Protein AF-A0A352JQN8-F1 (afdb_monomer)

Structure (mmCIF, N/CA/C/O backbone):
data_AF-A0A352JQN8-F1
#
_entry.id   AF-A0A352JQN8-F1
#
loop_
_atom_site.group_PDB
_atom_site.id
_atom_site.type_symbol
_atom_site.label_atom_id
_atom_site.label_alt_id
_atom_site.label_comp_id
_atom_site.label_asym_id
_atom_site.label_entity_id
_atom_site.label_seq_id
_atom_site.pdbx_PDB_ins_code
_atom_site.Cartn_x
_atom_site.Cartn_y
_atom_site.Cartn_z
_atom_site.occupancy
_atom_site.B_iso_or_equiv
_atom_site.auth_seq_id
_atom_site.auth_comp_id
_atom_site.auth_asym_id
_atom_site.auth_atom_id
_atom_site.pdbx_PDB_model_num
ATOM 1 N N . ALA A 1 1 ? -11.134 6.707 -0.173 1.00 94.75 1 ALA A N 1
ATOM 2 C CA . ALA A 1 1 ? -11.613 8.086 0.091 1.00 94.75 1 ALA A CA 1
ATOM 3 C C . ALA A 1 1 ? -11.497 8.472 1.565 1.00 94.75 1 ALA A C 1
ATOM 5 O O . ALA A 1 1 ? -10.664 9.307 1.885 1.00 94.75 1 ALA A O 1
ATOM 6 N N . LEU A 1 2 ? -12.289 7.875 2.468 1.00 96.44 2 LEU A N 1
ATOM 7 C CA . LEU A 1 2 ? -12.345 8.307 3.875 1.00 96.44 2 LEU A CA 1
ATOM 8 C C . LEU A 1 2 ? -11.006 8.176 4.618 1.00 96.44 2 LEU A C 1
ATOM 10 O O . LEU A 1 2 ? -10.658 9.087 5.357 1.00 96.44 2 LEU A O 1
ATOM 14 N N . ALA A 1 3 ? -10.212 7.131 4.358 1.00 95.44 3 ALA A N 1
ATOM 15 C CA . ALA A 1 3 ? -8.857 7.019 4.911 1.00 95.44 3 ALA A CA 1
ATOM 16 C C . ALA A 1 3 ? -7.959 8.202 4.492 1.00 95.44 3 ALA A C 1
ATOM 18 O O . ALA A 1 3 ? -7.349 8.850 5.340 1.00 95.44 3 ALA A O 1
ATOM 19 N N . ALA A 1 4 ? -7.968 8.573 3.204 1.00 97.12 4 ALA A N 1
ATOM 20 C CA . ALA A 1 4 ? -7.247 9.746 2.708 1.00 97.12 4 ALA A CA 1
ATOM 21 C C . ALA A 1 4 ? -7.740 11.054 3.352 1.00 97.12 4 ALA A C 1
ATOM 23 O O . ALA A 1 4 ? -6.931 11.932 3.654 1.00 97.12 4 ALA A O 1
ATOM 24 N N . ILE A 1 5 ? -9.050 11.174 3.613 1.00 97.62 5 ILE A N 1
ATOM 25 C CA . ILE A 1 5 ? -9.634 12.305 4.350 1.00 97.62 5 ILE A CA 1
ATOM 26 C C . ILE A 1 5 ? -9.113 12.338 5.786 1.00 97.62 5 ILE A C 1
ATOM 28 O O . ILE A 1 5 ? -8.632 13.385 6.214 1.00 97.62 5 ILE A O 1
ATOM 32 N N . GLY A 1 6 ? -9.145 11.211 6.501 1.00 95.56 6 GLY A N 1
ATOM 33 C CA . GLY A 1 6 ? -8.650 11.107 7.874 1.00 95.56 6 GLY A CA 1
ATOM 34 C C . GLY A 1 6 ? -7.204 11.588 7.994 1.00 95.56 6 GLY A C 1
ATOM 35 O O . GLY A 1 6 ? -6.914 12.500 8.770 1.00 95.56 6 GLY A O 1
ATOM 36 N N . VAL A 1 7 ? -6.320 11.072 7.135 1.00 95.50 7 VAL A N 1
ATOM 37 C CA . VAL A 1 7 ? -4.916 11.509 7.078 1.00 95.50 7 VAL A CA 1
ATOM 38 C C . VAL A 1 7 ? -4.799 12.980 6.683 1.00 95.50 7 VAL A C 1
ATOM 40 O O . VAL A 1 7 ? -4.010 13.717 7.270 1.00 95.50 7 VAL A O 1
ATOM 43 N N . SER A 1 8 ? -5.583 13.455 5.716 1.00 96.38 8 SER A N 1
ATOM 44 C CA . SER A 1 8 ? -5.474 14.840 5.246 1.00 96.38 8 SER A CA 1
ATOM 45 C C . SER A 1 8 ? -5.917 15.878 6.268 1.00 96.38 8 SER A C 1
ATOM 47 O O . SER A 1 8 ? -5.355 16.973 6.302 1.00 96.38 8 SER A O 1
ATOM 49 N N . LEU A 1 9 ? -6.914 15.552 7.091 1.00 94.12 9 LEU A N 1
ATOM 50 C CA . LEU A 1 9 ? -7.420 16.443 8.132 1.00 94.12 9 LEU A CA 1
ATOM 51 C C . LEU A 1 9 ? -6.498 16.503 9.356 1.00 94.12 9 LEU A C 1
ATOM 53 O O . LEU A 1 9 ? -6.410 17.552 9.991 1.00 94.12 9 LEU A O 1
ATOM 57 N N . HIS A 1 10 ? -5.820 15.402 9.688 1.00 87.88 10 HIS A N 1
ATOM 58 C CA . HIS A 1 10 ? -4.977 15.305 10.887 1.00 87.88 10 HIS A CA 1
ATOM 59 C C . HIS A 1 10 ? -3.487 15.479 10.618 1.00 87.88 10 HIS A C 1
ATOM 61 O O . HIS A 1 10 ? -2.795 16.257 11.288 1.00 87.88 10 HIS A O 1
ATOM 67 N N . GLY A 1 11 ? -3.007 14.739 9.627 1.00 90.12 11 GLY A N 1
ATOM 68 C CA . GLY A 1 11 ? -1.616 14.336 9.482 1.00 90.12 11 GLY A CA 1
ATOM 69 C C . GLY A 1 11 ? -0.881 14.914 8.277 1.00 90.12 11 GLY A C 1
ATOM 70 O O . GLY A 1 11 ? 0.354 14.964 8.258 1.00 90.12 11 GLY A O 1
ATOM 71 N N . ARG A 1 12 ? -1.608 15.392 7.262 1.00 95.56 12 ARG A N 1
ATOM 72 C CA . ARG A 1 12 ? -0.995 15.988 6.070 1.00 95.56 12 ARG A CA 1
ATOM 73 C C . ARG A 1 12 ? -0.211 17.245 6.430 1.00 95.56 12 ARG A C 1
ATOM 75 O O . ARG A 1 12 ? -0.746 18.189 7.008 1.00 95.56 12 ARG A O 1
ATOM 82 N N . GLY A 1 13 ? 1.066 17.259 6.059 1.00 95.69 13 GLY A N 1
ATOM 83 C CA . GLY A 1 13 ? 1.968 18.365 6.371 1.00 95.69 13 GLY A CA 1
ATOM 84 C C . GLY A 1 13 ? 2.222 18.545 7.871 1.00 95.69 13 GLY A C 1
ATOM 85 O O . GLY A 1 13 ? 2.641 19.627 8.276 1.00 95.69 13 GLY A O 1
ATOM 86 N N . ALA A 1 14 ? 1.966 17.533 8.712 1.00 95.19 14 ALA A N 1
ATOM 87 C CA . ALA A 1 14 ? 2.139 17.640 10.160 1.00 95.19 14 ALA A CA 1
ATOM 88 C C . ALA A 1 14 ? 3.567 18.027 10.576 1.00 95.19 14 ALA A C 1
ATOM 90 O O . ALA A 1 14 ? 3.734 18.733 11.569 1.00 95.19 14 ALA A O 1
ATOM 91 N N . LEU A 1 15 ? 4.587 17.653 9.795 1.00 95.56 15 LEU A N 1
ATOM 92 C CA . LEU A 1 15 ? 5.976 18.033 10.060 1.00 95.56 15 LEU A CA 1
ATOM 93 C C . LEU A 1 15 ? 6.192 19.553 9.940 1.00 95.56 15 LEU A C 1
ATOM 95 O O . LEU A 1 15 ? 6.994 20.125 10.675 1.00 95.56 15 LEU A O 1
ATOM 99 N N . ASN A 1 16 ? 5.415 20.228 9.085 1.00 95.12 16 ASN A N 1
ATOM 100 C CA . ASN A 1 16 ? 5.494 21.678 8.872 1.00 95.12 16 ASN A CA 1
ATOM 101 C C . ASN A 1 16 ? 4.974 22.488 10.073 1.00 95.12 16 ASN A C 1
ATOM 103 O O . ASN A 1 16 ? 5.175 23.699 10.121 1.00 95.12 16 ASN A O 1
ATOM 107 N N . LYS A 1 17 ? 4.327 21.835 11.052 1.00 94.62 17 LYS A N 1
ATOM 108 C CA . LYS A 1 17 ? 3.905 22.452 12.322 1.00 94.62 17 LYS A CA 1
ATOM 109 C C . LYS A 1 17 ? 5.082 22.675 13.288 1.00 94.62 17 LYS A C 1
ATOM 111 O O . LYS A 1 17 ? 4.907 23.351 14.298 1.00 94.62 17 LYS A O 1
ATOM 116 N N . PHE A 1 18 ? 6.258 22.115 12.993 1.00 95.44 18 PHE A N 1
ATOM 117 C CA . PHE A 1 18 ? 7.455 22.178 13.832 1.00 95.44 18 PHE A CA 1
ATOM 118 C C . PHE A 1 18 ? 8.563 22.996 13.162 1.00 95.44 18 PHE A C 1
ATOM 120 O O . PHE A 1 18 ? 8.722 22.961 11.937 1.00 95.44 18 PHE A O 1
ATOM 127 N N . ALA A 1 19 ? 9.362 23.699 13.970 1.00 94.31 19 ALA A N 1
ATOM 128 C CA . ALA A 1 19 ? 10.538 24.419 13.482 1.00 94.31 19 ALA A CA 1
ATOM 129 C C . ALA A 1 19 ? 11.563 23.439 12.881 1.00 94.31 19 ALA A C 1
ATOM 131 O O . ALA A 1 19 ? 11.628 22.283 13.301 1.00 94.31 19 ALA A O 1
ATOM 132 N N . LYS A 1 20 ? 12.378 23.876 11.910 1.00 93.06 20 LYS A N 1
ATOM 133 C CA . LYS A 1 20 ? 13.300 22.983 11.174 1.00 93.06 20 LYS A CA 1
ATOM 134 C C . LYS A 1 20 ? 14.254 22.221 12.097 1.00 93.06 20 LYS A C 1
ATOM 136 O O . LYS A 1 20 ? 14.565 21.068 11.830 1.00 93.06 20 LYS A O 1
ATOM 141 N N . GLU A 1 21 ? 14.671 22.837 13.197 1.00 93.56 21 GLU A N 1
ATOM 142 C CA . GLU A 1 21 ? 15.572 22.264 14.202 1.00 93.56 21 GLU A CA 1
ATOM 143 C C . GLU A 1 21 ? 14.907 21.137 15.008 1.00 93.56 21 GLU A C 1
ATOM 145 O O . GLU A 1 21 ? 15.588 20.270 15.548 1.00 93.56 21 GLU A O 1
ATOM 150 N N . GLN A 1 22 ? 13.572 21.136 15.078 1.00 92.75 22 GLN A N 1
ATOM 151 C CA . GLN A 1 22 ? 12.765 20.125 15.763 1.00 92.75 22 GLN A CA 1
ATOM 152 C C . GLN A 1 22 ? 12.372 18.961 14.843 1.00 92.75 22 GLN A C 1
ATOM 154 O O . GLN A 1 22 ? 11.902 17.938 15.337 1.00 92.75 22 GLN A O 1
ATOM 159 N N . GLN A 1 23 ? 12.555 19.089 13.521 1.00 93.69 23 GLN A N 1
ATOM 160 C CA . GLN A 1 23 ? 12.210 18.068 12.521 1.00 93.69 23 GLN A CA 1
ATOM 161 C C . GLN A 1 23 ? 13.238 16.927 12.502 1.00 93.69 23 GLN A C 1
ATOM 163 O O . GLN A 1 23 ? 13.940 16.697 11.516 1.00 93.69 23 GLN A O 1
ATOM 168 N N . THR A 1 24 ? 13.346 16.213 13.621 1.00 93.06 24 THR A N 1
ATOM 169 C CA . THR A 1 24 ? 14.250 15.072 13.782 1.00 93.06 24 THR A CA 1
ATOM 170 C C . THR A 1 24 ? 13.745 13.835 13.028 1.00 93.06 24 THR A C 1
ATOM 172 O O . THR A 1 24 ? 12.584 13.758 12.605 1.00 93.06 24 THR A O 1
ATOM 175 N N . GLY A 1 25 ? 14.628 12.841 12.870 1.00 88.25 25 GLY A N 1
ATOM 176 C CA . GLY A 1 25 ? 14.255 11.523 12.348 1.00 88.25 25 GLY A CA 1
ATOM 177 C C . GLY A 1 25 ? 13.159 10.876 13.194 1.00 88.25 25 GLY A C 1
ATOM 178 O O . GLY A 1 25 ? 12.126 10.501 12.655 1.00 88.25 25 GLY A O 1
ATOM 179 N N . ASP A 1 26 ? 13.325 10.871 14.516 1.00 86.44 26 ASP A N 1
ATOM 180 C CA . ASP A 1 26 ? 12.357 10.283 15.452 1.00 86.44 26 ASP A CA 1
ATOM 181 C C . ASP A 1 26 ? 10.984 10.960 15.380 1.00 86.44 26 ASP A C 1
ATOM 183 O O . ASP A 1 26 ? 9.953 10.287 15.387 1.00 86.44 26 ASP A O 1
ATOM 187 N N . LEU A 1 27 ? 10.947 12.295 15.257 1.00 89.88 27 LEU A N 1
ATOM 188 C CA . LEU A 1 27 ? 9.690 13.013 15.054 1.00 89.88 27 LEU A CA 1
ATOM 189 C C . LEU A 1 27 ? 9.038 12.611 13.728 1.00 89.88 27 LEU A C 1
ATOM 191 O O . LEU A 1 27 ? 7.827 12.406 13.684 1.00 89.88 27 LEU A O 1
ATOM 195 N N . SER A 1 28 ? 9.830 12.497 12.660 1.00 90.38 28 SER A N 1
ATOM 196 C CA . SER A 1 28 ? 9.331 12.087 11.346 1.00 90.38 28 SER A CA 1
ATOM 197 C C . SER A 1 28 ? 8.757 10.671 11.381 1.00 90.38 28 SER A C 1
ATOM 199 O O . SER A 1 28 ? 7.658 10.466 10.880 1.00 90.38 28 SER A O 1
ATOM 201 N N . GLU A 1 29 ? 9.449 9.713 12.002 1.00 85.25 29 GLU A N 1
ATOM 202 C CA . GLU A 1 29 ? 8.961 8.335 12.139 1.00 85.25 29 GLU A CA 1
ATOM 203 C C . GLU A 1 29 ? 7.701 8.252 13.003 1.00 85.25 29 GLU A C 1
ATOM 205 O O . GLU A 1 29 ? 6.752 7.556 12.649 1.00 85.25 29 GLU A O 1
ATOM 210 N N . ARG A 1 30 ? 7.628 9.030 14.089 1.00 85.50 30 ARG A N 1
ATOM 211 C CA . ARG A 1 30 ? 6.411 9.119 14.903 1.00 85.50 30 ARG A CA 1
ATOM 212 C C . ARG A 1 30 ? 5.220 9.634 14.092 1.00 85.50 30 ARG A C 1
ATOM 214 O O . ARG A 1 30 ? 4.181 8.987 14.077 1.00 85.50 30 ARG A O 1
ATOM 221 N N . LEU A 1 31 ? 5.388 10.747 13.375 1.00 90.38 31 LEU A N 1
ATOM 222 C CA . LEU A 1 31 ? 4.320 11.327 12.551 1.00 90.38 31 LEU A CA 1
ATOM 223 C C . LEU A 1 31 ? 3.904 10.407 11.396 1.00 90.38 31 LEU A C 1
ATOM 225 O O . LEU A 1 31 ? 2.734 10.395 11.025 1.00 90.38 31 LEU A O 1
ATOM 229 N N . LYS A 1 32 ? 4.841 9.642 10.818 1.00 89.06 32 LYS A N 1
ATOM 230 C CA . LYS A 1 32 ? 4.509 8.626 9.810 1.00 89.06 32 LYS A CA 1
ATOM 231 C C . LYS A 1 32 ? 3.595 7.559 10.406 1.00 89.06 32 LYS A C 1
ATOM 233 O O . LYS A 1 32 ? 2.503 7.356 9.887 1.00 89.06 32 LYS A O 1
ATOM 238 N N . ARG A 1 33 ? 3.991 6.981 11.547 1.00 84.50 33 ARG A N 1
ATOM 239 C CA . ARG A 1 33 ? 3.185 5.988 12.270 1.00 84.50 33 ARG A CA 1
ATOM 240 C C . ARG A 1 33 ? 1.795 6.526 12.611 1.00 84.50 33 ARG A C 1
ATOM 242 O O . ARG A 1 33 ? 0.823 5.799 12.467 1.00 84.50 33 ARG A O 1
ATOM 249 N N . ASP A 1 34 ? 1.680 7.788 13.022 1.00 86.94 34 ASP A N 1
ATOM 250 C CA . ASP A 1 34 ? 0.383 8.414 13.324 1.00 86.94 34 ASP A CA 1
ATOM 251 C C . ASP A 1 34 ? -0.525 8.512 12.082 1.00 86.94 34 ASP A C 1
ATOM 253 O O . ASP A 1 34 ? -1.729 8.241 12.160 1.00 86.94 34 ASP A O 1
ATOM 257 N N . ASN A 1 35 ? 0.048 8.833 10.918 1.00 91.06 35 ASN A N 1
ATOM 258 C CA . ASN A 1 35 ? -0.688 8.845 9.656 1.00 91.06 35 ASN A CA 1
ATOM 259 C C . ASN A 1 35 ? -1.127 7.433 9.252 1.00 91.06 35 ASN A C 1
ATOM 261 O O . ASN A 1 35 ? -2.308 7.242 8.961 1.00 91.06 35 ASN A O 1
ATOM 265 N N . ASP A 1 36 ? -0.219 6.454 9.285 1.00 88.69 36 ASP A N 1
ATOM 266 C CA . ASP A 1 36 ? -0.523 5.064 8.921 1.00 88.69 36 ASP A CA 1
ATOM 267 C C . ASP A 1 36 ? -1.617 4.482 9.828 1.00 88.69 36 ASP A C 1
ATOM 269 O O . ASP A 1 36 ? -2.606 3.945 9.331 1.00 88.69 36 ASP A O 1
ATOM 273 N N . ARG A 1 37 ? -1.535 4.722 11.148 1.00 87.44 37 ARG A N 1
ATOM 274 C CA . ARG A 1 37 ? -2.594 4.381 12.119 1.00 87.44 37 ARG A CA 1
ATOM 275 C C . ARG A 1 37 ? -3.937 4.961 11.734 1.00 87.44 37 ARG A C 1
ATOM 277 O O . ARG A 1 37 ? -4.944 4.261 11.759 1.00 87.44 37 ARG A O 1
ATOM 284 N N . THR A 1 38 ? -3.961 6.253 11.423 1.00 91.19 38 THR A N 1
ATOM 285 C CA . THR A 1 38 ? -5.195 6.954 11.067 1.00 91.19 38 THR A CA 1
ATOM 286 C C . THR A 1 38 ? -5.797 6.355 9.798 1.00 91.19 38 THR A C 1
ATOM 288 O O . THR A 1 38 ? -6.997 6.084 9.755 1.00 91.19 38 THR A O 1
ATOM 291 N N . ALA A 1 39 ? -4.973 6.091 8.780 1.00 92.69 39 ALA A N 1
ATOM 292 C CA . ALA A 1 39 ? -5.418 5.463 7.542 1.00 92.69 39 ALA A CA 1
ATOM 293 C C . ALA A 1 39 ? -5.953 4.044 7.776 1.00 92.69 39 ALA A C 1
ATOM 295 O O . ALA A 1 39 ? -7.070 3.746 7.349 1.00 92.69 39 ALA A O 1
ATOM 296 N N . ALA A 1 40 ? -5.195 3.202 8.481 1.00 90.75 40 ALA A N 1
ATOM 297 C CA . ALA A 1 40 ? -5.557 1.825 8.802 1.00 90.75 40 ALA A CA 1
ATOM 298 C C . ALA A 1 40 ? -6.866 1.757 9.592 1.00 90.75 40 ALA A C 1
ATOM 300 O O . ALA A 1 40 ? -7.788 1.038 9.211 1.00 90.75 40 ALA A O 1
ATOM 301 N N . GLN A 1 41 ? -6.978 2.566 10.650 1.00 91.88 41 GLN A N 1
ATOM 302 C CA . GLN A 1 41 ? -8.157 2.627 11.503 1.00 91.88 41 GLN A CA 1
ATOM 303 C C . GLN A 1 41 ? -9.400 3.030 10.708 1.00 91.88 41 GLN A C 1
ATOM 305 O O . GLN A 1 41 ? -10.402 2.317 10.727 1.00 91.88 41 GLN A O 1
ATOM 310 N N . VAL A 1 42 ? -9.335 4.142 9.966 1.00 94.62 42 VAL A N 1
ATOM 311 C CA . VAL A 1 42 ? -10.479 4.623 9.179 1.00 94.62 42 VAL A CA 1
ATOM 312 C C . VAL A 1 42 ? -10.845 3.626 8.078 1.00 94.62 42 VAL A C 1
ATOM 314 O O . VAL A 1 42 ? -12.026 3.398 7.826 1.00 94.62 42 VAL A O 1
ATOM 317 N N . MET A 1 43 ? -9.861 3.005 7.423 1.00 94.69 43 MET A N 1
ATOM 318 C CA . MET A 1 43 ? -10.114 1.994 6.397 1.00 94.69 43 MET A CA 1
ATOM 319 C C . MET A 1 43 ? -10.820 0.763 6.985 1.00 94.69 43 MET A C 1
ATOM 321 O O . MET A 1 43 ? -11.838 0.340 6.439 1.00 94.69 43 MET A O 1
ATOM 325 N N . SER A 1 44 ? -10.345 0.232 8.114 1.00 93.50 44 SER A N 1
ATOM 326 C CA . SER A 1 44 ? -10.973 -0.901 8.802 1.00 93.50 44 SER A CA 1
ATOM 327 C C . SER A 1 44 ? -12.379 -0.588 9.316 1.00 93.50 44 SER A C 1
ATOM 329 O O . SER A 1 44 ? -13.277 -1.411 9.153 1.00 93.50 44 SER A O 1
ATOM 331 N N . GLU A 1 45 ? -12.605 0.597 9.892 1.00 94.06 45 GLU A N 1
ATOM 332 C CA . GLU A 1 45 ? -13.941 1.026 10.333 1.00 94.06 45 GLU A CA 1
ATOM 333 C C . GLU A 1 45 ? -14.929 1.078 9.160 1.00 94.06 45 GLU A C 1
ATOM 335 O O . GLU A 1 45 ? -16.057 0.599 9.274 1.00 94.06 45 GLU A O 1
ATOM 340 N N . VAL A 1 46 ? -14.501 1.608 8.009 1.00 93.38 46 VAL A N 1
ATOM 341 C CA . VAL A 1 46 ? -15.336 1.680 6.802 1.00 93.38 46 VAL A CA 1
ATOM 342 C C . VAL A 1 46 ? -15.628 0.293 6.240 1.00 93.38 46 VAL A C 1
ATOM 344 O O . VAL A 1 46 ? -16.769 0.034 5.861 1.00 93.38 46 VAL A O 1
ATOM 347 N N . LEU A 1 47 ? -14.643 -0.607 6.201 1.00 93.44 47 LEU A N 1
ATOM 348 C CA . LEU A 1 47 ? -14.840 -1.989 5.751 1.00 93.44 47 LEU A CA 1
ATOM 349 C C . LEU A 1 47 ? -15.820 -2.741 6.660 1.00 93.44 47 LEU A C 1
ATOM 351 O O . LEU A 1 47 ? -16.767 -3.356 6.165 1.00 93.44 47 LEU A O 1
ATOM 355 N N . GLN A 1 48 ? -15.656 -2.632 7.982 1.00 92.94 48 GLN A N 1
ATOM 356 C CA . GLN A 1 48 ? -16.571 -3.246 8.944 1.00 92.94 48 GLN A CA 1
ATOM 357 C C . GLN A 1 48 ? -17.989 -2.682 8.797 1.00 92.94 48 GLN A C 1
ATOM 359 O O . GLN A 1 48 ? -18.943 -3.440 8.645 1.00 92.94 48 GLN A O 1
ATOM 364 N N . ALA A 1 49 ? -18.140 -1.355 8.768 1.00 92.12 49 ALA A N 1
ATOM 365 C CA . ALA A 1 49 ? -19.449 -0.724 8.624 1.00 92.12 49 ALA A CA 1
ATOM 366 C C . ALA A 1 49 ? -20.124 -1.093 7.293 1.00 92.12 49 ALA A C 1
ATOM 368 O O . ALA A 1 49 ? -21.322 -1.371 7.260 1.00 92.12 49 ALA A O 1
ATOM 369 N N . THR A 1 50 ? -19.364 -1.136 6.195 1.00 90.25 50 THR A N 1
ATOM 370 C CA . THR A 1 50 ? -19.893 -1.513 4.876 1.00 90.25 50 THR A CA 1
ATOM 371 C C . THR A 1 50 ? -20.418 -2.945 4.906 1.00 90.25 50 THR A C 1
ATOM 373 O O . THR A 1 50 ? -21.573 -3.185 4.581 1.00 90.25 50 THR A O 1
ATOM 376 N N . THR A 1 51 ? -19.611 -3.897 5.371 1.00 90.69 51 THR A N 1
ATOM 377 C CA . THR A 1 51 ? -19.985 -5.321 5.386 1.00 90.69 51 THR A CA 1
ATOM 378 C C . THR A 1 51 ? -21.123 -5.648 6.362 1.00 90.69 51 THR A C 1
ATOM 380 O O . THR A 1 51 ? -21.922 -6.547 6.095 1.00 90.69 51 THR A O 1
ATOM 383 N N . GLU A 1 52 ? -21.258 -4.902 7.464 1.00 87.81 52 GLU A N 1
ATOM 384 C CA . GLU A 1 52 ? -22.388 -5.031 8.395 1.00 87.81 52 GLU A CA 1
ATOM 385 C C . GLU A 1 52 ? -23.705 -4.482 7.823 1.00 87.81 52 GLU A C 1
ATOM 387 O O . GLU A 1 52 ? -24.776 -4.997 8.157 1.00 87.81 52 GLU A O 1
ATOM 392 N N . THR A 1 53 ? -23.640 -3.451 6.975 1.00 86.44 53 THR A N 1
ATOM 393 C CA . THR A 1 53 ? -24.821 -2.727 6.470 1.00 86.44 53 THR A CA 1
ATOM 394 C C . THR A 1 53 ? -25.368 -3.254 5.145 1.00 86.44 53 THR A C 1
ATOM 396 O O . THR A 1 53 ? -26.487 -2.890 4.778 1.00 86.44 53 THR A O 1
ATOM 399 N N . LEU A 1 54 ? -24.640 -4.134 4.446 1.00 81.38 54 LEU A N 1
ATOM 400 C CA . LEU A 1 54 ? -25.136 -4.763 3.221 1.00 81.38 54 LEU A CA 1
ATOM 401 C C . LEU A 1 54 ? -26.414 -5.598 3.481 1.00 81.38 54 LEU A C 1
ATOM 403 O O . LEU A 1 54 ? -26.494 -6.344 4.473 1.00 81.38 54 LEU A O 1
ATOM 407 N N . PRO A 1 55 ? -27.436 -5.482 2.607 1.00 69.25 55 PRO A N 1
ATOM 408 C CA . PRO A 1 55 ? -28.719 -6.152 2.782 1.00 69.25 55 PRO A CA 1
ATOM 409 C C . PRO A 1 55 ? -28.604 -7.684 2.730 1.00 69.25 55 PRO A C 1
ATOM 411 O O . PRO A 1 55 ? -27.653 -8.268 2.211 1.00 69.25 55 PRO A O 1
ATOM 414 N N . MET A 1 56 ? -29.611 -8.366 3.284 1.00 56.88 56 MET A N 1
ATOM 415 C CA . MET A 1 56 ? -29.730 -9.827 3.204 1.00 56.88 56 MET A CA 1
ATOM 416 C C . MET A 1 56 ? -29.761 -10.282 1.733 1.00 56.88 56 MET A C 1
ATOM 418 O O . MET A 1 56 ? -30.656 -9.880 0.995 1.00 56.88 56 MET A O 1
ATOM 422 N N . GLY A 1 57 ? -28.805 -11.128 1.333 1.00 59.72 57 GLY A N 1
ATOM 423 C CA . GLY A 1 57 ? -28.602 -11.573 -0.057 1.00 59.72 57 GLY A CA 1
ATOM 424 C C . GLY A 1 57 ? -27.300 -11.065 -0.689 1.00 59.72 57 GLY A C 1
ATOM 425 O O . GLY A 1 57 ? -26.817 -11.678 -1.632 1.00 59.72 57 GLY A O 1
ATOM 426 N N . GLU A 1 58 ? -26.703 -10.019 -0.115 1.00 68.81 58 GLU A N 1
ATOM 427 C CA . GLU A 1 58 ? -25.378 -9.484 -0.459 1.00 68.81 58 GLU A CA 1
ATOM 428 C C . GLU A 1 58 ? -24.437 -9.662 0.740 1.00 68.81 58 GLU A C 1
ATOM 430 O O . GLU A 1 58 ? -23.783 -8.731 1.207 1.00 68.81 58 GLU A O 1
ATOM 435 N N . GLU A 1 59 ? -24.445 -10.855 1.341 1.00 86.81 59 GLU A N 1
ATOM 436 C CA . GLU A 1 59 ? -23.614 -11.102 2.512 1.00 86.81 59 GLU A CA 1
ATOM 437 C C . GLU A 1 59 ? -22.154 -11.221 2.089 1.00 86.81 59 GLU A C 1
ATOM 439 O O . GLU A 1 59 ? -21.808 -12.034 1.237 1.00 86.81 59 GLU A O 1
ATOM 444 N N . VAL A 1 60 ? -21.297 -10.408 2.700 1.00 90.25 60 VAL A N 1
ATOM 445 C CA . VAL A 1 60 ? -19.873 -10.367 2.380 1.00 90.25 60 VAL A CA 1
ATOM 446 C C . VAL A 1 60 ? -19.060 -10.605 3.646 1.00 90.25 60 VAL A C 1
ATOM 448 O O . VAL A 1 60 ? -19.374 -10.075 4.716 1.00 90.25 60 VAL A O 1
ATOM 451 N N . LEU A 1 61 ? -18.017 -11.416 3.503 1.00 91.88 61 LEU A N 1
ATOM 452 C CA . LEU A 1 61 ? -16.915 -11.534 4.445 1.00 91.88 61 LEU A CA 1
ATOM 453 C C . LEU A 1 61 ? -15.643 -11.111 3.711 1.00 91.88 61 LEU A C 1
ATOM 455 O O . LEU A 1 61 ? -15.288 -11.711 2.701 1.00 91.88 61 LEU A O 1
ATOM 459 N N . ILE A 1 62 ? -14.971 -10.073 4.195 1.00 92.62 62 ILE A N 1
ATOM 460 C CA . ILE A 1 62 ? -13.721 -9.590 3.607 1.00 92.62 62 ILE A CA 1
ATOM 461 C C . ILE A 1 62 ? -12.572 -10.039 4.490 1.00 92.62 62 ILE A C 1
ATOM 463 O O . ILE A 1 62 ? -12.555 -9.732 5.678 1.00 92.62 62 ILE A O 1
ATOM 467 N N . GLU A 1 63 ? -11.597 -10.714 3.901 1.00 89.19 63 GLU A N 1
ATOM 468 C CA . GLU A 1 63 ? -10.366 -11.106 4.568 1.00 89.19 63 GLU A CA 1
ATOM 469 C C . GLU A 1 63 ? -9.195 -10.252 4.078 1.00 89.19 63 GLU A C 1
ATOM 471 O O . GLU A 1 63 ? -8.879 -10.214 2.885 1.00 89.19 63 GLU A O 1
ATOM 476 N N . SER A 1 64 ? -8.520 -9.583 5.008 1.00 86.12 64 SER A N 1
ATOM 477 C CA . SER A 1 64 ? -7.237 -8.932 4.761 1.00 86.12 64 SER A CA 1
ATOM 478 C C . SER A 1 64 ? -6.123 -9.957 4.692 1.00 86.12 64 SER A C 1
ATOM 480 O O . SER A 1 64 ? -6.013 -10.817 5.553 1.00 86.12 64 SER A O 1
ATOM 482 N N . THR A 1 65 ? -5.280 -9.881 3.672 1.00 74.81 65 THR A N 1
ATOM 483 C CA . THR A 1 65 ? -4.334 -10.969 3.359 1.00 74.81 65 THR A CA 1
ATOM 484 C C . THR A 1 65 ? -2.961 -10.488 2.906 1.00 74.81 65 THR A C 1
ATOM 486 O O . THR A 1 65 ? -1.976 -11.210 3.049 1.00 74.81 65 THR A O 1
ATOM 489 N N . ILE A 1 66 ? -2.886 -9.266 2.380 1.00 72.75 66 ILE A N 1
ATOM 490 C CA . ILE A 1 66 ? -1.645 -8.596 2.000 1.00 72.75 66 ILE A CA 1
ATOM 491 C C . ILE A 1 66 ? -1.722 -7.179 2.537 1.00 72.75 66 ILE A C 1
ATOM 493 O O . ILE A 1 66 ? -2.556 -6.398 2.089 1.00 72.75 66 ILE A O 1
ATOM 497 N N . THR A 1 67 ? -0.864 -6.830 3.481 1.00 68.94 67 THR A N 1
ATOM 498 C CA . THR A 1 67 ? -0.802 -5.469 4.012 1.00 68.94 67 THR A CA 1
ATOM 499 C C . THR A 1 67 ? 0.641 -5.024 4.039 1.00 68.94 67 THR A C 1
ATOM 501 O O . THR A 1 67 ? 1.508 -5.789 4.468 1.00 68.94 67 THR A O 1
ATOM 504 N N . GLU A 1 68 ? 0.916 -3.793 3.626 1.00 60.16 68 GLU A N 1
ATOM 505 C CA . GLU A 1 68 ? 2.193 -3.190 3.995 1.00 60.16 68 GLU A CA 1
ATOM 506 C C . GLU A 1 68 ? 2.262 -3.074 5.527 1.00 60.16 68 GLU A C 1
ATOM 508 O O . GLU A 1 68 ? 1.237 -3.003 6.188 1.00 60.16 68 GLU A O 1
ATOM 513 N N . GLY A 1 69 ? 3.444 -3.101 6.135 1.00 50.03 69 GLY A N 1
ATOM 514 C CA . GLY A 1 69 ? 3.651 -2.367 7.382 1.00 50.03 69 GLY A CA 1
ATOM 515 C C . GLY A 1 69 ? 3.638 -3.127 8.704 1.00 50.03 69 GLY A C 1
ATOM 516 O O . GLY A 1 69 ? 4.111 -2.550 9.669 1.00 50.03 69 GLY A O 1
ATOM 517 N N . VAL A 1 70 ? 3.292 -4.410 8.815 1.00 40.75 70 VAL A N 1
ATOM 518 C CA . VAL A 1 70 ? 3.441 -5.085 10.123 1.00 40.75 70 VAL A CA 1
ATOM 519 C C . VAL A 1 70 ? 4.296 -6.338 10.047 1.00 40.75 70 VAL A C 1
ATOM 521 O O . VAL A 1 70 ? 3.762 -7.441 9.985 1.00 40.75 70 VAL A O 1
ATOM 524 N N . ARG A 1 71 ? 5.625 -6.161 10.142 1.00 49.28 71 ARG A N 1
ATOM 525 C CA . ARG A 1 71 ? 6.577 -6.947 10.966 1.00 49.28 71 ARG A CA 1
ATOM 526 C C . ARG A 1 71 ? 8.023 -6.517 10.688 1.00 49.28 71 ARG A C 1
ATOM 528 O O . ARG A 1 71 ? 8.288 -5.661 9.854 1.00 49.28 71 ARG A O 1
ATOM 535 N N . ILE A 1 72 ? 8.947 -7.015 11.514 1.00 42.53 72 ILE A N 1
ATOM 536 C CA . ILE A 1 72 ? 10.361 -6.616 11.547 1.00 42.53 72 ILE A CA 1
ATOM 537 C C . ILE A 1 72 ? 10.984 -6.815 10.167 1.00 42.53 72 ILE A C 1
ATOM 539 O O . ILE A 1 72 ? 11.335 -7.931 9.795 1.00 42.53 72 ILE A O 1
ATOM 543 N N . LYS A 1 73 ? 11.184 -5.707 9.456 1.00 42.22 73 LYS A N 1
ATOM 544 C CA . LYS A 1 73 ? 12.060 -5.625 8.292 1.00 42.22 73 LYS A CA 1
ATOM 545 C C . LYS A 1 73 ? 13.438 -6.173 8.699 1.00 42.22 73 LYS A C 1
ATOM 547 O O . LYS A 1 73 ? 14.082 -5.539 9.551 1.00 42.22 73 LYS A O 1
ATOM 552 N N . PRO A 1 74 ? 13.898 -7.325 8.158 1.00 35.97 74 PRO A N 1
ATOM 553 C CA . PRO A 1 74 ? 15.149 -7.947 8.572 1.00 35.97 74 PRO A CA 1
ATOM 554 C C . PRO A 1 74 ? 16.293 -6.933 8.591 1.00 35.97 74 PRO A C 1
ATOM 556 O O . PRO A 1 74 ? 16.609 -6.276 7.595 1.00 35.97 74 PRO A O 1
ATOM 559 N N . GLY A 1 75 ? 16.873 -6.759 9.777 1.00 42.41 75 GLY A N 1
ATOM 560 C CA . GLY A 1 75 ? 18.094 -5.997 9.973 1.00 42.41 75 GLY A CA 1
ATOM 561 C C . GLY A 1 75 ? 17.991 -4.485 10.174 1.00 42.41 75 GLY A C 1
ATOM 562 O O . GLY A 1 75 ? 19.065 -3.923 10.390 1.00 42.41 75 GLY A O 1
ATOM 563 N N . LYS A 1 76 ? 16.829 -3.793 10.147 1.00 47.38 76 LYS A N 1
ATOM 564 C CA . LYS A 1 76 ? 16.868 -2.321 10.364 1.00 47.38 76 LYS A CA 1
ATOM 565 C C . LYS A 1 76 ? 15.770 -1.571 11.100 1.00 47.38 76 LYS A C 1
ATOM 567 O O . LYS A 1 76 ? 16.119 -0.500 11.589 1.00 47.38 76 LYS A O 1
ATOM 572 N N . GLU A 1 77 ? 14.536 -2.039 11.242 1.00 44.12 77 GLU A N 1
ATOM 573 C CA . GLU A 1 77 ? 13.529 -1.210 11.924 1.00 44.12 77 GLU A CA 1
ATOM 574 C C . GLU A 1 77 ? 12.652 -2.019 12.868 1.00 44.12 77 GLU A C 1
ATOM 576 O O . GLU A 1 77 ? 12.066 -3.047 12.529 1.00 44.12 77 GLU A O 1
ATOM 581 N N . ALA A 1 78 ? 12.609 -1.531 14.098 1.00 36.97 78 ALA A N 1
ATOM 582 C CA . ALA A 1 78 ? 11.753 -2.017 15.143 1.00 36.97 78 ALA A CA 1
ATOM 583 C C . ALA A 1 78 ? 10.425 -1.264 15.124 1.00 36.97 78 ALA A C 1
ATOM 585 O O . ALA A 1 78 ? 10.383 -0.054 15.351 1.00 36.97 78 ALA A O 1
ATOM 586 N N . GLY A 1 79 ? 9.345 -1.999 14.880 1.00 45.84 79 GLY A N 1
ATOM 587 C CA . GLY A 1 79 ? 8.000 -1.443 14.800 1.00 45.84 79 GLY A CA 1
ATOM 588 C C . GLY A 1 79 ? 7.684 -1.014 13.394 1.00 45.84 79 GLY A C 1
ATOM 589 O O . GLY A 1 79 ? 8.087 0.063 12.959 1.00 45.84 79 GLY A O 1
ATOM 590 N N . GLY A 1 80 ? 6.981 -1.904 12.704 1.00 50.03 80 GLY A N 1
ATOM 591 C CA . GLY A 1 80 ? 6.365 -1.577 11.437 1.00 50.03 80 GLY A CA 1
ATOM 592 C C . GLY A 1 80 ? 5.251 -0.538 11.610 1.00 50.03 80 GLY A C 1
ATOM 593 O O . GLY A 1 80 ? 4.802 -0.253 12.725 1.00 50.03 80 GLY A O 1
ATOM 594 N N . ASN A 1 81 ? 4.855 0.055 10.494 1.00 57.47 81 ASN A N 1
ATOM 595 C CA . ASN A 1 81 ? 3.751 0.995 10.414 1.00 57.47 81 ASN A CA 1
ATOM 596 C C . ASN A 1 81 ? 2.427 0.288 10.740 1.00 57.47 81 ASN A C 1
ATOM 598 O O . ASN A 1 81 ? 2.151 -0.765 10.175 1.00 57.47 81 ASN A O 1
ATOM 602 N N . PRO A 1 82 ? 1.582 0.825 11.628 1.00 62.94 82 PRO A N 1
ATOM 603 C CA . PRO A 1 82 ? 0.299 0.197 11.916 1.00 62.94 82 PRO A CA 1
ATOM 604 C C . PRO A 1 82 ? -0.556 0.126 10.655 1.00 62.94 82 PRO A C 1
ATOM 606 O O . PRO A 1 82 ? -0.858 1.153 10.049 1.00 62.94 82 PRO A O 1
ATOM 609 N N . THR A 1 83 ? -0.933 -1.085 10.261 1.00 74.75 83 THR A N 1
ATOM 610 C CA . THR A 1 83 ? -1.794 -1.335 9.104 1.00 74.75 83 THR A CA 1
ATOM 611 C C . THR A 1 83 ? -2.930 -2.270 9.470 1.00 74.75 83 THR A C 1
ATOM 613 O O . THR A 1 83 ? -3.117 -2.632 10.633 1.00 74.75 83 THR A O 1
ATOM 616 N N . ILE A 1 84 ? -3.759 -2.605 8.487 1.00 83.12 84 ILE A N 1
ATOM 617 C CA . ILE A 1 84 ? -4.797 -3.603 8.696 1.00 83.12 84 ILE A CA 1
ATOM 618 C C . ILE A 1 84 ? -4.106 -4.946 8.932 1.00 83.12 84 ILE A C 1
ATOM 620 O O . ILE A 1 84 ? -3.233 -5.335 8.172 1.00 83.12 84 ILE A O 1
ATOM 624 N N . ALA A 1 85 ? -4.479 -5.675 9.976 1.00 76.75 85 ALA A N 1
ATOM 625 C CA . ALA A 1 85 ? -3.885 -6.983 10.232 1.00 76.75 85 ALA A CA 1
ATOM 626 C C . ALA A 1 85 ? -4.083 -7.953 9.045 1.00 76.75 85 ALA A C 1
ATOM 628 O O . ALA A 1 85 ? -5.174 -8.038 8.474 1.00 76.75 85 ALA A O 1
ATOM 629 N N . VAL A 1 86 ? -3.054 -8.732 8.695 1.00 76.00 86 VAL A N 1
ATOM 630 C CA . VAL A 1 86 ? -3.243 -9.927 7.851 1.00 76.00 86 VAL A CA 1
ATOM 631 C C . VAL A 1 86 ? -4.089 -10.936 8.639 1.00 76.00 86 VAL A C 1
ATOM 633 O O . VAL A 1 86 ? -3.864 -11.165 9.824 1.00 76.00 86 VAL A O 1
ATOM 636 N N . GLY A 1 87 ? -5.100 -11.502 7.991 1.00 76.81 87 GLY A N 1
ATOM 637 C CA . GLY A 1 87 ? -6.159 -12.309 8.592 1.00 76.81 87 GLY A CA 1
ATOM 638 C C . GLY A 1 87 ? -7.299 -11.499 9.221 1.00 76.81 87 GLY A C 1
ATOM 639 O O . GLY A 1 87 ? -8.192 -12.099 9.815 1.00 76.81 87 GLY A O 1
ATOM 640 N N . ALA A 1 88 ? -7.305 -10.160 9.132 1.00 84.19 88 ALA A N 1
ATOM 641 C CA . ALA A 1 88 ? -8.446 -9.377 9.610 1.00 84.19 88 ALA A CA 1
ATOM 642 C C . ALA A 1 88 ? -9.706 -9.719 8.807 1.00 84.19 88 ALA A C 1
ATOM 644 O O . ALA A 1 88 ? -9.686 -9.685 7.578 1.00 84.19 88 ALA A O 1
ATOM 645 N N . LEU A 1 89 ? -10.797 -10.007 9.516 1.00 89.25 89 LEU A N 1
ATOM 646 C CA . LEU A 1 89 ? -12.092 -10.335 8.933 1.00 89.25 89 LEU A CA 1
ATOM 647 C C . LEU A 1 89 ? -13.068 -9.181 9.142 1.00 89.25 89 LEU A C 1
ATOM 649 O O . LEU A 1 89 ? -13.300 -8.771 10.280 1.00 89.25 89 LEU A O 1
ATOM 653 N N . PHE A 1 90 ? -13.661 -8.699 8.053 1.00 91.31 90 PHE A N 1
ATOM 654 C CA . PHE A 1 90 ? -14.722 -7.698 8.072 1.00 91.31 90 PHE A CA 1
ATOM 655 C C . PHE A 1 90 ? -16.022 -8.324 7.595 1.00 91.31 90 PHE A C 1
ATOM 657 O O . PHE A 1 90 ? -16.117 -8.824 6.473 1.00 91.31 90 PHE A O 1
ATOM 664 N N . GLY A 1 91 ? -17.021 -8.320 8.462 1.00 90.81 91 GLY A N 1
ATOM 665 C CA . GLY A 1 91 ? -18.295 -8.961 8.191 1.00 90.81 91 GLY A CA 1
ATOM 666 C C . GLY A 1 91 ? -19.188 -9.002 9.415 1.00 90.81 91 GLY A C 1
ATOM 667 O O . GLY A 1 91 ? -18.803 -8.614 10.519 1.00 90.81 91 GLY A O 1
ATOM 668 N N . LYS A 1 92 ? -20.402 -9.515 9.214 1.00 88.38 92 LYS A N 1
ATOM 669 C CA . LYS A 1 92 ? -21.311 -9.841 10.318 1.00 88.38 92 LYS A CA 1
ATOM 670 C C . LYS A 1 92 ? -20.652 -10.897 11.209 1.00 88.38 92 LYS A C 1
ATOM 672 O O . LYS A 1 92 ? -20.067 -11.845 10.692 1.00 88.38 92 LYS A O 1
ATOM 677 N N . GLU A 1 93 ? -20.829 -10.780 12.524 1.00 84.94 93 GLU A N 1
ATOM 678 C CA . GLU A 1 93 ? -20.225 -11.674 13.529 1.00 84.94 93 GLU A CA 1
ATOM 679 C C . GLU A 1 93 ? -20.403 -13.161 13.178 1.00 84.94 93 GLU A C 1
ATOM 681 O O . GLU A 1 93 ? -19.426 -13.896 13.074 1.00 84.94 93 GLU A O 1
ATOM 686 N N . LYS A 1 94 ? -21.628 -13.560 12.815 1.00 85.06 94 LYS A N 1
ATOM 687 C CA . LYS A 1 94 ? -21.964 -14.925 12.375 1.00 85.06 94 LYS A CA 1
ATOM 688 C C . LYS A 1 94 ? -21.146 -15.455 11.185 1.00 85.06 94 LYS A C 1
ATOM 690 O O . LYS A 1 94 ? -21.041 -16.666 11.042 1.00 85.06 94 LYS A O 1
ATOM 695 N N . HIS A 1 95 ? -20.633 -14.592 10.301 1.00 87.56 95 HIS A N 1
ATOM 696 C CA . HIS A 1 95 ? -19.785 -14.998 9.170 1.00 87.56 95 HIS A CA 1
ATOM 697 C C . HIS A 1 95 ? -18.327 -15.112 9.602 1.00 87.56 95 HIS A C 1
ATOM 699 O O . HIS A 1 95 ? -17.648 -16.055 9.210 1.00 87.56 95 HIS A O 1
ATOM 705 N N . CYS A 1 96 ? -17.860 -14.183 10.438 1.00 87.25 96 CYS A N 1
ATOM 706 C CA . CYS A 1 96 ? -16.518 -14.242 11.006 1.00 87.25 96 CYS A CA 1
ATOM 707 C C . CYS A 1 96 ? -16.335 -15.492 11.885 1.00 87.25 96 CYS A C 1
ATOM 709 O O . CYS A 1 96 ? -15.288 -16.128 11.829 1.00 87.25 96 CYS A O 1
ATOM 711 N N . ASP A 1 97 ? -17.366 -15.889 12.639 1.00 84.19 97 ASP A N 1
ATOM 712 C CA . ASP A 1 97 ? -17.343 -17.064 13.525 1.00 84.19 97 ASP A CA 1
ATOM 713 C C . ASP A 1 97 ? -17.149 -18.398 12.785 1.00 84.19 97 ASP A C 1
ATOM 715 O O . ASP A 1 97 ? -16.657 -19.366 13.368 1.00 84.19 97 ASP A O 1
ATOM 719 N N . ILE A 1 98 ? -17.530 -18.458 11.507 1.00 83.19 98 ILE A N 1
ATOM 720 C CA . ILE A 1 98 ? -17.427 -19.658 10.665 1.00 83.19 98 ILE A CA 1
ATOM 721 C C . ILE A 1 98 ? -16.298 -19.563 9.631 1.00 83.19 98 ILE A C 1
ATOM 723 O O . ILE A 1 98 ? -16.166 -20.453 8.794 1.00 83.19 98 ILE A O 1
ATOM 727 N N . TYR A 1 99 ? -15.478 -18.508 9.674 1.00 84.00 99 TYR A N 1
ATOM 728 C CA . TYR A 1 99 ? -14.319 -18.382 8.793 1.00 84.00 99 TYR A CA 1
ATOM 729 C C . TYR A 1 99 ? -13.379 -19.591 8.936 1.00 84.00 99 TYR A C 1
ATOM 731 O O . TYR A 1 99 ? -13.128 -20.087 10.037 1.00 84.00 99 TYR A O 1
ATOM 739 N N . GLY A 1 100 ? -12.864 -20.070 7.802 1.00 81.06 100 GLY A N 1
ATOM 740 C CA . GLY A 1 100 ? -12.073 -21.301 7.720 1.00 81.06 100 GLY A CA 1
ATOM 741 C C . GLY A 1 100 ? -12.907 -22.589 7.681 1.00 81.06 100 GLY A C 1
ATOM 742 O O . GLY A 1 100 ? -12.333 -23.670 7.559 1.00 81.06 100 GLY A O 1
ATOM 743 N N . LEU A 1 101 ? -14.238 -22.491 7.760 1.00 85.38 101 LEU A N 1
ATOM 744 C CA . LEU A 1 101 ? -15.183 -23.579 7.500 1.00 85.38 101 LEU A CA 1
ATOM 745 C C . LEU A 1 101 ? -15.908 -23.347 6.164 1.00 85.38 101 LEU A C 1
ATOM 747 O O . LEU A 1 101 ? -15.704 -22.335 5.492 1.00 85.38 101 LEU A O 1
ATOM 751 N N . ASP A 1 102 ? -16.780 -24.283 5.785 1.00 83.62 102 ASP A N 1
ATOM 752 C CA . ASP A 1 102 ? -17.626 -24.135 4.601 1.00 83.62 102 ASP A CA 1
ATOM 753 C C . ASP A 1 102 ? -18.574 -22.935 4.758 1.00 83.62 102 ASP A C 1
ATOM 755 O O . ASP A 1 102 ? -19.523 -22.958 5.550 1.00 83.62 102 ASP A O 1
ATOM 759 N N . MET A 1 103 ? -18.327 -21.883 3.974 1.00 83.81 103 MET A N 1
ATOM 760 C CA . MET A 1 103 ? -19.176 -20.696 3.948 1.00 83.81 103 MET A CA 1
ATOM 761 C C . MET A 1 103 ? -20.534 -21.006 3.292 1.00 83.81 103 MET A C 1
ATOM 763 O O . MET A 1 103 ? -20.593 -21.705 2.273 1.00 83.81 103 MET A O 1
ATOM 767 N N . PRO A 1 104 ? -21.653 -20.473 3.823 1.00 84.25 104 PRO A N 1
ATOM 768 C CA . PRO A 1 104 ? -22.949 -20.576 3.174 1.00 84.25 104 PRO A CA 1
ATOM 769 C C . PRO A 1 104 ? -22.904 -19.995 1.760 1.00 84.25 104 PRO A C 1
ATOM 771 O O . PRO A 1 104 ? -22.286 -18.963 1.522 1.00 84.25 104 PRO A O 1
ATOM 774 N N . LYS A 1 105 ? -23.641 -20.603 0.824 1.00 84.62 105 LYS A N 1
ATOM 775 C CA . LYS A 1 105 ? -23.676 -20.172 -0.589 1.00 84.62 105 LYS A CA 1
ATOM 776 C C . LYS A 1 105 ? -24.143 -18.730 -0.804 1.00 84.62 105 LYS A C 1
ATOM 778 O O . LYS A 1 105 ? -23.963 -18.195 -1.889 1.00 84.62 105 LYS A O 1
ATOM 783 N N . ASN A 1 106 ? -24.814 -18.144 0.183 1.00 85.31 106 ASN A N 1
ATOM 784 C CA . ASN A 1 106 ? -25.304 -16.773 0.138 1.00 85.31 106 ASN A CA 1
ATOM 785 C C . ASN A 1 106 ? -24.307 -15.756 0.720 1.00 85.31 106 ASN A C 1
ATOM 787 O O . ASN A 1 106 ? -24.682 -14.593 0.842 1.00 85.31 106 ASN A O 1
ATOM 791 N N . VAL A 1 107 ? -23.103 -16.194 1.113 1.00 88.81 107 VAL A N 1
ATOM 792 C CA . VAL A 1 107 ? -22.022 -15.341 1.610 1.00 88.81 107 VAL A CA 1
ATOM 793 C C . VAL A 1 107 ? -20.847 -15.404 0.641 1.00 88.81 107 VAL A C 1
ATOM 795 O O . VAL A 1 107 ? -20.295 -16.474 0.392 1.00 88.81 107 VAL A O 1
ATOM 798 N N . THR A 1 108 ? -20.443 -14.249 0.127 1.00 88.62 108 THR A N 1
ATOM 799 C CA . THR A 1 108 ? -19.257 -14.108 -0.717 1.00 88.62 108 THR A CA 1
ATOM 800 C C . THR A 1 108 ? -18.045 -13.803 0.155 1.00 88.62 108 THR A C 1
ATOM 802 O O . THR A 1 108 ? -18.061 -12.853 0.942 1.00 88.62 108 THR A O 1
ATOM 805 N N . GLN A 1 109 ? -16.979 -14.589 0.003 1.00 89.81 109 GLN A N 1
ATOM 806 C CA . GLN A 1 109 ? -15.671 -14.250 0.555 1.00 89.81 109 GLN A CA 1
ATOM 807 C C . GLN A 1 109 ? -14.929 -13.361 -0.444 1.00 89.81 109 GLN A C 1
ATOM 809 O O . GLN A 1 109 ? -14.771 -13.731 -1.605 1.00 89.81 109 GLN A O 1
ATOM 814 N N . LEU A 1 110 ? -14.480 -12.195 0.009 1.00 92.62 110 LEU A N 1
ATOM 815 C CA . LEU A 1 110 ? -13.593 -11.321 -0.749 1.00 92.62 110 LEU A CA 1
ATOM 816 C C . LEU A 1 110 ? -12.222 -11.305 -0.090 1.00 92.62 110 LEU A C 1
ATOM 818 O O . LEU A 1 110 ? -12.110 -11.184 1.130 1.00 92.62 110 LEU A O 1
ATOM 822 N N . CYS A 1 111 ? -11.176 -11.352 -0.900 1.00 91.19 111 CYS A N 1
ATOM 823 C CA . CYS A 1 111 ? -9.825 -11.097 -0.435 1.00 91.19 111 CYS A CA 1
ATOM 824 C C . CYS A 1 111 ? -9.483 -9.626 -0.649 1.00 91.19 111 CYS A C 1
ATOM 826 O O . CYS A 1 111 ? -9.819 -9.031 -1.677 1.00 91.19 111 CYS A O 1
ATOM 828 N N . MET A 1 112 ? -8.776 -9.042 0.312 1.00 91.06 112 MET A N 1
ATOM 829 C CA . MET A 1 112 ? -8.267 -7.686 0.198 1.00 91.06 112 MET A CA 1
ATOM 830 C C . MET A 1 112 ? -6.771 -7.608 0.439 1.00 91.06 112 MET A C 1
ATOM 832 O O . MET A 1 112 ? -6.212 -8.336 1.267 1.00 91.06 112 MET A O 1
ATOM 836 N N . GLY A 1 113 ? -6.151 -6.647 -0.232 1.00 88.69 113 GLY A N 1
ATOM 837 C CA . GLY A 1 113 ? -4.818 -6.183 0.102 1.00 88.69 113 GLY A CA 1
ATOM 838 C C . GLY A 1 113 ? -4.757 -4.665 0.133 1.00 88.69 113 GLY A C 1
ATOM 839 O O . GLY A 1 113 ? -5.561 -3.992 -0.512 1.00 88.69 113 GLY A O 1
ATOM 840 N N . ASN A 1 114 ? -3.836 -4.118 0.917 1.00 86.44 114 ASN A N 1
ATOM 841 C CA . ASN A 1 114 ? -3.677 -2.679 1.058 1.00 86.44 114 ASN A CA 1
ATOM 842 C C . ASN A 1 114 ? -2.223 -2.259 1.261 1.00 86.44 114 ASN A C 1
ATOM 844 O O . ASN A 1 114 ? -1.397 -2.994 1.798 1.00 86.44 114 ASN A O 1
ATOM 848 N N . ASP A 1 115 ? -1.987 -1.021 0.863 1.00 86.06 115 ASP A N 1
ATOM 849 C CA . ASP A 1 115 ? -0.940 -0.167 1.391 1.00 86.06 115 ASP A CA 1
ATOM 850 C C . ASP A 1 115 ? -1.685 1.054 1.940 1.00 86.06 115 ASP A C 1
ATOM 852 O O . ASP A 1 115 ? -2.283 1.841 1.193 1.00 86.06 115 ASP A O 1
ATOM 856 N N . VAL A 1 116 ? -1.769 1.144 3.270 1.00 86.94 116 VAL A N 1
ATOM 857 C CA . VAL A 1 116 ? -2.607 2.156 3.920 1.00 86.94 116 VAL A CA 1
ATOM 858 C C . VAL A 1 116 ? -2.203 3.566 3.505 1.00 86.94 116 VAL A C 1
ATOM 860 O O . VAL A 1 116 ? -3.101 4.405 3.383 1.00 86.94 116 VAL A O 1
ATOM 863 N N . ILE A 1 117 ? -0.910 3.813 3.242 1.00 90.19 117 ILE A N 1
ATOM 864 C CA . ILE A 1 117 ? -0.388 5.063 2.689 1.00 90.19 117 ILE A CA 1
ATOM 865 C C . ILE A 1 117 ? 0.866 4.805 1.834 1.00 90.19 117 ILE A C 1
ATOM 867 O O . ILE A 1 117 ? 1.977 4.727 2.356 1.00 90.19 117 ILE A O 1
ATOM 871 N N . ASP A 1 118 ? 0.720 4.912 0.514 1.00 89.62 118 ASP A N 1
ATOM 872 C CA . ASP A 1 118 ? 1.869 5.050 -0.382 1.00 89.62 118 ASP A CA 1
ATOM 873 C C . ASP A 1 118 ? 2.475 6.446 -0.198 1.00 89.62 118 ASP A C 1
ATOM 875 O O . ASP A 1 118 ? 1.814 7.487 -0.357 1.00 89.62 118 ASP A O 1
ATOM 879 N N . GLY A 1 119 ? 3.755 6.477 0.168 1.00 88.38 119 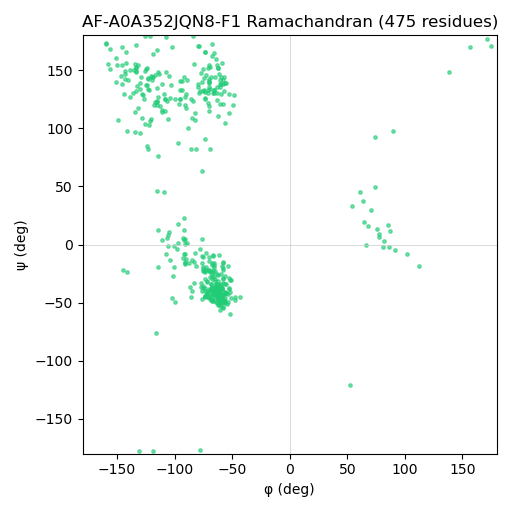GLY A N 1
ATOM 880 C CA . GLY A 1 119 ? 4.477 7.711 0.446 1.00 88.38 119 GLY A CA 1
ATOM 881 C C . GLY A 1 119 ? 4.096 8.358 1.781 1.00 88.38 119 GLY A C 1
ATOM 882 O O . GLY A 1 119 ? 3.878 9.575 1.840 1.00 88.38 119 GLY A O 1
ATOM 883 N N . THR A 1 120 ? 4.085 7.608 2.889 1.00 88.75 120 THR A N 1
ATOM 884 C CA . THR A 1 120 ? 3.858 8.178 4.232 1.00 88.75 120 THR A CA 1
ATOM 885 C C . THR A 1 120 ? 4.809 9.344 4.530 1.00 88.75 120 THR A C 1
ATOM 887 O O . THR A 1 120 ? 4.392 10.377 5.064 1.00 88.75 120 THR A O 1
ATOM 890 N N . GLY A 1 121 ? 6.075 9.261 4.099 1.00 90.31 121 GLY A N 1
ATOM 891 C CA . GLY A 1 121 ? 7.045 10.353 4.225 1.00 90.31 121 GLY A CA 1
ATOM 892 C C . GLY A 1 121 ? 6.653 11.624 3.460 1.00 90.31 121 GLY A C 1
ATOM 893 O O . GLY A 1 121 ? 6.932 12.734 3.927 1.00 90.31 121 GLY A O 1
ATOM 894 N N . LYS A 1 122 ? 5.987 11.482 2.309 1.00 92.88 122 LYS A N 1
ATOM 895 C CA . LYS A 1 122 ? 5.416 12.595 1.537 1.00 92.88 122 LYS A CA 1
ATOM 896 C C . LYS A 1 122 ? 4.196 13.178 2.246 1.00 92.88 122 LYS A C 1
ATOM 898 O O . LYS A 1 122 ? 4.106 14.401 2.359 1.00 92.88 122 LYS A O 1
ATOM 903 N N . SER A 1 123 ? 3.331 12.332 2.808 1.00 94.56 123 SER A N 1
ATOM 904 C CA . SER A 1 123 ? 2.114 12.768 3.506 1.00 94.56 123 SER A CA 1
ATOM 905 C C . SER A 1 123 ? 2.421 13.719 4.676 1.00 94.56 123 SER A C 1
ATOM 907 O O . SER A 1 123 ? 1.876 14.823 4.730 1.00 94.56 123 SER A O 1
ATOM 909 N N . ILE A 1 124 ? 3.385 13.381 5.546 1.00 95.56 124 ILE A N 1
ATOM 910 C CA . ILE A 1 124 ? 3.743 14.210 6.714 1.00 95.56 124 ILE A CA 1
ATOM 911 C C . ILE A 1 124 ? 4.429 15.527 6.332 1.00 95.56 124 ILE A C 1
ATOM 913 O O . ILE A 1 124 ? 4.393 16.487 7.099 1.00 95.56 124 ILE A O 1
ATOM 917 N N . LYS A 1 125 ? 5.041 15.591 5.144 1.00 95.19 125 LYS A N 1
ATOM 918 C CA . LYS A 1 125 ? 5.681 16.797 4.595 1.00 95.19 125 LYS A CA 1
ATOM 919 C C . LYS A 1 125 ? 4.720 17.637 3.750 1.00 95.19 125 LYS A C 1
ATOM 921 O O . LYS A 1 125 ? 5.012 18.799 3.481 1.00 95.19 125 LYS A O 1
ATOM 926 N N . GLY A 1 126 ? 3.583 17.068 3.347 1.00 93.69 126 GLY A N 1
ATOM 927 C CA . GLY A 1 126 ? 2.666 17.678 2.385 1.00 93.69 126 GLY A CA 1
ATOM 928 C C . GLY A 1 126 ? 3.226 17.695 0.960 1.00 93.69 126 GLY A C 1
ATOM 929 O O . GLY A 1 126 ? 2.926 18.611 0.203 1.00 93.69 126 GLY A O 1
ATOM 930 N N . LEU A 1 127 ? 4.076 16.725 0.606 1.00 94.50 127 LEU A N 1
ATOM 931 C CA . LEU A 1 127 ? 4.616 16.585 -0.748 1.00 94.50 127 LEU A CA 1
ATOM 932 C C . LEU A 1 127 ? 3.640 15.832 -1.655 1.00 94.50 127 LEU A C 1
ATOM 934 O O . LEU A 1 127 ? 2.821 15.042 -1.187 1.00 94.50 127 LEU A O 1
ATOM 938 N N . HIS A 1 128 ? 3.756 16.072 -2.958 1.00 94.56 128 HIS A N 1
ATOM 939 C CA . HIS A 1 128 ? 2.900 15.480 -3.981 1.00 94.56 128 HIS A CA 1
ATOM 940 C C . HIS A 1 128 ? 2.939 13.947 -3.994 1.00 94.56 128 HIS A C 1
ATOM 942 O O . HIS A 1 128 ? 3.938 13.335 -3.610 1.00 94.56 128 HIS A O 1
ATOM 948 N N . SER A 1 129 ? 1.865 13.353 -4.513 1.00 92.88 129 SER A N 1
ATOM 949 C CA . SER A 1 129 ? 1.728 11.919 -4.780 1.00 92.88 129 SER A CA 1
ATOM 950 C C . SER A 1 129 ? 1.850 11.045 -3.526 1.00 92.88 129 SER A C 1
ATOM 952 O O . SER A 1 129 ? 2.562 10.046 -3.553 1.00 92.88 129 SER A O 1
ATOM 954 N N . SER A 1 130 ? 1.182 11.432 -2.433 1.00 94.62 130 SER A N 1
ATOM 955 C CA . SER A 1 130 ? 0.850 10.510 -1.336 1.00 94.62 130 SER A CA 1
ATOM 956 C C . SER A 1 130 ? -0.623 10.123 -1.409 1.00 94.62 130 SER A C 1
ATOM 958 O O . SER A 1 130 ? -1.483 10.976 -1.672 1.00 94.62 130 SER A O 1
ATOM 960 N N . LEU A 1 131 ? -0.922 8.845 -1.202 1.00 95.25 131 LEU A N 1
ATOM 961 C CA . LEU A 1 131 ? -2.264 8.295 -1.378 1.00 95.25 131 LEU A CA 1
ATOM 962 C C . LEU A 1 131 ? -2.503 7.102 -0.458 1.00 95.25 131 LEU A C 1
ATOM 964 O O . LEU A 1 131 ? -1.560 6.485 0.002 1.00 95.25 131 LEU A O 1
ATOM 968 N N . THR A 1 132 ? -3.763 6.762 -0.210 1.00 94.88 132 THR A N 1
ATOM 969 C CA . THR A 1 132 ? -4.143 5.486 0.421 1.00 94.88 132 THR A CA 1
ATOM 970 C C . THR A 1 132 ? -4.486 4.472 -0.659 1.00 94.88 132 THR A C 1
ATOM 972 O O . THR A 1 132 ? -5.206 4.855 -1.585 1.00 94.88 132 THR A O 1
ATOM 975 N N . ALA A 1 133 ? -4.108 3.203 -0.523 1.00 93.62 133 ALA A N 1
ATOM 976 C CA . ALA A 1 133 ? -4.378 2.185 -1.533 1.00 93.62 133 ALA A CA 1
ATOM 977 C C . ALA A 1 133 ? -5.009 0.914 -0.958 1.00 93.62 133 ALA A C 1
ATOM 979 O O . ALA A 1 133 ? -4.608 0.403 0.085 1.00 93.62 133 ALA A O 1
ATOM 980 N N . LEU A 1 134 ? -5.990 0.368 -1.674 1.00 93.00 134 LEU A N 1
ATOM 981 C CA . LEU A 1 134 ? -6.531 -0.959 -1.396 1.00 93.00 134 LEU A CA 1
ATOM 982 C C . LEU A 1 134 ? -7.036 -1.621 -2.674 1.00 93.00 134 LEU A C 1
ATOM 984 O O . LEU A 1 134 ? -7.456 -0.938 -3.610 1.00 93.00 134 LEU A O 1
ATOM 988 N N . PHE A 1 135 ? -7.061 -2.948 -2.684 1.00 93.56 135 PHE A N 1
ATOM 989 C CA . PHE A 1 135 ? -7.851 -3.726 -3.627 1.00 93.56 135 PHE A CA 1
ATOM 990 C C . PHE A 1 135 ? -8.773 -4.695 -2.891 1.00 93.56 135 PHE A C 1
ATOM 992 O O . PHE A 1 135 ? -8.455 -5.166 -1.800 1.00 93.56 135 PHE A O 1
ATOM 999 N N . LEU A 1 136 ? -9.900 -5.001 -3.525 1.00 94.25 136 LEU A N 1
ATOM 1000 C CA . LEU A 1 136 ? -10.823 -6.072 -3.169 1.00 94.25 136 LEU A CA 1
ATOM 1001 C C . LEU A 1 136 ? -10.990 -6.967 -4.393 1.00 94.25 136 LEU A C 1
ATOM 1003 O O . LEU A 1 136 ? -11.132 -6.460 -5.508 1.00 94.25 136 LEU A O 1
ATOM 1007 N N . THR A 1 137 ? -10.989 -8.281 -4.201 1.00 93.69 137 THR A N 1
ATOM 1008 C CA . THR A 1 137 ? -11.193 -9.244 -5.284 1.00 93.69 137 THR A CA 1
ATOM 1009 C C . THR A 1 137 ? -12.008 -10.444 -4.823 1.00 93.69 137 THR A C 1
ATOM 1011 O O . THR A 1 137 ? -11.914 -10.870 -3.674 1.00 93.69 137 THR A O 1
ATOM 1014 N N . GLU A 1 138 ? -12.802 -10.985 -5.744 1.00 93.12 138 GLU A N 1
ATOM 1015 C CA . GLU A 1 138 ? -13.504 -12.267 -5.591 1.00 93.12 138 GLU A CA 1
ATOM 1016 C C . GLU A 1 138 ? -12.561 -13.464 -5.770 1.00 93.12 138 GLU A C 1
ATOM 1018 O O . GLU A 1 138 ? -12.926 -14.606 -5.502 1.00 93.12 138 GLU A O 1
ATOM 1023 N N . SER A 1 139 ? -11.327 -13.220 -6.220 1.00 91.88 139 SER A N 1
ATOM 1024 C CA . SER A 1 139 ? -10.320 -14.263 -6.308 1.00 91.88 139 SER A CA 1
ATOM 1025 C C . SER A 1 139 ? -9.846 -14.674 -4.926 1.00 91.88 139 SER A C 1
ATOM 1027 O O . SER A 1 139 ? -9.341 -13.854 -4.160 1.00 91.88 139 SER A O 1
ATOM 1029 N N . ASN A 1 140 ? -9.829 -15.980 -4.687 1.00 88.50 140 ASN A N 1
ATOM 1030 C CA . ASN A 1 140 ? -9.075 -16.539 -3.576 1.00 88.50 140 ASN A CA 1
ATOM 1031 C C . ASN A 1 140 ? -7.575 -16.272 -3.745 1.00 88.50 140 ASN A C 1
ATOM 1033 O O . ASN A 1 140 ? -7.049 -16.164 -4.864 1.00 88.50 140 ASN A O 1
ATOM 1037 N N . LEU A 1 141 ? -6.872 -16.241 -2.617 1.00 84.19 141 LEU A N 1
ATOM 1038 C CA . LEU A 1 141 ? -5.420 -16.170 -2.568 1.00 84.19 141 LEU A CA 1
ATOM 1039 C C . LEU A 1 141 ? -4.805 -17.553 -2.391 1.00 84.19 141 LEU A C 1
ATOM 1041 O O . LEU A 1 141 ? -4.990 -18.232 -1.385 1.00 84.19 141 LEU A O 1
ATOM 1045 N N . LYS A 1 142 ? -3.975 -17.933 -3.358 1.00 85.00 142 LYS A N 1
ATOM 1046 C CA . LYS A 1 142 ? -3.112 -19.113 -3.302 1.00 85.00 142 LYS A CA 1
ATOM 1047 C C . LYS A 1 142 ? -2.005 -18.946 -2.265 1.00 85.00 142 LYS A C 1
ATOM 1049 O O . LYS A 1 142 ? -1.600 -19.923 -1.626 1.00 85.00 142 LYS A O 1
ATOM 1054 N N . ARG A 1 143 ? -1.415 -17.749 -2.171 1.00 79.56 143 ARG A N 1
ATOM 1055 C CA . ARG A 1 143 ? -0.204 -17.476 -1.376 1.00 79.56 143 ARG A CA 1
ATOM 1056 C C . ARG A 1 143 ? -0.188 -16.031 -0.902 1.00 79.56 143 ARG A C 1
ATOM 1058 O O . ARG A 1 143 ? -0.484 -15.136 -1.685 1.00 79.56 143 ARG A O 1
ATOM 1065 N N . HIS A 1 144 ? 0.232 -15.815 0.339 1.00 78.12 144 HIS A N 1
ATOM 1066 C CA . HIS A 1 144 ? 0.636 -14.488 0.790 1.00 78.12 144 HIS A CA 1
ATOM 1067 C C . HIS A 1 144 ? 2.038 -14.182 0.250 1.00 78.12 144 HIS A C 1
ATOM 1069 O O . HIS A 1 144 ? 2.852 -15.094 0.085 1.00 78.12 144 HIS A O 1
ATOM 1075 N N . LEU A 1 145 ? 2.327 -12.913 -0.036 1.00 79.62 145 LEU A N 1
ATOM 1076 C CA . LEU A 1 145 ? 3.701 -12.490 -0.299 1.00 79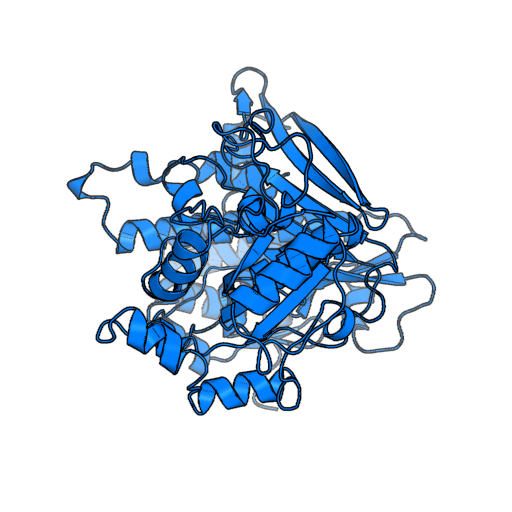.62 145 LEU A CA 1
ATOM 1077 C C . LEU A 1 145 ? 4.440 -12.306 1.031 1.00 79.62 145 LEU A C 1
ATOM 1079 O O . LEU A 1 145 ? 3.868 -11.721 1.951 1.00 79.62 145 LEU A O 1
ATOM 1083 N N . PRO A 1 146 ? 5.690 -12.789 1.153 1.00 79.12 146 PRO A N 1
ATOM 1084 C CA . PRO A 1 146 ? 6.493 -12.499 2.329 1.00 79.12 146 PRO A CA 1
ATOM 1085 C C . PRO A 1 146 ? 6.889 -11.020 2.318 1.00 79.12 146 PRO A C 1
ATOM 1087 O O . PRO A 1 146 ? 7.223 -10.490 1.257 1.00 79.12 146 PRO A O 1
ATOM 1090 N N . ASP A 1 147 ? 6.906 -10.382 3.490 1.00 77.19 147 ASP A N 1
ATOM 1091 C CA . ASP A 1 147 ? 7.354 -8.993 3.651 1.00 77.19 147 ASP A CA 1
ATOM 1092 C C . ASP A 1 147 ? 8.871 -8.880 3.437 1.00 77.19 147 ASP A C 1
ATOM 1094 O O . ASP A 1 147 ? 9.686 -8.942 4.358 1.00 77.19 147 ASP A O 1
ATOM 1098 N N . ILE A 1 148 ? 9.249 -8.807 2.167 1.00 83.56 148 ILE A N 1
ATOM 1099 C CA . ILE A 1 148 ? 10.614 -8.668 1.685 1.00 83.56 148 ILE A CA 1
ATOM 1100 C C . ILE A 1 148 ? 10.599 -7.811 0.412 1.00 83.56 148 ILE A C 1
ATOM 1102 O O . ILE A 1 148 ? 9.544 -7.518 -0.155 1.00 83.56 148 ILE A O 1
ATOM 1106 N N . TYR A 1 149 ? 11.769 -7.403 -0.070 1.00 90.88 149 TYR A N 1
ATOM 1107 C CA . TYR A 1 149 ? 11.863 -6.675 -1.327 1.00 90.88 149 TYR A CA 1
ATOM 1108 C C . TYR A 1 149 ? 11.650 -7.574 -2.549 1.00 90.88 149 TYR A C 1
ATOM 1110 O O . TYR A 1 149 ? 12.151 -8.701 -2.620 1.00 90.88 149 TYR A O 1
ATOM 1118 N N . VAL A 1 150 ? 10.994 -7.021 -3.565 1.00 93.31 150 VAL A N 1
ATOM 1119 C CA . VAL A 1 150 ? 10.747 -7.652 -4.860 1.00 93.31 150 VAL A CA 1
ATOM 1120 C C . VAL A 1 150 ? 11.473 -6.866 -5.941 1.00 93.31 150 VAL A C 1
ATOM 1122 O O . VAL A 1 150 ? 11.189 -5.693 -6.170 1.00 93.31 150 VAL A O 1
ATOM 1125 N N . GLN A 1 151 ? 12.386 -7.530 -6.648 1.00 96.81 151 GLN A N 1
ATOM 1126 C CA . GLN A 1 151 ? 12.850 -7.040 -7.936 1.00 96.81 151 GLN A CA 1
ATOM 1127 C C . GLN A 1 151 ? 11.758 -7.261 -8.983 1.00 96.81 151 GLN A C 1
ATOM 1129 O O . GLN A 1 151 ? 11.282 -8.388 -9.143 1.00 96.81 151 GLN A O 1
ATOM 1134 N N . ARG A 1 152 ? 11.368 -6.209 -9.702 1.00 96.38 152 ARG A N 1
ATOM 1135 C CA . ARG A 1 152 ? 10.199 -6.223 -10.583 1.00 96.38 152 ARG A CA 1
ATOM 1136 C C . ARG A 1 152 ? 10.514 -5.864 -12.030 1.00 96.38 152 ARG A C 1
ATOM 1138 O O . ARG A 1 152 ? 11.326 -4.988 -12.325 1.00 96.38 152 ARG A O 1
ATOM 1145 N N . TRP A 1 153 ? 9.826 -6.563 -12.928 1.00 98.00 153 TRP A N 1
ATOM 1146 C CA . TRP A 1 153 ? 9.731 -6.274 -14.355 1.00 98.00 153 TRP A CA 1
ATOM 1147 C C . TRP A 1 153 ? 8.265 -6.064 -14.678 1.00 98.00 153 TRP A C 1
ATOM 1149 O O . TRP A 1 153 ? 7.486 -7.012 -14.640 1.00 98.00 153 TRP A O 1
ATOM 1159 N N . MET A 1 154 ? 7.883 -4.821 -14.932 1.00 98.06 154 MET A N 1
ATOM 1160 C CA . MET A 1 154 ? 6.497 -4.411 -15.133 1.00 98.06 154 MET A CA 1
ATOM 1161 C C . MET A 1 154 ? 6.394 -3.616 -16.420 1.00 98.06 154 MET A C 1
ATOM 1163 O O . MET A 1 154 ? 7.299 -2.853 -16.755 1.00 98.06 154 MET A O 1
ATOM 1167 N N . SER A 1 155 ? 5.289 -3.785 -17.133 1.00 97.75 155 SER A N 1
ATOM 1168 C CA . SER A 1 155 ? 5.011 -3.067 -18.370 1.00 97.75 155 SER A CA 1
ATOM 1169 C C . SER A 1 155 ? 3.521 -2.812 -18.504 1.00 97.75 155 SER A C 1
ATOM 1171 O O . SER A 1 155 ? 2.701 -3.660 -18.145 1.00 97.75 155 SER A O 1
ATOM 1173 N N . GLY A 1 156 ? 3.180 -1.658 -19.073 1.00 97.06 156 GLY A N 1
ATOM 1174 C CA . GLY A 1 156 ? 1.801 -1.301 -19.398 1.00 97.06 156 GLY A CA 1
ATOM 1175 C C . GLY A 1 156 ? 1.247 -2.080 -20.586 1.00 97.06 156 GLY A C 1
ATOM 1176 O O . GLY A 1 156 ? 0.063 -1.979 -20.888 1.00 97.06 156 GLY A O 1
ATOM 1177 N N . LYS A 1 157 ? 2.094 -2.862 -21.261 1.00 97.06 157 LYS A N 1
ATOM 1178 C CA . LYS A 1 157 ? 1.704 -3.826 -22.284 1.00 97.06 157 LYS A CA 1
ATOM 1179 C C . LYS A 1 157 ? 2.071 -5.228 -21.838 1.00 97.06 157 LYS A C 1
ATOM 1181 O O . LYS A 1 157 ? 3.097 -5.458 -21.199 1.00 97.06 157 LYS A O 1
ATOM 1186 N N . TYR A 1 158 ? 1.243 -6.183 -22.230 1.00 97.56 158 TYR A N 1
ATOM 1187 C CA . TYR A 1 158 ? 1.537 -7.588 -22.025 1.00 97.56 158 TYR A CA 1
ATOM 1188 C C . TYR A 1 158 ? 2.840 -7.993 -22.724 1.00 97.56 158 TYR A C 1
ATOM 1190 O O . TYR A 1 158 ? 2.990 -7.776 -23.923 1.00 97.56 158 TYR A O 1
ATOM 1198 N N . PHE A 1 159 ? 3.749 -8.648 -22.002 1.00 97.44 159 PHE A N 1
ATOM 1199 C CA . PHE A 1 159 ? 4.932 -9.294 -22.575 1.00 97.44 159 PHE A CA 1
ATOM 1200 C C . PHE A 1 159 ? 4.979 -10.787 -22.203 1.00 97.44 159 PHE A C 1
ATOM 1202 O O . PHE A 1 159 ? 4.455 -11.176 -21.150 1.00 97.44 159 PHE A O 1
ATOM 1209 N N . PRO A 1 160 ? 5.595 -11.648 -23.039 1.00 95.31 160 PRO A N 1
ATOM 1210 C CA . PRO A 1 160 ? 5.792 -13.056 -22.709 1.00 95.31 160 PRO A CA 1
ATOM 1211 C C . PRO A 1 160 ? 6.626 -13.228 -21.438 1.00 95.31 160 PRO A C 1
ATOM 1213 O O . PRO A 1 160 ? 7.630 -12.542 -21.247 1.00 95.31 160 PRO A O 1
ATOM 1216 N N . LYS A 1 161 ? 6.240 -14.171 -20.570 1.00 94.69 161 LYS A N 1
ATOM 1217 C CA . LYS A 1 161 ? 7.008 -14.456 -19.350 1.00 94.69 161 LYS A CA 1
ATOM 1218 C C . LYS A 1 161 ? 8.425 -14.913 -19.711 1.00 94.69 161 LYS A C 1
ATOM 1220 O O . LYS A 1 161 ? 8.599 -15.737 -20.604 1.00 94.69 161 LYS A O 1
ATOM 1225 N N . PHE A 1 162 ? 9.414 -14.432 -18.969 1.00 94.44 162 PHE A N 1
ATOM 1226 C CA . PHE A 1 162 ? 10.809 -14.852 -19.082 1.00 94.44 162 PHE A CA 1
ATOM 1227 C C . PHE A 1 162 ? 11.388 -15.104 -17.692 1.00 94.44 162 PHE A C 1
ATOM 1229 O O . PHE A 1 162 ? 10.901 -14.549 -16.708 1.00 94.44 162 PHE A O 1
ATOM 1236 N N . ASN A 1 163 ? 12.424 -15.940 -17.601 1.00 93.44 163 ASN A N 1
ATOM 1237 C CA . ASN A 1 163 ? 13.148 -16.142 -16.352 1.00 93.44 163 ASN A CA 1
ATOM 1238 C C . ASN A 1 163 ? 14.174 -15.014 -16.163 1.00 93.44 163 ASN A C 1
ATOM 1240 O O . ASN A 1 163 ? 15.162 -14.981 -16.900 1.00 93.44 163 ASN A O 1
ATOM 1244 N N . PRO A 1 164 ? 14.023 -14.119 -15.168 1.00 90.62 164 PRO A N 1
ATOM 1245 C CA . PRO A 1 164 ? 14.970 -13.025 -14.972 1.00 90.62 164 PRO A CA 1
ATOM 1246 C C . PRO A 1 164 ? 16.374 -13.482 -14.549 1.00 90.62 164 PRO A C 1
ATOM 1248 O O . PRO A 1 164 ? 17.290 -12.669 -14.509 1.00 90.62 164 PRO A O 1
ATOM 1251 N N . ARG A 1 165 ? 16.564 -14.770 -14.218 1.00 89.62 165 ARG A N 1
ATOM 1252 C CA . ARG A 1 165 ? 17.889 -15.363 -13.963 1.00 89.62 165 ARG A CA 1
ATOM 1253 C C . ARG A 1 165 ? 18.622 -15.800 -15.233 1.00 89.62 165 ARG A C 1
ATOM 1255 O O . ARG A 1 165 ? 19.815 -16.069 -15.170 1.00 89.62 165 ARG A O 1
ATOM 1262 N N . GLU A 1 166 ? 17.918 -15.889 -16.358 1.00 93.50 166 GLU A N 1
ATOM 1263 C CA . GLU A 1 166 ? 18.452 -16.341 -17.651 1.00 93.50 166 GLU A CA 1
ATOM 1264 C C . GLU A 1 166 ? 18.651 -15.182 -18.640 1.00 93.50 166 GLU A C 1
ATOM 1266 O O . GLU A 1 166 ? 19.128 -15.389 -19.752 1.00 93.50 166 GLU A O 1
ATOM 1271 N N . THR A 1 167 ? 18.313 -13.955 -18.236 1.00 94.44 167 THR A N 1
ATOM 1272 C CA . THR A 1 167 ? 18.520 -12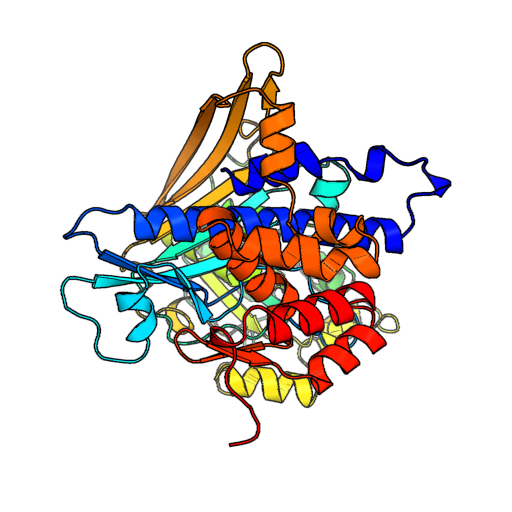.733 -19.017 1.00 94.44 167 THR A CA 1
ATOM 1273 C C . THR A 1 167 ? 19.129 -11.638 -18.151 1.00 94.44 167 THR A C 1
ATOM 1275 O O . THR A 1 167 ? 18.904 -11.582 -16.944 1.00 94.44 167 THR A O 1
ATOM 1278 N N . ASP A 1 168 ? 19.876 -10.731 -18.775 1.00 95.00 168 ASP A N 1
ATOM 1279 C CA . ASP A 1 168 ? 20.272 -9.475 -18.145 1.00 95.00 168 ASP A CA 1
ATOM 1280 C C . ASP A 1 168 ? 19.170 -8.402 -18.283 1.00 95.00 168 ASP A C 1
ATOM 1282 O O . ASP A 1 168 ? 18.105 -8.635 -18.870 1.00 95.00 168 ASP A O 1
ATOM 1286 N N . LEU A 1 169 ? 19.425 -7.213 -17.721 1.00 95.62 169 LEU A N 1
ATOM 1287 C CA . LEU A 1 169 ? 18.503 -6.072 -17.780 1.00 95.62 169 LEU A CA 1
ATOM 1288 C C . LEU A 1 169 ? 18.202 -5.625 -19.214 1.00 95.62 169 LEU A C 1
ATOM 1290 O O . LEU A 1 169 ? 17.085 -5.194 -19.489 1.00 95.62 169 LEU A O 1
ATOM 1294 N N . ILE A 1 170 ? 19.174 -5.731 -20.122 1.00 97.75 170 ILE A N 1
ATOM 1295 C CA . ILE A 1 170 ? 19.033 -5.266 -21.504 1.00 97.75 170 ILE A CA 1
ATOM 1296 C C . ILE A 1 170 ? 18.188 -6.249 -22.311 1.00 97.75 170 ILE A C 1
ATOM 1298 O O . ILE A 1 170 ? 17.327 -5.829 -23.080 1.00 97.75 170 ILE A O 1
ATOM 1302 N N . GLY A 1 171 ? 18.375 -7.553 -22.112 1.00 97.56 171 GLY A N 1
ATOM 1303 C CA . GLY A 1 171 ? 17.504 -8.583 -22.669 1.00 97.56 171 GLY A CA 1
ATOM 1304 C C . GLY A 1 171 ? 16.066 -8.439 -22.170 1.00 97.56 171 GLY A C 1
ATOM 1305 O O . GLY A 1 171 ? 15.141 -8.447 -22.980 1.00 97.56 171 GLY A O 1
ATOM 1306 N N . ALA A 1 172 ? 15.870 -8.179 -20.873 1.00 97.44 172 ALA A N 1
ATOM 1307 C CA . ALA A 1 172 ? 14.545 -7.893 -20.323 1.00 97.44 172 ALA A CA 1
ATOM 1308 C C . ALA A 1 172 ? 13.920 -6.624 -20.940 1.00 97.44 172 ALA A C 1
ATOM 1310 O O . ALA A 1 172 ? 12.741 -6.625 -21.296 1.00 97.44 172 ALA A O 1
ATOM 1311 N N . ALA A 1 173 ? 14.708 -5.559 -21.124 1.00 98.12 173 ALA A N 1
ATOM 1312 C CA . ALA A 1 173 ? 14.252 -4.336 -21.783 1.00 98.12 173 ALA A CA 1
ATOM 1313 C C . ALA A 1 173 ? 13.861 -4.564 -23.248 1.00 98.12 173 ALA A C 1
ATOM 1315 O O . ALA A 1 173 ? 12.873 -3.995 -23.696 1.00 98.12 173 ALA A O 1
ATOM 1316 N N . LYS A 1 174 ? 14.567 -5.428 -23.986 1.00 97.81 174 LYS A N 1
ATOM 1317 C CA . LYS A 1 174 ? 14.192 -5.795 -25.363 1.00 97.81 174 LYS A CA 1
ATOM 1318 C C . LYS A 1 174 ? 12.832 -6.483 -25.417 1.00 97.81 174 LYS A C 1
ATOM 1320 O O . LYS A 1 174 ? 11.977 -6.041 -26.174 1.00 97.81 174 LYS A O 1
ATOM 1325 N N . VAL A 1 175 ? 12.598 -7.471 -24.549 1.00 97.56 175 VAL A N 1
ATOM 1326 C CA . VAL A 1 175 ? 11.298 -8.163 -24.453 1.00 97.56 175 VAL A CA 1
ATOM 1327 C C . VAL A 1 175 ? 10.160 -7.174 -24.174 1.00 97.56 175 VAL A C 1
ATOM 1329 O O . VAL A 1 175 ? 9.082 -7.271 -24.759 1.00 97.56 175 VAL A O 1
ATOM 1332 N N . ILE A 1 176 ? 10.396 -6.192 -23.300 1.00 97.75 176 ILE A N 1
ATOM 1333 C CA . ILE A 1 176 ? 9.403 -5.160 -22.980 1.00 97.75 176 ILE A CA 1
ATOM 1334 C C . ILE A 1 176 ? 9.248 -4.141 -24.122 1.00 97.75 176 ILE A C 1
ATOM 1336 O O . ILE A 1 176 ? 8.138 -3.705 -24.394 1.00 97.75 176 ILE A O 1
ATOM 1340 N N . ALA A 1 177 ? 10.312 -3.756 -24.826 1.00 97.50 177 ALA A N 1
ATOM 1341 C CA . ALA A 1 177 ? 10.213 -2.854 -25.978 1.00 97.50 177 ALA A CA 1
ATOM 1342 C C . ALA A 1 177 ? 9.420 -3.487 -27.130 1.00 97.50 177 ALA A C 1
ATOM 1344 O O . ALA A 1 177 ? 8.596 -2.821 -27.763 1.00 97.50 177 ALA A O 1
ATOM 1345 N N . GLU A 1 178 ? 9.623 -4.784 -27.363 1.00 97.62 178 GLU A N 1
ATOM 1346 C CA . GLU A 1 178 ? 8.895 -5.561 -28.364 1.00 97.62 178 GLU A CA 1
ATOM 1347 C C . GLU A 1 178 ? 7.383 -5.574 -28.092 1.00 97.62 178 GLU A C 1
ATOM 1349 O O . GLU A 1 178 ? 6.606 -5.445 -29.038 1.00 97.62 178 GLU A O 1
ATOM 1354 N N . SER A 1 179 ? 6.934 -5.615 -26.826 1.00 97.12 179 SER A N 1
ATOM 1355 C CA . SER A 1 179 ? 5.493 -5.567 -26.507 1.00 97.12 179 SER A CA 1
ATOM 1356 C C . SER A 1 179 ? 4.817 -4.236 -26.852 1.00 97.12 179 SER A C 1
ATOM 1358 O O . SER A 1 179 ? 3.603 -4.187 -27.058 1.00 97.12 179 SER A O 1
ATOM 1360 N N . TYR A 1 180 ? 5.596 -3.159 -26.963 1.00 96.12 180 TYR A N 1
ATOM 1361 C CA . TYR A 1 180 ? 5.143 -1.856 -27.448 1.00 96.12 180 TYR A CA 1
ATOM 1362 C C . TYR A 1 180 ? 5.314 -1.679 -28.966 1.00 96.12 180 TYR A C 1
ATOM 1364 O O . TYR A 1 180 ? 4.978 -0.618 -29.494 1.00 96.12 180 TYR A O 1
ATOM 1372 N N . ASN A 1 181 ? 5.826 -2.687 -29.685 1.00 96.06 181 ASN A N 1
ATOM 1373 C CA . ASN A 1 181 ? 6.285 -2.573 -31.075 1.00 96.06 181 ASN A CA 1
ATOM 1374 C C . ASN A 1 181 ? 7.325 -1.455 -31.265 1.00 96.06 181 ASN A C 1
ATOM 1376 O O . ASN A 1 181 ? 7.368 -0.779 -32.299 1.00 96.06 181 ASN A O 1
ATOM 1380 N N . PHE A 1 182 ? 8.162 -1.219 -30.255 1.00 95.69 182 PHE A N 1
ATOM 1381 C CA . PHE A 1 182 ? 9.241 -0.254 -30.370 1.00 95.69 182 PHE A CA 1
ATOM 1382 C C . PHE A 1 182 ? 10.404 -0.843 -31.162 1.00 95.69 182 PHE A C 1
ATOM 1384 O O . PHE A 1 182 ? 10.873 -1.945 -30.913 1.00 95.69 182 PHE A O 1
ATOM 1391 N N . SER A 1 183 ? 10.891 -0.056 -32.119 1.00 91.94 183 SER A N 1
ATOM 1392 C CA . SER A 1 183 ? 12.041 -0.393 -32.961 1.00 91.94 183 SER A CA 1
ATOM 1393 C C . SER A 1 183 ? 13.374 -0.443 -32.203 1.00 91.94 183 SER A C 1
ATOM 1395 O O . SER A 1 183 ? 14.353 -0.944 -32.742 1.00 91.94 183 SER A O 1
ATOM 1397 N N . ASP A 1 184 ? 13.430 0.151 -31.009 1.00 93.94 184 ASP A N 1
ATOM 1398 C CA . ASP A 1 184 ? 14.617 0.259 -30.161 1.00 93.94 184 ASP A CA 1
ATOM 1399 C C . ASP A 1 184 ? 14.202 0.451 -28.691 1.00 93.94 184 ASP A C 1
ATOM 1401 O O . ASP A 1 184 ? 13.149 1.034 -28.407 1.00 93.94 184 ASP A O 1
ATOM 1405 N N . ILE A 1 185 ? 15.043 -0.014 -27.764 1.00 96.56 185 ILE A N 1
ATOM 1406 C CA . ILE A 1 185 ? 14.785 0.058 -26.320 1.00 96.56 185 ILE A CA 1
ATOM 1407 C C . ILE A 1 185 ? 14.851 1.485 -25.767 1.00 96.56 185 ILE A C 1
ATOM 1409 O O . ILE A 1 185 ? 14.213 1.751 -24.758 1.00 96.56 185 ILE A O 1
ATOM 1413 N N . GLY A 1 186 ? 15.527 2.435 -26.420 1.00 95.31 186 GLY A N 1
ATOM 1414 C CA . GLY A 1 186 ? 15.624 3.824 -25.959 1.00 95.31 186 GLY A CA 1
ATOM 1415 C C . GLY A 1 186 ? 14.305 4.607 -25.985 1.00 95.31 186 GLY A C 1
ATOM 1416 O O . GLY A 1 186 ? 14.195 5.694 -25.412 1.00 95.31 186 GLY A O 1
ATOM 1417 N N . LYS A 1 187 ? 13.265 4.034 -26.603 1.00 94.25 187 LYS A N 1
ATOM 1418 C CA . LYS A 1 187 ? 11.880 4.518 -26.502 1.00 94.25 187 LYS A CA 1
ATOM 1419 C C . LYS A 1 187 ? 11.216 4.163 -25.170 1.00 94.25 187 LYS A C 1
ATOM 1421 O O . LYS A 1 187 ? 10.183 4.742 -24.841 1.00 94.25 187 LYS A O 1
ATOM 1426 N N . LEU A 1 188 ? 11.785 3.226 -24.413 1.00 95.94 188 LEU A N 1
ATOM 1427 C CA . LEU A 1 188 ? 11.303 2.880 -23.087 1.00 95.94 188 LEU A CA 1
ATOM 1428 C C . LEU A 1 188 ? 11.695 3.939 -22.057 1.00 95.94 188 LEU A C 1
ATOM 1430 O O . LEU A 1 188 ? 12.753 4.573 -22.105 1.00 95.94 188 LEU A O 1
ATOM 1434 N N . SER A 1 189 ? 10.844 4.030 -21.051 1.00 96.50 189 SER A N 1
ATOM 1435 C CA . SER A 1 189 ? 11.161 4.558 -19.736 1.00 96.50 189 SER A CA 1
ATOM 1436 C C . SER A 1 189 ? 10.927 3.484 -18.670 1.00 96.50 189 SER A C 1
ATOM 1438 O O . SER A 1 189 ? 9.962 2.710 -18.748 1.00 96.50 189 SER A O 1
ATOM 1440 N N . ALA A 1 190 ? 11.808 3.431 -17.675 1.00 97.31 190 ALA A N 1
ATOM 1441 C CA . ALA A 1 190 ? 11.778 2.486 -16.567 1.00 97.31 190 ALA A CA 1
ATOM 1442 C C . ALA A 1 190 ? 11.869 3.245 -15.238 1.00 97.31 190 ALA A C 1
ATOM 1444 O O . ALA A 1 190 ? 12.919 3.794 -14.920 1.00 97.31 190 ALA A O 1
ATOM 1445 N N . PHE A 1 191 ? 10.778 3.308 -14.473 1.00 97.00 191 PHE A N 1
ATOM 1446 C CA . PHE A 1 191 ? 10.782 4.018 -13.191 1.00 97.00 191 PHE A CA 1
ATOM 1447 C C . PHE A 1 191 ? 11.654 3.314 -12.143 1.00 97.00 191 PHE A C 1
ATOM 1449 O O . PHE A 1 191 ? 11.663 2.083 -12.078 1.00 97.00 191 PHE A O 1
ATOM 1456 N N . PHE A 1 192 ? 12.325 4.101 -11.292 1.00 97.50 192 PHE A N 1
ATOM 1457 C CA . PHE A 1 192 ? 13.052 3.619 -10.117 1.00 97.50 192 PHE A CA 1
ATOM 1458 C C . PHE A 1 192 ? 12.809 4.458 -8.862 1.00 97.50 192 PHE A C 1
ATOM 1460 O O . PHE A 1 192 ? 12.692 5.678 -8.924 1.00 97.50 192 PHE A O 1
ATOM 1467 N N . LEU A 1 193 ? 12.875 3.831 -7.686 1.00 95.00 193 LEU A N 1
ATOM 1468 C CA . LEU A 1 193 ? 13.176 4.588 -6.471 1.00 95.00 193 LEU A CA 1
ATOM 1469 C C . LEU A 1 193 ? 14.640 5.063 -6.472 1.00 95.00 193 LEU A C 1
ATOM 1471 O O . LEU A 1 193 ? 15.550 4.293 -6.776 1.00 95.00 193 LEU A O 1
ATOM 1475 N N . ASP A 1 194 ? 14.897 6.291 -6.034 1.00 95.56 194 ASP A N 1
ATOM 1476 C CA . ASP A 1 194 ? 16.246 6.827 -5.833 1.00 95.56 194 ASP A CA 1
ATOM 1477 C C . ASP A 1 194 ? 16.879 6.202 -4.580 1.00 95.56 194 ASP A C 1
ATOM 1479 O O . ASP A 1 194 ? 16.669 6.627 -3.430 1.00 95.56 194 ASP A O 1
ATOM 1483 N N . ARG A 1 195 ? 17.581 5.087 -4.804 1.00 95.06 195 ARG A N 1
ATOM 1484 C CA . ARG A 1 195 ? 18.224 4.273 -3.773 1.00 95.06 195 ARG A CA 1
ATOM 1485 C C . ARG A 1 195 ? 19.557 3.727 -4.293 1.00 95.06 195 ARG A C 1
ATOM 1487 O O . ARG A 1 195 ? 19.597 3.218 -5.410 1.00 95.06 195 ARG A O 1
ATOM 1494 N N . PRO A 1 196 ? 20.610 3.650 -3.451 1.00 96.19 196 PRO A N 1
ATOM 1495 C CA . PRO A 1 196 ? 21.913 3.107 -3.850 1.00 96.19 196 PRO A CA 1
ATOM 1496 C C . PRO A 1 196 ? 21.868 1.712 -4.481 1.00 96.19 196 PRO A C 1
ATOM 1498 O O . PRO A 1 196 ? 22.709 1.373 -5.298 1.00 96.19 196 PRO A O 1
ATOM 1501 N N . ARG A 1 197 ? 20.883 0.885 -4.117 1.00 96.12 197 ARG A N 1
ATOM 1502 C CA . ARG A 1 197 ? 20.694 -0.449 -4.705 1.00 96.12 197 ARG A CA 1
ATOM 1503 C C . ARG A 1 197 ? 20.277 -0.438 -6.181 1.00 96.12 197 ARG A C 1
ATOM 1505 O O . ARG A 1 197 ? 20.366 -1.482 -6.808 1.00 96.12 197 ARG A O 1
ATOM 1512 N N . HIS A 1 198 ? 19.807 0.688 -6.715 1.00 98.06 198 HIS A N 1
ATOM 1513 C CA . HIS A 1 198 ? 19.297 0.793 -8.083 1.00 98.06 198 HIS A CA 1
ATOM 1514 C C . HIS A 1 198 ? 20.294 1.395 -9.065 1.00 98.06 198 HIS A C 1
ATOM 1516 O O . HIS A 1 198 ? 20.144 1.169 -10.260 1.00 98.06 198 HIS A O 1
ATOM 1522 N N . TYR A 1 199 ? 21.325 2.104 -8.595 1.00 97.94 199 TYR A N 1
ATOM 1523 C CA . TYR A 1 199 ? 22.239 2.825 -9.488 1.00 97.94 199 TYR A CA 1
ATOM 1524 C C . TYR A 1 199 ? 22.889 1.927 -10.551 1.00 97.94 199 TYR A C 1
ATOM 1526 O O . TYR A 1 199 ? 22.840 2.312 -11.712 1.00 97.94 199 TYR A O 1
ATOM 1534 N N . PRO A 1 200 ? 23.358 0.694 -10.249 1.00 98.00 200 PRO A N 1
ATOM 1535 C CA . PRO A 1 200 ? 23.908 -0.176 -11.293 1.00 98.00 200 PRO A CA 1
ATOM 1536 C C . PRO A 1 200 ? 22.898 -0.521 -12.396 1.00 98.00 200 PRO A C 1
ATOM 1538 O O . PRO A 1 200 ? 23.260 -0.623 -13.566 1.00 98.00 200 PRO A O 1
ATOM 1541 N N . ALA A 1 201 ? 21.623 -0.688 -12.037 1.00 97.94 201 ALA A N 1
ATOM 1542 C CA . ALA A 1 201 ? 20.559 -0.970 -12.995 1.00 97.94 201 ALA A CA 1
ATOM 1543 C C . ALA A 1 201 ? 20.198 0.260 -13.823 1.00 97.94 201 ALA A C 1
ATOM 1545 O O . ALA A 1 201 ? 20.057 0.164 -15.042 1.00 97.94 201 ALA A O 1
ATOM 1546 N N . MET A 1 202 ? 20.080 1.408 -13.153 1.00 98.44 202 MET A N 1
ATOM 1547 C CA . MET A 1 202 ? 19.797 2.685 -13.793 1.00 98.44 202 MET A CA 1
ATOM 1548 C C . MET A 1 202 ? 20.903 3.047 -14.782 1.00 98.44 202 MET A C 1
ATOM 1550 O O . MET A 1 202 ? 20.606 3.365 -15.926 1.00 98.44 202 MET A O 1
ATOM 1554 N N . ASP A 1 203 ? 22.170 2.921 -14.388 1.00 98.38 203 ASP A N 1
ATOM 1555 C CA . ASP A 1 203 ? 23.321 3.193 -15.249 1.00 98.38 203 ASP A CA 1
ATOM 1556 C C . ASP A 1 203 ? 23.341 2.259 -16.464 1.00 98.38 203 ASP A C 1
ATOM 1558 O O . ASP A 1 203 ? 23.528 2.717 -17.590 1.00 98.38 203 ASP A O 1
ATOM 1562 N N . ALA A 1 204 ? 23.096 0.958 -16.270 1.00 98.31 204 ALA A N 1
ATOM 1563 C CA . ALA A 1 204 ? 23.042 -0.002 -17.372 1.00 98.31 204 ALA A CA 1
ATOM 1564 C C . ALA A 1 204 ? 21.944 0.347 -18.393 1.00 98.31 204 ALA A C 1
ATOM 1566 O O . ALA A 1 204 ? 22.188 0.309 -19.598 1.00 98.31 204 ALA A O 1
ATOM 1567 N N . LEU A 1 205 ? 20.753 0.716 -17.915 1.00 98.31 205 LEU A N 1
ATOM 1568 C CA . LEU A 1 205 ? 19.611 1.089 -18.751 1.00 98.31 205 LEU A CA 1
ATOM 1569 C C . LEU A 1 205 ? 19.815 2.442 -19.447 1.00 98.31 205 LEU A C 1
ATOM 1571 O O . LEU A 1 205 ? 19.610 2.530 -20.658 1.00 98.31 205 LEU A O 1
ATOM 1575 N N . ASN A 1 206 ? 20.294 3.460 -18.726 1.00 97.81 206 ASN A N 1
ATOM 1576 C CA . ASN A 1 206 ? 20.600 4.780 -19.285 1.00 97.81 206 ASN A CA 1
ATOM 1577 C C . ASN A 1 206 ? 21.693 4.697 -20.361 1.00 97.81 206 ASN A C 1
ATOM 1579 O O . ASN A 1 206 ? 21.547 5.290 -21.428 1.00 97.81 206 ASN A O 1
ATOM 1583 N N . ASN A 1 207 ? 22.751 3.907 -20.134 1.00 98.06 207 ASN A N 1
ATOM 1584 C CA . ASN A 1 207 ? 23.799 3.662 -21.134 1.00 98.06 207 ASN A CA 1
ATOM 1585 C C . ASN A 1 207 ? 23.266 2.960 -22.392 1.00 98.06 207 ASN A C 1
ATOM 1587 O O . ASN A 1 207 ? 23.835 3.109 -23.471 1.00 98.06 207 ASN A O 1
ATOM 1591 N N . ALA A 1 208 ? 22.173 2.208 -22.259 1.00 97.44 208 ALA A N 1
ATOM 1592 C CA . ALA A 1 208 ? 21.475 1.557 -23.360 1.00 97.44 208 ALA A CA 1
ATOM 1593 C C . ALA A 1 208 ? 20.358 2.428 -23.977 1.00 97.44 208 ALA A C 1
ATOM 1595 O O . ALA A 1 208 ? 19.642 1.964 -24.861 1.00 97.44 208 ALA A O 1
ATOM 1596 N N . GLY A 1 209 ? 20.204 3.679 -23.526 1.00 95.75 209 GLY A N 1
ATOM 1597 C CA . GLY A 1 209 ? 19.256 4.664 -24.055 1.00 95.75 209 GLY A CA 1
ATOM 1598 C C . GLY A 1 209 ? 17.880 4.691 -23.381 1.00 95.75 209 GLY A C 1
ATOM 1599 O O . GLY A 1 209 ? 17.074 5.565 -23.702 1.00 95.75 209 GLY A O 1
ATOM 1600 N N . VAL A 1 210 ? 17.595 3.780 -22.446 1.00 96.69 210 VAL A N 1
ATOM 1601 C CA . VAL A 1 210 ? 16.325 3.739 -21.699 1.00 96.69 210 VAL A CA 1
ATOM 1602 C C . VAL A 1 210 ? 16.304 4.876 -20.677 1.00 96.69 210 VAL A C 1
ATOM 1604 O O . VAL A 1 210 ? 17.246 5.022 -19.908 1.00 96.69 210 VAL A O 1
ATOM 1607 N N . SER A 1 211 ? 15.223 5.659 -20.621 1.00 95.38 211 SER A N 1
ATOM 1608 C CA . SER A 1 211 ? 15.077 6.704 -19.594 1.00 95.38 211 SER A CA 1
ATOM 1609 C C . SER A 1 211 ? 14.746 6.106 -18.236 1.00 95.38 211 SER A C 1
ATOM 1611 O O . SER A 1 211 ? 13.819 5.304 -18.144 1.00 95.38 211 SER A O 1
ATOM 1613 N N . THR A 1 212 ? 15.419 6.533 -17.169 1.00 96.25 212 THR A N 1
ATOM 1614 C CA . THR A 1 212 ? 15.101 6.075 -15.809 1.00 96.25 212 THR A CA 1
ATOM 1615 C C . THR A 1 212 ? 14.573 7.208 -14.926 1.00 96.25 212 THR A C 1
ATOM 1617 O O . THR A 1 212 ? 15.332 7.734 -14.105 1.00 96.25 212 THR A O 1
ATOM 1620 N N . PRO A 1 213 ? 13.303 7.639 -15.081 1.00 94.12 213 PRO A N 1
ATOM 1621 C CA . PRO A 1 213 ? 12.706 8.597 -14.155 1.00 94.12 213 PRO A CA 1
ATOM 1622 C C . PRO A 1 213 ? 12.677 8.006 -12.741 1.00 94.12 213 PRO A C 1
ATOM 1624 O O . PRO A 1 213 ? 12.518 6.795 -12.573 1.00 94.12 213 PRO A O 1
ATOM 1627 N N . PHE A 1 214 ? 12.828 8.851 -11.723 1.00 93.75 214 PHE A N 1
ATOM 1628 C CA . PHE A 1 214 ? 12.917 8.379 -10.347 1.00 93.75 214 PHE A CA 1
ATOM 1629 C C . PHE A 1 214 ? 12.219 9.285 -9.337 1.00 93.75 214 PHE A C 1
ATOM 1631 O O . PHE A 1 214 ? 12.069 10.487 -9.551 1.00 93.75 214 PHE A O 1
ATOM 1638 N N . ASP A 1 215 ? 11.847 8.694 -8.203 1.00 90.94 215 ASP A N 1
ATOM 1639 C CA . ASP A 1 215 ? 11.364 9.395 -7.011 1.00 90.94 215 ASP A CA 1
ATOM 1640 C C . ASP A 1 215 ? 12.092 8.865 -5.769 1.00 90.94 215 ASP A C 1
ATOM 1642 O O . ASP A 1 215 ? 12.562 7.732 -5.727 1.00 90.94 215 ASP A O 1
ATOM 1646 N N . LYS A 1 216 ? 12.199 9.677 -4.722 1.00 87.94 216 LYS A N 1
ATOM 1647 C CA . LYS A 1 216 ? 12.789 9.262 -3.447 1.00 87.94 216 LYS A CA 1
ATOM 1648 C C . LYS A 1 216 ? 11.860 8.380 -2.628 1.00 87.94 216 LYS A C 1
ATOM 1650 O O . LYS A 1 216 ? 12.349 7.758 -1.683 1.00 87.94 216 LYS A O 1
ATOM 1655 N N . ASP A 1 217 ? 10.565 8.389 -2.908 1.00 83.31 217 ASP A N 1
ATOM 1656 C CA . ASP A 1 217 ? 9.556 7.653 -2.151 1.00 83.31 217 ASP A CA 1
ATOM 1657 C C . ASP A 1 217 ? 8.303 7.424 -3.000 1.00 83.31 217 ASP A C 1
ATOM 1659 O O . ASP A 1 217 ? 8.029 8.220 -3.895 1.00 83.31 217 ASP A O 1
ATOM 1663 N N . GLY A 1 218 ? 7.520 6.399 -2.686 1.00 82.38 218 GLY A N 1
ATOM 1664 C CA . GLY A 1 218 ? 6.238 6.104 -3.328 1.00 82.38 218 GLY A CA 1
ATOM 1665 C C . GLY A 1 218 ? 6.354 5.523 -4.738 1.00 82.38 218 GLY A C 1
ATOM 1666 O O . GLY A 1 218 ? 6.441 6.251 -5.732 1.00 82.38 218 GLY A O 1
ATOM 1667 N N . ASP A 1 219 ? 6.374 4.197 -4.811 1.00 89.25 219 ASP A N 1
ATOM 1668 C CA . ASP A 1 219 ? 6.548 3.450 -6.055 1.00 89.25 219 ASP A CA 1
ATOM 1669 C C . ASP A 1 219 ? 5.272 2.750 -6.547 1.00 89.25 219 ASP A C 1
ATOM 1671 O O . ASP A 1 219 ? 5.207 2.311 -7.703 1.00 89.25 219 ASP A O 1
ATOM 1675 N N . LEU A 1 220 ? 4.225 2.750 -5.718 1.00 92.19 220 LEU A N 1
ATOM 1676 C CA . LEU A 1 220 ? 2.930 2.192 -6.062 1.00 92.19 220 LEU A CA 1
ATOM 1677 C C . LEU A 1 220 ? 2.234 3.023 -7.140 1.00 92.19 220 LEU A C 1
ATOM 1679 O O . LEU A 1 220 ? 1.767 2.467 -8.133 1.00 92.19 220 LEU A O 1
ATOM 1683 N N . MET A 1 221 ? 2.190 4.353 -7.000 1.00 92.12 221 MET A N 1
ATOM 1684 C CA . MET A 1 221 ? 1.538 5.193 -8.010 1.00 92.12 221 MET A CA 1
ATOM 1685 C C . MET A 1 221 ? 2.148 5.008 -9.415 1.00 92.12 221 MET A C 1
ATOM 1687 O O . MET A 1 221 ? 1.383 4.744 -10.346 1.00 92.12 221 MET A O 1
ATOM 1691 N N . PRO A 1 222 ? 3.486 5.048 -9.602 1.00 93.69 222 PRO A N 1
ATOM 1692 C CA . PRO A 1 222 ? 4.124 4.645 -10.855 1.00 93.69 222 PRO A CA 1
ATOM 1693 C C . PRO A 1 222 ? 3.679 3.265 -11.353 1.00 93.69 222 PRO A C 1
ATOM 1695 O O . PRO A 1 222 ? 3.330 3.142 -12.524 1.00 93.69 222 PRO A O 1
ATOM 1698 N N . ALA A 1 223 ? 3.628 2.243 -10.487 1.00 94.31 223 ALA A N 1
ATOM 1699 C CA . ALA A 1 223 ? 3.187 0.897 -10.869 1.00 94.31 223 ALA A CA 1
ATOM 1700 C C . ALA A 1 223 ? 1.756 0.892 -11.438 1.00 94.31 223 ALA A C 1
ATOM 1702 O O . ALA A 1 223 ? 1.469 0.194 -12.415 1.00 94.31 223 ALA A O 1
ATOM 1703 N N . VAL A 1 224 ? 0.876 1.714 -10.862 1.00 93.12 224 VAL A N 1
ATOM 1704 C CA . VAL A 1 224 ? -0.534 1.826 -11.251 1.00 93.12 224 VAL A CA 1
ATOM 1705 C C . VAL A 1 224 ? -0.719 2.591 -12.559 1.00 93.12 224 VAL A C 1
ATOM 1707 O O . VAL A 1 224 ? -1.592 2.208 -13.335 1.00 93.12 224 VAL A O 1
ATOM 1710 N N . VAL A 1 225 ? 0.081 3.625 -12.845 1.00 93.75 225 VAL A N 1
ATOM 1711 C CA . VAL A 1 225 ? -0.091 4.485 -14.041 1.00 93.75 225 VAL A CA 1
ATOM 1712 C C . VAL A 1 225 ? 0.806 4.132 -15.225 1.00 93.75 225 VAL A C 1
ATOM 1714 O O . VAL A 1 225 ? 0.671 4.725 -16.297 1.00 93.75 225 VAL A O 1
ATOM 1717 N N . ILE A 1 226 ? 1.703 3.153 -15.077 1.00 95.56 226 ILE A N 1
ATOM 1718 C CA . ILE A 1 226 ? 2.493 2.616 -16.192 1.00 95.56 226 ILE A CA 1
ATOM 1719 C C . ILE A 1 226 ? 1.576 2.287 -17.385 1.00 95.56 226 ILE A C 1
ATOM 1721 O O . ILE A 1 226 ? 0.567 1.583 -17.261 1.00 95.56 226 ILE A O 1
ATOM 1725 N N . GLY A 1 227 ? 1.952 2.793 -18.558 1.00 93.94 227 GLY A N 1
ATOM 1726 C CA . GLY A 1 227 ? 1.254 2.592 -19.823 1.00 93.94 227 GLY A CA 1
ATOM 1727 C C . GLY A 1 227 ? -0.010 3.421 -20.030 1.00 93.94 227 GLY A C 1
ATOM 1728 O O . GLY A 1 227 ? -0.689 3.168 -21.018 1.00 93.94 227 GLY A O 1
ATOM 1729 N N . MET A 1 228 ? -0.341 4.366 -19.143 1.00 92.38 228 MET A N 1
ATOM 1730 C CA . MET A 1 228 ? -1.414 5.333 -19.403 1.00 92.38 228 MET A CA 1
ATOM 1731 C C . MET A 1 228 ? -0.977 6.338 -20.475 1.00 92.38 228 MET A C 1
ATOM 1733 O O . MET A 1 228 ? 0.130 6.882 -20.423 1.00 92.38 228 MET A O 1
ATOM 1737 N N . ASP A 1 229 ? -1.837 6.578 -21.462 1.00 85.25 229 ASP A N 1
ATOM 1738 C CA . ASP A 1 229 ? -1.521 7.429 -22.611 1.00 85.25 229 ASP A CA 1
ATOM 1739 C C . ASP A 1 229 ? -1.512 8.922 -22.263 1.00 85.25 229 ASP A C 1
ATOM 1741 O O . ASP A 1 229 ? -0.832 9.717 -22.907 1.00 85.25 229 ASP A O 1
ATOM 1745 N N . GLU A 1 230 ? -2.209 9.302 -21.203 1.00 80.81 230 GLU A N 1
ATOM 1746 C CA . GLU A 1 230 ? -2.293 10.666 -20.697 1.00 80.81 230 GLU A CA 1
ATOM 1747 C C . GLU A 1 230 ? -1.018 11.082 -19.952 1.00 80.81 230 GLU A C 1
ATOM 1749 O O . GLU A 1 230 ? -0.731 12.272 -19.819 1.00 80.81 230 GLU A O 1
ATOM 1754 N N . LEU A 1 231 ? -0.226 10.111 -19.482 1.00 87.62 231 LEU A N 1
ATOM 1755 C CA . LEU A 1 231 ? 1.031 10.373 -18.799 1.00 87.62 231 LEU A CA 1
ATOM 1756 C C . LEU A 1 231 ? 2.150 10.543 -19.830 1.00 87.62 231 LEU A C 1
ATOM 1758 O O . LEU A 1 231 ? 2.597 9.581 -20.466 1.00 87.62 231 LEU A O 1
ATOM 1762 N N . ARG A 1 232 ? 2.615 11.783 -19.983 1.00 85.69 232 ARG A N 1
ATOM 1763 C CA . ARG A 1 232 ? 3.760 12.157 -20.819 1.00 85.69 232 ARG A CA 1
ATOM 1764 C C . ARG A 1 232 ? 4.736 12.982 -19.990 1.00 85.69 232 ARG A C 1
ATOM 1766 O O . ARG A 1 232 ? 4.350 13.931 -19.311 1.00 85.69 232 ARG A O 1
ATOM 1773 N N . PHE A 1 233 ? 6.001 12.596 -20.024 1.00 82.81 233 PHE A N 1
ATOM 1774 C CA . PHE A 1 233 ? 7.093 13.379 -19.471 1.00 82.81 233 PHE A CA 1
ATOM 1775 C C . PHE A 1 233 ? 7.390 14.589 -20.372 1.00 82.81 233 PHE A C 1
ATOM 1777 O O . PHE A 1 233 ? 6.952 14.615 -21.523 1.00 82.81 233 PHE A O 1
ATOM 1784 N N . PRO A 1 234 ? 8.163 15.585 -19.893 1.00 82.69 234 PRO A N 1
ATOM 1785 C CA . PRO A 1 234 ? 8.512 16.767 -20.690 1.00 82.69 234 PRO A CA 1
ATOM 1786 C C . PRO A 1 234 ? 9.240 16.480 -22.013 1.00 82.69 234 PRO A C 1
ATOM 1788 O O . PRO A 1 234 ? 9.343 17.362 -22.857 1.00 82.69 234 PRO A O 1
ATOM 1791 N N . ASP A 1 235 ? 9.781 15.274 -22.181 1.00 81.44 235 ASP A N 1
ATOM 1792 C CA . ASP A 1 235 ? 10.436 14.804 -23.403 1.00 81.44 235 ASP A CA 1
ATOM 1793 C C . ASP A 1 235 ? 9.507 13.964 -24.302 1.00 81.44 235 ASP A C 1
ATOM 1795 O O . ASP A 1 235 ? 9.984 13.222 -25.161 1.00 81.44 235 ASP A O 1
ATOM 1799 N N . GLU A 1 236 ? 8.191 14.065 -24.086 1.00 84.62 236 GLU A N 1
ATOM 1800 C CA . GLU A 1 236 ? 7.112 13.358 -24.791 1.00 84.62 236 GLU A CA 1
ATOM 1801 C C . GLU A 1 236 ? 7.074 11.836 -24.580 1.00 84.62 236 GLU A C 1
ATOM 1803 O O . GLU A 1 236 ? 6.179 11.156 -25.092 1.00 84.62 236 GLU A O 1
ATOM 1808 N N . ARG A 1 237 ? 7.997 11.254 -23.804 1.00 86.19 237 ARG A N 1
ATOM 1809 C CA . ARG A 1 237 ? 7.937 9.823 -23.480 1.00 86.19 237 ARG A CA 1
ATOM 1810 C C . ARG A 1 237 ? 6.875 9.572 -22.419 1.00 86.19 237 ARG A C 1
ATOM 1812 O O . ARG A 1 237 ? 6.740 10.326 -21.462 1.00 86.19 237 ARG A O 1
ATOM 1819 N N . GLY A 1 238 ? 6.126 8.483 -22.560 1.00 91.75 238 GLY A N 1
ATOM 1820 C CA . GLY A 1 238 ? 5.265 7.996 -21.482 1.00 91.75 238 GLY A CA 1
ATOM 1821 C C . GLY A 1 238 ? 6.054 7.226 -20.426 1.00 91.75 238 GLY A C 1
ATOM 1822 O O . GLY A 1 238 ? 7.220 6.888 -20.641 1.00 91.75 238 GLY A O 1
ATOM 1823 N N . LEU A 1 239 ? 5.408 6.892 -19.306 1.00 95.62 239 LEU A N 1
ATOM 1824 C CA . LEU A 1 239 ? 5.932 5.909 -18.356 1.00 95.62 239 LEU A CA 1
ATOM 1825 C C . LEU A 1 239 ? 5.587 4.494 -18.836 1.00 95.62 239 LEU A C 1
ATOM 1827 O O . LEU A 1 239 ? 4.429 4.090 -18.770 1.00 95.62 239 LEU A O 1
ATOM 1831 N N . THR A 1 240 ? 6.565 3.731 -19.323 1.00 96.94 240 THR A N 1
ATOM 1832 C CA . THR A 1 240 ? 6.285 2.444 -19.989 1.00 96.94 240 THR A CA 1
ATOM 1833 C C . THR A 1 240 ? 6.526 1.222 -19.118 1.00 96.94 240 THR A C 1
ATOM 1835 O O . THR A 1 240 ? 5.917 0.179 -19.352 1.00 96.94 240 THR A O 1
ATOM 1838 N N . SER A 1 241 ? 7.429 1.309 -18.139 1.00 97.62 241 SER A N 1
ATOM 1839 C CA . SER A 1 241 ? 7.894 0.114 -17.441 1.00 97.62 241 SER A CA 1
ATOM 1840 C C . SER A 1 241 ? 8.525 0.380 -16.073 1.00 97.62 241 SER A C 1
ATOM 1842 O O . SER A 1 241 ? 8.778 1.520 -15.683 1.00 97.62 241 SER A O 1
ATOM 1844 N N . MET A 1 242 ? 8.812 -0.713 -15.370 1.00 98.19 242 MET A N 1
ATOM 1845 C CA . MET A 1 242 ? 9.837 -0.834 -14.331 1.00 98.19 242 MET A CA 1
ATOM 1846 C C . MET A 1 242 ? 10.694 -2.038 -14.713 1.00 98.19 242 MET A C 1
ATOM 1848 O O . MET A 1 242 ? 10.140 -3.099 -14.995 1.00 98.19 242 MET A O 1
ATOM 1852 N N . ILE A 1 243 ? 12.019 -1.896 -14.769 1.00 98.06 243 ILE A N 1
ATOM 1853 C CA . ILE A 1 243 ? 12.907 -2.956 -15.277 1.00 98.06 243 ILE A CA 1
ATOM 1854 C C . ILE A 1 243 ? 14.031 -3.185 -14.281 1.00 98.06 243 ILE A C 1
ATOM 1856 O O . ILE A 1 243 ? 15.042 -2.494 -14.290 1.00 98.06 243 ILE A O 1
ATOM 1860 N N . GLY A 1 244 ? 13.858 -4.178 -13.414 1.00 96.19 244 GLY A N 1
ATOM 1861 C CA . GLY A 1 244 ? 14.839 -4.495 -12.383 1.00 96.19 244 GLY A CA 1
ATOM 1862 C C . GLY A 1 244 ? 14.832 -3.526 -11.201 1.00 96.19 244 GLY A C 1
ATOM 1863 O O . GLY A 1 244 ? 15.760 -3.576 -10.393 1.00 96.19 244 GLY A O 1
ATOM 1864 N N . GLU A 1 245 ? 13.800 -2.691 -11.094 1.00 97.25 245 GLU A N 1
ATOM 1865 C CA . GLU A 1 245 ? 13.500 -1.890 -9.909 1.00 97.25 245 GLU A CA 1
ATOM 1866 C C . GLU A 1 245 ? 13.278 -2.822 -8.703 1.00 97.25 245 GLU A C 1
ATOM 1868 O O . GLU A 1 245 ? 12.789 -3.937 -8.884 1.00 97.25 245 GLU A O 1
ATOM 1873 N N . ILE A 1 246 ? 13.693 -2.413 -7.498 1.00 95.75 246 ILE A N 1
ATOM 1874 C CA . ILE A 1 246 ? 13.517 -3.173 -6.256 1.00 95.75 246 ILE A CA 1
ATOM 1875 C C . ILE A 1 246 ? 12.734 -2.357 -5.205 1.00 95.75 246 ILE A C 1
ATOM 1877 O O . ILE A 1 246 ? 13.300 -1.502 -4.497 1.00 95.75 246 ILE A O 1
ATOM 1881 N N . GLY A 1 247 ? 11.455 -2.706 -5.059 1.00 91.25 247 GLY A N 1
ATOM 1882 C CA . GLY A 1 247 ? 10.481 -2.122 -4.129 1.00 91.25 247 GLY A CA 1
ATOM 1883 C C . GLY A 1 247 ? 9.937 -3.143 -3.126 1.00 91.25 247 GLY A C 1
ATOM 1884 O O . GLY A 1 247 ? 10.384 -4.295 -3.102 1.00 91.25 247 GLY A O 1
ATOM 1885 N N . GLY A 1 248 ? 9.014 -2.722 -2.262 1.00 86.69 248 GLY A N 1
ATOM 1886 C CA . GLY A 1 248 ? 8.359 -3.611 -1.301 1.00 86.69 248 GLY A CA 1
ATOM 1887 C C . GLY A 1 248 ? 7.399 -4.606 -1.968 1.00 86.69 248 GLY A C 1
ATOM 1888 O O . GLY A 1 248 ? 6.921 -4.415 -3.090 1.00 86.69 248 GLY A O 1
ATOM 1889 N N . SER A 1 249 ? 7.180 -5.746 -1.310 1.00 84.62 249 SER A N 1
ATOM 1890 C CA . SER A 1 249 ? 6.309 -6.812 -1.825 1.00 84.62 249 SER A CA 1
ATOM 1891 C C . SER A 1 249 ? 4.821 -6.460 -1.772 1.00 84.62 249 SER A C 1
ATOM 1893 O O . SER A 1 249 ? 4.070 -6.889 -2.653 1.00 84.62 249 SER A O 1
ATOM 1895 N N . ALA A 1 250 ? 4.393 -5.676 -0.780 1.00 80.00 250 ALA A N 1
ATOM 1896 C CA . ALA A 1 250 ? 3.009 -5.241 -0.642 1.00 80.00 250 ALA A CA 1
ATOM 1897 C C . ALA A 1 250 ? 2.631 -4.282 -1.779 1.00 80.00 250 ALA A C 1
ATOM 1899 O O . ALA A 1 250 ? 1.648 -4.516 -2.482 1.00 80.00 250 ALA A O 1
ATOM 1900 N N . GLU A 1 251 ? 3.476 -3.287 -2.042 1.00 86.94 251 GLU A N 1
ATOM 1901 C CA . GLU A 1 251 ? 3.336 -2.325 -3.135 1.00 86.94 251 GLU A CA 1
ATOM 1902 C C . GLU A 1 251 ? 3.328 -3.040 -4.493 1.00 86.94 251 GLU A C 1
ATOM 1904 O O . GLU A 1 251 ? 2.544 -2.702 -5.384 1.00 86.94 251 GLU A O 1
ATOM 1909 N N . TRP A 1 252 ? 4.131 -4.102 -4.645 1.00 91.06 252 TRP A N 1
ATOM 1910 C CA . TRP A 1 252 ? 4.064 -4.962 -5.826 1.00 91.06 252 TRP A CA 1
ATOM 1911 C C . TRP A 1 252 ? 2.681 -5.609 -5.972 1.00 91.06 252 TRP A C 1
ATOM 1913 O O . TRP A 1 252 ? 2.085 -5.516 -7.040 1.00 91.06 252 TRP A O 1
ATOM 1923 N N . ALA A 1 253 ? 2.131 -6.236 -4.927 1.00 86.38 253 ALA A N 1
ATOM 1924 C CA . ALA A 1 253 ? 0.816 -6.878 -5.019 1.00 86.38 253 ALA A CA 1
ATOM 1925 C C . ALA A 1 253 ? -0.307 -5.879 -5.323 1.00 86.38 253 ALA A C 1
ATOM 1927 O O . ALA A 1 253 ? -1.122 -6.127 -6.216 1.00 86.38 253 ALA A O 1
ATOM 1928 N N . VAL A 1 254 ? -0.325 -4.748 -4.615 1.00 89.88 254 VAL A N 1
ATOM 1929 C CA . VAL A 1 254 ? -1.359 -3.717 -4.765 1.00 89.88 254 VAL A CA 1
ATOM 1930 C C . VAL A 1 254 ? -1.263 -3.023 -6.129 1.00 89.88 254 VAL A C 1
ATOM 1932 O O . VA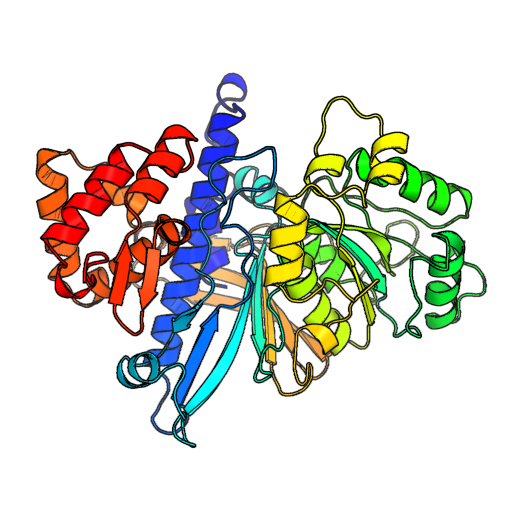L A 1 254 ? -2.292 -2.688 -6.713 1.00 89.88 254 VAL A O 1
ATOM 1935 N N . GLY A 1 255 ? -0.056 -2.848 -6.677 1.00 93.12 255 GLY A N 1
ATOM 1936 C CA . GLY A 1 255 ? 0.155 -2.218 -7.984 1.00 93.12 255 GLY A CA 1
ATOM 1937 C C . GLY A 1 255 ? -0.026 -3.160 -9.178 1.00 93.12 255 GLY A C 1
ATOM 1938 O O . GLY A 1 255 ? -0.485 -2.738 -10.240 1.00 93.12 255 GLY A O 1
ATOM 1939 N N . VAL A 1 256 ? 0.312 -4.445 -9.033 1.00 94.75 256 VAL A N 1
ATOM 1940 C CA . VAL A 1 256 ? 0.300 -5.401 -10.152 1.00 94.75 256 VAL A CA 1
ATOM 1941 C C . VAL A 1 256 ? -1.102 -5.810 -10.569 1.00 94.75 256 VAL A C 1
ATOM 1943 O O . VAL A 1 256 ? -1.351 -5.940 -11.766 1.00 94.75 256 VAL A O 1
ATOM 1946 N N . LEU A 1 257 ? -2.014 -6.024 -9.623 1.00 94.56 257 LEU A N 1
ATOM 1947 C CA . LEU A 1 257 ? -3.377 -6.434 -9.954 1.00 94.56 257 LEU A CA 1
ATOM 1948 C C . LEU A 1 257 ? -4.085 -5.429 -10.892 1.00 94.56 257 LEU A C 1
ATOM 1950 O O . LEU A 1 257 ? -4.477 -5.834 -11.990 1.00 94.56 257 LEU A O 1
ATOM 1954 N N . PRO A 1 258 ? -4.160 -4.120 -10.573 1.00 96.06 258 PRO A N 1
ATOM 1955 C CA . PRO A 1 258 ? -4.749 -3.137 -11.480 1.00 96.06 258 PRO A CA 1
ATOM 1956 C C . PRO A 1 258 ? -3.929 -2.922 -12.758 1.00 96.06 258 PRO A C 1
ATOM 1958 O O . PRO A 1 258 ? -4.506 -2.608 -13.797 1.00 96.06 258 PRO A O 1
ATOM 1961 N N . LEU A 1 259 ? -2.604 -3.115 -12.739 1.00 97.25 259 LEU A N 1
ATOM 1962 C CA . LEU A 1 259 ? -1.805 -3.121 -13.971 1.00 97.25 259 LEU A CA 1
ATOM 1963 C C . LEU A 1 259 ? -2.252 -4.245 -14.920 1.00 97.25 259 LEU A C 1
ATOM 1965 O O . LEU A 1 259 ? -2.434 -4.009 -16.114 1.00 97.25 259 LEU A O 1
ATOM 1969 N N . VAL A 1 260 ? -2.434 -5.458 -14.394 1.00 96.62 260 VAL A N 1
ATOM 1970 C CA . VAL A 1 260 ? -2.863 -6.632 -15.167 1.00 96.62 260 VAL A CA 1
ATOM 1971 C C . VAL A 1 260 ? -4.293 -6.463 -15.675 1.00 96.62 260 VAL A C 1
ATOM 1973 O O . VAL A 1 260 ? -4.553 -6.773 -16.837 1.00 96.62 260 VAL A O 1
ATOM 1976 N N . TRP A 1 261 ? -5.198 -5.897 -14.872 1.00 97.00 261 TRP A N 1
ATOM 1977 C CA . TRP A 1 261 ? -6.554 -5.567 -15.322 1.00 97.00 261 TRP A CA 1
ATOM 1978 C C . TRP A 1 261 ? -6.570 -4.606 -16.511 1.00 97.00 261 TRP A C 1
ATOM 1980 O O . TRP A 1 261 ? -7.356 -4.791 -17.434 1.00 97.00 261 TRP A O 1
ATOM 1990 N N . ARG A 1 262 ? -5.651 -3.635 -16.556 1.00 96.19 262 ARG A N 1
ATOM 1991 C CA . ARG A 1 262 ? -5.482 -2.714 -17.698 1.00 96.19 262 ARG A CA 1
ATOM 1992 C C . ARG A 1 262 ? -4.766 -3.337 -18.909 1.00 96.19 262 ARG A C 1
ATOM 1994 O O . ARG A 1 262 ? -4.485 -2.632 -19.875 1.00 96.19 262 ARG A O 1
ATOM 2001 N N . GLY A 1 263 ? -4.446 -4.633 -18.874 1.00 95.69 263 GLY A N 1
ATOM 2002 C CA . GLY A 1 263 ? -3.769 -5.348 -19.964 1.00 95.69 263 GLY A CA 1
ATOM 2003 C C . GLY A 1 263 ? -2.237 -5.293 -19.923 1.00 95.69 263 GLY A C 1
ATOM 2004 O O . GLY A 1 263 ? -1.580 -5.666 -20.899 1.00 95.69 263 GLY A O 1
ATOM 2005 N N . GLY A 1 264 ? -1.660 -4.832 -18.811 1.00 97.19 264 GLY A N 1
ATOM 2006 C CA . GLY A 1 264 ? -0.225 -4.898 -18.553 1.00 97.19 264 GLY A CA 1
ATOM 2007 C C . GLY A 1 264 ? 0.244 -6.285 -18.106 1.00 97.19 264 GLY A C 1
ATOM 2008 O O . GLY A 1 264 ? -0.519 -7.249 -18.028 1.00 97.19 264 GLY A O 1
ATOM 2009 N N . GLN A 1 265 ? 1.535 -6.391 -17.798 1.00 97.25 265 GLN A N 1
ATOM 2010 C CA . GLN A 1 265 ? 2.142 -7.613 -17.267 1.00 97.25 265 GLN A CA 1
ATOM 2011 C C . GLN A 1 265 ? 3.207 -7.281 -16.225 1.00 97.25 265 GLN A C 1
ATOM 2013 O O . GLN A 1 265 ? 3.886 -6.255 -16.317 1.00 97.25 265 GLN A O 1
ATOM 2018 N N . ALA A 1 266 ? 3.373 -8.181 -15.255 1.00 97.50 266 ALA A N 1
ATOM 2019 C CA . ALA A 1 266 ? 4.408 -8.077 -14.240 1.00 97.50 266 ALA A CA 1
ATOM 2020 C C . ALA A 1 266 ? 5.041 -9.428 -13.894 1.00 97.50 266 ALA A C 1
ATOM 2022 O O . ALA A 1 266 ? 4.364 -10.450 -13.765 1.00 97.50 266 ALA A O 1
ATOM 2023 N N . ILE A 1 267 ? 6.351 -9.394 -13.673 1.00 97.19 267 ILE A N 1
ATOM 2024 C CA . ILE A 1 267 ? 7.148 -10.468 -13.086 1.00 97.19 267 ILE A CA 1
ATOM 2025 C C . ILE A 1 267 ? 7.833 -9.913 -11.837 1.00 97.19 267 ILE A C 1
ATOM 2027 O O . ILE A 1 267 ? 8.416 -8.830 -11.874 1.00 97.19 267 ILE A O 1
ATOM 2031 N N . GLY A 1 268 ? 7.763 -10.657 -10.738 1.00 95.88 268 GLY A N 1
ATOM 2032 C CA . GLY A 1 268 ? 8.469 -10.377 -9.493 1.00 95.88 268 GLY A CA 1
ATOM 2033 C C . GLY A 1 268 ? 9.512 -11.448 -9.188 1.00 95.88 268 GLY A C 1
ATOM 2034 O O . GLY A 1 268 ? 9.335 -12.621 -9.515 1.00 95.88 268 GLY A O 1
ATOM 2035 N N . MET A 1 269 ? 10.605 -11.061 -8.543 1.00 94.88 269 MET A N 1
ATOM 2036 C CA . MET A 1 269 ? 11.578 -11.974 -7.948 1.00 94.88 269 MET A CA 1
ATOM 2037 C C . MET A 1 269 ? 11.962 -11.457 -6.565 1.00 94.88 269 MET A C 1
ATOM 2039 O O . MET A 1 269 ? 12.313 -10.291 -6.414 1.00 94.88 269 MET A O 1
ATOM 2043 N N . LEU A 1 270 ? 11.913 -12.326 -5.555 1.00 93.19 270 LEU A N 1
ATOM 2044 C CA . LEU A 1 270 ? 12.286 -11.956 -4.190 1.00 93.19 270 LEU A CA 1
ATOM 2045 C C . LEU A 1 270 ? 13.779 -11.594 -4.124 1.00 93.19 270 LEU A C 1
ATOM 2047 O O . LEU A 1 270 ? 14.607 -12.191 -4.816 1.00 93.19 270 LEU A O 1
ATOM 2051 N N . THR A 1 271 ? 14.118 -10.618 -3.286 1.00 93.56 271 THR A N 1
ATOM 2052 C CA . THR A 1 271 ? 15.487 -10.133 -3.058 1.00 93.56 271 THR A CA 1
ATOM 2053 C C . THR A 1 271 ? 15.765 -9.993 -1.569 1.00 93.56 271 THR A C 1
ATOM 2055 O O . THR A 1 271 ? 14.859 -9.708 -0.800 1.00 93.56 271 THR A O 1
ATOM 2058 N N . SER A 1 272 ? 17.015 -10.182 -1.151 1.00 92.06 272 SER A N 1
ATOM 2059 C CA . SER A 1 272 ? 17.423 -10.063 0.248 1.00 92.06 272 SER A CA 1
ATOM 2060 C C . SER A 1 272 ? 17.370 -8.611 0.704 1.00 92.06 272 SER A C 1
ATOM 2062 O O . SER A 1 272 ? 18.147 -7.754 0.266 1.00 92.06 272 SER A O 1
ATOM 2064 N N . GLN A 1 273 ? 16.482 -8.341 1.647 1.00 88.00 273 GLN A N 1
ATOM 2065 C CA . GLN A 1 273 ? 16.375 -7.050 2.294 1.00 88.00 273 GLN A CA 1
ATOM 2066 C C . GLN A 1 273 ? 17.580 -6.756 3.184 1.00 88.00 273 GLN A C 1
ATOM 2068 O O . GLN A 1 273 ? 18.083 -5.626 3.195 1.00 88.00 273 GLN A O 1
ATOM 2073 N N . SER A 1 274 ? 18.085 -7.771 3.874 1.00 88.06 274 SER A N 1
ATOM 2074 C CA . SER A 1 274 ? 19.281 -7.698 4.706 1.00 88.06 274 SER A CA 1
ATOM 2075 C C . SER A 1 274 ? 20.479 -7.225 3.885 1.00 88.06 274 SER A C 1
ATOM 2077 O O . SER A 1 274 ? 21.134 -6.241 4.238 1.00 88.06 274 SER A O 1
ATOM 2079 N N . SER A 1 275 ? 20.712 -7.830 2.719 1.00 90.56 275 SER A N 1
ATOM 2080 C CA . SER A 1 275 ? 21.791 -7.423 1.813 1.00 90.56 275 SER A CA 1
ATOM 2081 C C . SER A 1 275 ? 21.581 -6.011 1.254 1.00 90.56 275 SER A C 1
ATOM 2083 O O . SER A 1 275 ? 22.493 -5.175 1.249 1.00 90.56 275 SER A O 1
ATOM 2085 N N . LEU A 1 276 ? 20.357 -5.692 0.830 1.00 90.94 276 LEU A N 1
ATOM 2086 C CA . LEU A 1 276 ? 20.035 -4.410 0.202 1.00 90.94 276 LEU A CA 1
ATOM 2087 C C . LEU A 1 276 ? 20.003 -3.227 1.178 1.00 90.94 276 LEU A C 1
ATOM 2089 O O . LEU A 1 276 ? 20.209 -2.082 0.761 1.00 90.94 276 LEU A O 1
ATOM 2093 N N . SER A 1 277 ? 19.808 -3.473 2.472 1.00 86.69 277 SER A N 1
ATOM 2094 C CA . SER A 1 277 ? 19.730 -2.433 3.502 1.00 86.69 277 SER A CA 1
ATOM 2095 C C . SER A 1 277 ? 21.083 -2.097 4.143 1.00 86.69 277 SER A C 1
ATOM 2097 O O . SER A 1 277 ? 21.219 -1.020 4.728 1.00 86.69 277 SER A O 1
ATOM 2099 N N . ARG A 1 278 ? 22.119 -2.936 4.002 1.00 88.06 278 ARG A N 1
ATOM 2100 C CA . ARG A 1 278 ? 23.468 -2.724 4.577 1.00 88.06 278 ARG A CA 1
ATOM 2101 C C . ARG A 1 278 ? 24.087 -1.363 4.241 1.00 88.06 278 ARG A C 1
ATOM 2103 O O . ARG A 1 278 ? 24.114 -0.964 3.085 1.00 88.06 278 ARG A O 1
ATOM 2110 N N . LYS A 1 279 ? 24.575 -0.617 5.237 1.00 89.62 279 LYS A N 1
ATOM 2111 C CA . LYS A 1 279 ? 25.141 0.740 5.026 1.00 89.62 279 LYS A CA 1
ATOM 2112 C C . LYS A 1 279 ? 26.595 0.716 4.539 1.00 89.62 279 LYS A C 1
ATOM 2114 O O . LYS A 1 279 ? 27.067 1.710 4.011 1.00 89.62 279 LYS A O 1
ATOM 2119 N N . ASP A 1 280 ? 27.279 -0.406 4.722 1.00 93.81 280 ASP A N 1
ATOM 2120 C CA . ASP A 1 280 ? 28.700 -0.601 4.436 1.00 93.81 280 ASP A CA 1
ATOM 2121 C C . ASP A 1 280 ? 28.984 -1.118 3.012 1.00 93.81 280 ASP A C 1
ATOM 2123 O O . ASP A 1 280 ? 30.136 -1.175 2.587 1.00 93.81 280 ASP A O 1
ATOM 2127 N N . LEU A 1 281 ? 27.941 -1.485 2.262 1.00 94.06 281 LEU A N 1
ATOM 2128 C CA . LEU A 1 281 ? 28.058 -1.918 0.873 1.00 94.06 281 LEU A CA 1
ATOM 2129 C C . LEU A 1 281 ? 27.846 -0.746 -0.087 1.00 94.06 281 LEU A C 1
ATOM 2131 O O . LEU A 1 281 ? 26.861 -0.011 0.020 1.00 94.06 281 LEU A O 1
ATOM 2135 N N . ASP A 1 282 ? 28.738 -0.633 -1.067 1.00 96.88 282 ASP A N 1
ATOM 2136 C CA . ASP A 1 282 ? 28.562 0.240 -2.227 1.00 96.88 282 ASP A CA 1
ATOM 2137 C C . ASP A 1 282 ? 27.410 -0.246 -3.146 1.00 96.88 282 ASP A C 1
ATOM 2139 O O . ASP A 1 282 ? 26.964 -1.397 -3.033 1.00 96.88 282 ASP A O 1
ATOM 2143 N N . PRO A 1 283 ? 26.892 0.620 -4.043 1.00 97.69 283 PRO A N 1
ATOM 2144 C CA . PRO A 1 283 ? 25.828 0.281 -4.994 1.00 97.69 283 PRO A CA 1
ATOM 2145 C C . PRO A 1 283 ? 26.036 -1.029 -5.768 1.00 97.69 283 PRO A C 1
ATOM 2147 O O . PRO A 1 283 ? 25.128 -1.856 -5.853 1.00 97.69 283 PRO A O 1
ATOM 2150 N N . GLU A 1 284 ? 27.245 -1.254 -6.281 1.00 97.50 284 GLU A N 1
ATOM 2151 C CA . GLU A 1 284 ? 27.577 -2.411 -7.116 1.00 97.50 284 GLU A CA 1
ATOM 2152 C C . GLU A 1 284 ? 27.529 -3.720 -6.315 1.00 97.50 284 GLU A C 1
ATOM 2154 O O . GLU A 1 284 ? 26.973 -4.729 -6.762 1.00 97.50 284 GLU A O 1
ATOM 2159 N N . LYS A 1 285 ? 28.061 -3.712 -5.087 1.00 97.19 285 LYS A N 1
ATOM 2160 C CA . LYS A 1 285 ? 27.964 -4.857 -4.173 1.00 97.19 285 LYS A CA 1
ATOM 2161 C C . LYS A 1 285 ? 26.528 -5.121 -3.751 1.00 97.19 285 LYS A C 1
ATOM 2163 O O . LYS A 1 285 ? 26.141 -6.285 -3.715 1.00 97.19 285 LYS A O 1
ATOM 2168 N N . LYS A 1 286 ? 25.729 -4.084 -3.475 1.00 96.38 286 LYS A N 1
ATOM 2169 C CA . LYS A 1 286 ? 24.294 -4.249 -3.176 1.00 96.38 286 LYS A CA 1
ATOM 2170 C C . LYS A 1 286 ? 23.579 -4.965 -4.310 1.00 96.38 286 LYS A C 1
ATOM 2172 O O . LYS A 1 286 ? 22.867 -5.932 -4.060 1.00 96.38 286 LYS A O 1
ATOM 2177 N N . TRP A 1 287 ? 23.810 -4.529 -5.546 1.00 96.19 287 TRP A N 1
ATOM 2178 C CA . TRP A 1 287 ? 23.212 -5.157 -6.715 1.00 96.19 287 TRP A CA 1
ATOM 2179 C C . TRP A 1 287 ? 23.643 -6.618 -6.860 1.00 96.19 287 TRP A C 1
ATOM 2181 O O . TRP A 1 287 ? 22.793 -7.492 -7.013 1.00 96.19 287 TRP A O 1
ATOM 2191 N N . LYS A 1 288 ? 24.940 -6.924 -6.736 1.00 95.62 288 LYS A N 1
ATOM 2192 C CA . LYS A 1 288 ? 25.458 -8.304 -6.825 1.00 95.62 288 LYS A CA 1
ATOM 2193 C C . LYS A 1 288 ? 24.952 -9.221 -5.712 1.00 95.62 288 LYS A C 1
ATOM 2195 O O . LYS A 1 288 ? 24.695 -10.391 -5.966 1.00 95.62 288 LYS A O 1
ATOM 2200 N N . GLN A 1 289 ? 24.796 -8.696 -4.499 1.00 95.19 289 GLN A N 1
ATOM 2201 C CA . GLN A 1 289 ? 24.397 -9.462 -3.314 1.00 95.19 289 GLN A CA 1
ATOM 2202 C C . GLN A 1 289 ? 22.884 -9.462 -3.072 1.00 95.19 289 GLN A C 1
ATOM 2204 O O . GLN A 1 289 ? 22.429 -10.002 -2.070 1.00 95.19 289 GLN A O 1
ATOM 2209 N N . ARG A 1 290 ? 22.073 -8.894 -3.973 1.00 94.38 290 ARG A N 1
ATOM 2210 C CA . ARG A 1 290 ? 20.616 -8.772 -3.783 1.00 94.38 290 ARG A CA 1
ATOM 2211 C C . ARG A 1 290 ? 19.865 -10.102 -3.654 1.00 94.38 290 ARG A C 1
ATOM 2213 O O . ARG A 1 290 ? 18.691 -10.082 -3.323 1.00 94.38 290 ARG A O 1
ATOM 2220 N N . PHE A 1 291 ? 20.510 -11.241 -3.890 1.00 93.50 291 PHE A N 1
ATOM 2221 C CA . PHE A 1 291 ? 19.940 -12.580 -3.678 1.00 93.50 291 PHE A CA 1
ATOM 2222 C C . PHE A 1 291 ? 20.655 -13.371 -2.574 1.00 93.50 291 PHE A C 1
ATOM 2224 O O . PHE A 1 291 ? 20.455 -14.577 -2.454 1.00 93.50 291 PHE A O 1
ATOM 2231 N N . ASN A 1 292 ? 21.502 -12.716 -1.779 1.00 93.88 292 ASN A N 1
ATOM 2232 C CA . ASN A 1 292 ? 22.177 -13.336 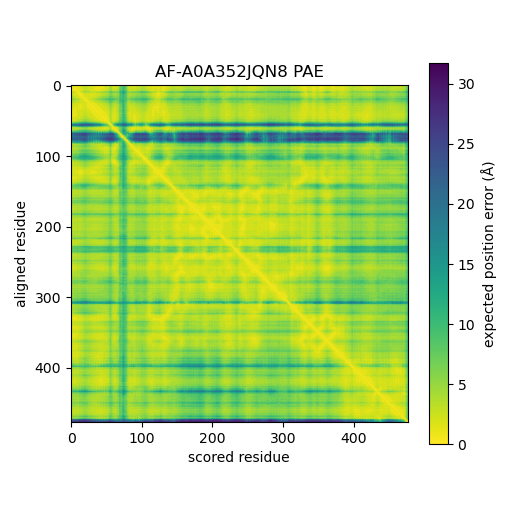-0.645 1.00 93.88 292 ASN A CA 1
ATOM 2233 C C . ASN A 1 292 ? 21.261 -13.261 0.577 1.00 93.88 292 ASN A C 1
ATOM 2235 O O . ASN A 1 292 ? 21.373 -12.332 1.376 1.00 93.88 292 ASN A O 1
ATOM 2239 N N . PHE A 1 293 ? 20.325 -14.202 0.669 1.00 92.00 293 PHE A N 1
ATOM 2240 C CA . PHE A 1 293 ? 19.357 -14.270 1.761 1.00 92.00 293 PHE A CA 1
ATOM 2241 C C . PHE A 1 293 ? 20.001 -14.731 3.072 1.00 92.00 293 PHE A C 1
ATOM 2243 O O . PHE A 1 293 ? 20.923 -15.551 3.060 1.00 92.00 293 PHE A O 1
ATOM 2250 N N . THR A 1 294 ? 19.510 -14.210 4.197 1.00 90.62 294 THR A N 1
ATOM 2251 C CA . THR A 1 294 ? 19.810 -14.764 5.528 1.00 90.62 294 THR A CA 1
ATOM 2252 C C . THR A 1 294 ? 18.952 -15.999 5.813 1.00 90.62 294 THR A C 1
ATOM 2254 O O . THR A 1 294 ? 18.020 -16.301 5.065 1.00 90.62 294 THR A O 1
ATOM 2257 N N . GLU A 1 295 ? 19.246 -16.722 6.896 1.00 88.62 295 GLU A N 1
ATOM 2258 C CA . GLU A 1 295 ? 18.427 -17.866 7.321 1.00 88.62 295 GLU A CA 1
ATOM 2259 C C . GLU A 1 295 ? 16.985 -17.442 7.633 1.00 88.62 295 GLU A C 1
ATOM 2261 O O . GLU A 1 295 ? 16.045 -18.101 7.195 1.00 88.62 295 GLU A O 1
ATOM 2266 N N . GLU A 1 296 ? 16.792 -16.296 8.290 1.00 84.75 296 GLU A N 1
ATOM 2267 C CA . GLU A 1 296 ? 15.464 -15.753 8.590 1.00 84.75 296 GLU A CA 1
ATOM 2268 C C . GLU A 1 296 ? 14.693 -15.404 7.313 1.00 84.75 296 GLU A C 1
ATOM 2270 O O . GLU A 1 296 ? 13.499 -15.675 7.207 1.00 84.75 296 GLU A O 1
ATOM 2275 N N . GLU A 1 297 ? 15.370 -14.840 6.309 1.00 87.31 297 GLU A N 1
ATOM 2276 C CA . GLU A 1 297 ? 14.748 -14.558 5.013 1.00 87.31 297 GLU A CA 1
ATOM 2277 C C . GLU A 1 297 ? 14.381 -15.849 4.270 1.00 87.31 297 GLU A C 1
ATOM 2279 O O . GLU A 1 297 ? 13.318 -15.913 3.656 1.00 87.31 297 GLU A O 1
ATOM 2284 N N . PHE A 1 298 ? 15.200 -16.903 4.357 1.00 88.62 298 PHE A N 1
ATOM 2285 C CA . PHE A 1 298 ? 14.833 -18.211 3.810 1.00 88.62 298 PHE A CA 1
ATOM 2286 C C . PHE A 1 298 ? 13.610 -18.813 4.509 1.00 88.62 298 PHE A C 1
ATOM 2288 O O . PHE A 1 298 ? 12.749 -19.360 3.819 1.00 88.62 298 PHE A O 1
ATOM 2295 N N . MET A 1 299 ? 13.494 -18.670 5.833 1.00 85.12 299 MET A N 1
ATOM 2296 C CA . MET A 1 299 ? 12.302 -19.090 6.579 1.00 85.12 299 MET A CA 1
ATOM 2297 C C . MET A 1 299 ? 11.052 -18.344 6.094 1.00 85.12 299 MET A C 1
ATOM 2299 O O . MET A 1 299 ? 10.063 -18.986 5.755 1.00 85.12 299 MET A O 1
ATOM 2303 N N . LEU A 1 300 ? 11.123 -17.014 5.938 1.00 81.75 300 LEU A N 1
ATOM 2304 C CA . LEU A 1 300 ? 10.014 -16.209 5.401 1.00 81.75 300 LEU A CA 1
ATOM 2305 C C . LEU A 1 300 ? 9.593 -16.662 3.992 1.00 81.75 300 LEU A C 1
ATOM 2307 O O . LEU A 1 300 ? 8.406 -16.778 3.690 1.00 81.75 300 LEU A O 1
ATOM 2311 N N . ILE A 1 301 ? 10.564 -16.936 3.119 1.00 86.25 301 ILE A N 1
ATOM 2312 C CA . ILE A 1 301 ? 10.315 -17.408 1.748 1.00 86.25 301 ILE A CA 1
ATOM 2313 C C . ILE A 1 301 ? 9.656 -18.794 1.749 1.00 86.25 301 ILE A C 1
ATOM 2315 O O . ILE A 1 301 ? 8.767 -19.053 0.931 1.00 86.25 301 ILE A O 1
ATOM 2319 N N . GLN A 1 302 ? 10.094 -19.678 2.646 1.00 85.38 302 GLN A N 1
ATOM 2320 C CA . GLN A 1 302 ? 9.557 -21.026 2.797 1.00 85.38 302 GLN A CA 1
ATOM 2321 C C . GLN A 1 302 ? 8.125 -21.005 3.345 1.00 85.38 302 GLN A C 1
ATOM 2323 O O . GLN A 1 302 ? 7.257 -21.682 2.793 1.00 85.38 302 GLN A O 1
ATOM 2328 N N . ASP A 1 303 ? 7.847 -20.192 4.363 1.00 81.50 303 ASP A N 1
ATOM 2329 C CA . ASP A 1 303 ? 6.506 -20.043 4.942 1.00 81.50 303 ASP A CA 1
ATOM 2330 C C . ASP A 1 303 ? 5.505 -19.491 3.912 1.00 81.50 303 ASP A C 1
ATOM 2332 O O . ASP A 1 303 ? 4.358 -19.940 3.829 1.00 81.50 303 ASP A O 1
ATOM 2336 N N . ALA A 1 304 ? 5.968 -18.595 3.035 1.00 80.75 304 ALA A N 1
ATOM 2337 C CA . ALA A 1 304 ? 5.191 -18.082 1.909 1.00 80.75 304 ALA A CA 1
ATOM 2338 C C . ALA A 1 304 ? 5.106 -19.052 0.706 1.00 80.75 304 ALA A C 1
ATOM 2340 O O . ALA A 1 304 ? 4.389 -18.792 -0.268 1.00 80.75 304 ALA A O 1
ATOM 2341 N N . ARG A 1 305 ? 5.792 -20.205 0.764 1.00 84.81 305 ARG A N 1
ATOM 2342 C CA . ARG A 1 305 ? 5.818 -21.265 -0.265 1.00 84.81 305 ARG A CA 1
ATOM 2343 C C . ARG A 1 305 ? 6.417 -20.818 -1.607 1.00 84.81 305 ARG A C 1
ATOM 2345 O O . ARG A 1 305 ? 5.924 -21.193 -2.685 1.00 84.81 305 ARG A O 1
ATOM 2352 N N . PHE A 1 306 ? 7.456 -19.982 -1.567 1.00 84.56 306 PHE A N 1
ATOM 2353 C CA . PHE A 1 306 ? 8.159 -19.455 -2.748 1.00 84.56 306 PHE A CA 1
ATOM 2354 C C . PHE A 1 306 ? 9.486 -20.165 -3.068 1.00 84.56 306 PHE A C 1
ATOM 2356 O O . PHE A 1 306 ? 10.095 -19.855 -4.092 1.00 84.56 306 PHE A O 1
ATOM 2363 N N . GLU A 1 307 ? 9.922 -21.158 -2.287 1.00 76.06 307 GLU A N 1
ATOM 2364 C CA . GLU A 1 307 ? 11.280 -21.724 -2.351 1.00 76.06 307 GLU A CA 1
ATOM 2365 C C . GLU A 1 307 ? 11.667 -22.340 -3.708 1.00 76.06 307 GLU A C 1
ATOM 2367 O O . GLU A 1 307 ? 12.841 -22.376 -4.072 1.00 76.06 307 GLU A O 1
ATOM 2372 N N . ARG A 1 308 ? 10.684 -22.794 -4.497 1.00 70.56 308 ARG A N 1
ATOM 2373 C CA . ARG A 1 308 ? 10.916 -23.412 -5.817 1.00 70.56 308 ARG A CA 1
ATOM 2374 C C . ARG A 1 308 ? 10.762 -22.459 -7.002 1.00 70.56 308 ARG A C 1
ATOM 2376 O O . ARG A 1 308 ? 10.859 -22.910 -8.143 1.00 70.56 308 ARG A O 1
ATOM 2383 N N . LYS A 1 309 ? 10.474 -21.174 -6.774 1.00 78.06 309 LYS A N 1
ATOM 2384 C CA . LYS A 1 309 ? 10.151 -20.234 -7.853 1.00 78.06 309 LYS A CA 1
ATOM 2385 C C . LYS A 1 309 ? 11.284 -19.233 -8.082 1.00 78.06 309 LYS A C 1
ATOM 2387 O O . LYS A 1 309 ? 11.537 -18.404 -7.213 1.00 78.06 309 LYS A O 1
ATOM 2392 N N . PRO A 1 310 ? 11.958 -19.258 -9.251 1.00 79.44 310 PRO A N 1
ATOM 2393 C CA . PRO A 1 310 ? 12.968 -18.250 -9.571 1.00 79.44 310 PRO A CA 1
ATOM 2394 C C . PRO A 1 310 ? 12.347 -16.860 -9.757 1.00 79.44 310 PRO A C 1
ATOM 2396 O O . PRO A 1 310 ? 13.032 -15.865 -9.560 1.00 79.44 310 PRO A O 1
ATOM 2399 N N . TYR A 1 311 ? 11.064 -16.806 -10.120 1.00 93.31 311 TYR A N 1
ATOM 2400 C CA . TYR A 1 311 ? 10.242 -15.609 -10.257 1.00 93.31 311 TYR A CA 1
ATOM 2401 C C . TYR A 1 311 ? 8.761 -15.980 -10.093 1.00 93.31 311 TYR A C 1
ATOM 2403 O O . TYR A 1 311 ? 8.399 -17.160 -10.115 1.00 93.31 311 TYR A O 1
ATOM 2411 N N . PHE A 1 312 ? 7.900 -14.980 -9.956 1.00 94.06 312 PHE A N 1
ATOM 2412 C CA . PHE A 1 312 ? 6.459 -15.142 -9.821 1.00 94.06 312 PHE A CA 1
ATOM 2413 C C . PHE A 1 312 ? 5.691 -14.050 -10.564 1.00 94.06 312 PHE A C 1
ATOM 2415 O O . PHE A 1 312 ? 6.234 -13.035 -10.994 1.00 94.06 312 PHE A O 1
ATOM 2422 N N . THR A 1 313 ? 4.403 -14.295 -10.730 1.00 94.25 313 THR A N 1
ATOM 2423 C CA . THR A 1 313 ? 3.404 -13.439 -11.359 1.00 94.25 313 THR A CA 1
ATOM 2424 C C . THR A 1 313 ? 2.168 -13.391 -10.468 1.00 94.25 313 THR A C 1
ATOM 2426 O O . THR A 1 313 ? 2.052 -14.162 -9.516 1.00 94.25 313 THR A O 1
ATOM 2429 N N . ILE A 1 314 ? 1.207 -12.524 -10.785 1.00 91.94 314 ILE A N 1
ATOM 2430 C CA . ILE A 1 314 ? -0.027 -12.419 -9.993 1.00 91.94 314 ILE A CA 1
ATOM 2431 C C . ILE A 1 314 ? -0.797 -13.750 -9.910 1.00 91.94 314 ILE A C 1
ATOM 2433 O O . ILE A 1 314 ? -1.403 -14.053 -8.892 1.00 91.94 314 ILE A O 1
ATOM 2437 N N . TRP A 1 315 ? -0.678 -14.603 -10.930 1.00 92.75 315 TRP A N 1
ATOM 2438 C CA . TRP A 1 315 ? -1.275 -15.946 -10.993 1.00 92.75 315 TRP A CA 1
ATOM 2439 C C . TRP A 1 315 ? -0.716 -16.944 -9.971 1.00 92.75 315 TRP A C 1
ATOM 2441 O O . TRP A 1 315 ? -1.295 -18.011 -9.755 1.00 92.75 315 TRP A O 1
ATOM 2451 N N . ASP A 1 316 ? 0.433 -16.627 -9.377 1.00 91.44 316 ASP A N 1
ATOM 2452 C CA . ASP A 1 316 ? 1.051 -17.418 -8.316 1.00 91.44 316 ASP A CA 1
ATOM 2453 C C . ASP A 1 316 ? 0.533 -17.022 -6.926 1.00 91.44 316 ASP A C 1
ATOM 2455 O O . ASP A 1 316 ? 0.711 -17.783 -5.974 1.00 91.44 316 ASP A O 1
ATOM 2459 N N . ILE A 1 317 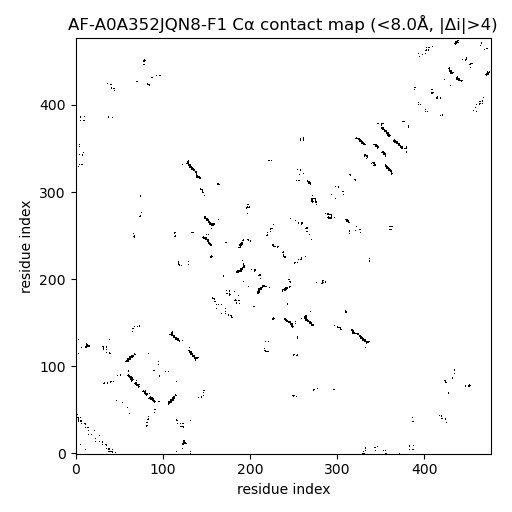? -0.108 -15.853 -6.837 1.00 88.62 317 ILE A N 1
ATOM 2460 C CA . ILE A 1 317 ? -0.676 -15.254 -5.627 1.00 88.62 317 ILE A CA 1
ATOM 2461 C C . ILE A 1 317 ? -2.193 -15.442 -5.616 1.00 88.62 317 ILE A C 1
ATOM 2463 O O . ILE A 1 317 ? -2.721 -15.892 -4.610 1.00 88.62 317 ILE A O 1
ATOM 2467 N N . LEU A 1 318 ? -2.877 -15.183 -6.732 1.00 90.88 318 LEU A N 1
ATOM 2468 C CA . LEU A 1 318 ? -4.332 -15.282 -6.887 1.00 90.88 318 LEU A CA 1
ATOM 2469 C C . LEU A 1 318 ? -4.749 -16.523 -7.687 1.00 90.88 318 LEU A C 1
ATOM 2471 O O . LEU A 1 318 ? -4.055 -16.931 -8.625 1.00 90.88 318 LEU A O 1
ATOM 2475 N N . ASP A 1 319 ? -5.887 -17.122 -7.330 1.00 93.19 319 ASP A N 1
ATOM 2476 C CA . ASP A 1 319 ? -6.519 -18.216 -8.077 1.00 93.19 319 ASP A CA 1
ATOM 2477 C C . ASP A 1 319 ? -6.880 -17.787 -9.499 1.00 93.19 319 ASP A C 1
ATOM 2479 O O . ASP A 1 319 ? -6.367 -18.378 -10.457 1.00 93.19 319 ASP A O 1
ATOM 2483 N N . ASP A 1 320 ? -7.661 -16.716 -9.605 1.00 94.44 320 ASP A N 1
ATOM 2484 C CA . ASP A 1 320 ? -8.084 -16.089 -10.849 1.00 94.44 320 ASP A CA 1
ATOM 2485 C C . ASP A 1 320 ? -8.092 -14.559 -10.681 1.00 94.44 320 ASP A C 1
ATOM 2487 O O . ASP A 1 320 ? -9.072 -13.997 -10.198 1.00 94.44 320 ASP A O 1
ATOM 2491 N N . PRO A 1 321 ? -7.033 -13.848 -11.110 1.00 93.00 321 PRO A N 1
ATOM 2492 C CA . PRO A 1 321 ? -6.952 -12.394 -11.020 1.00 93.00 321 PRO A CA 1
ATOM 2493 C C . PRO A 1 321 ? -8.133 -11.646 -11.653 1.00 93.00 321 PRO A C 1
ATOM 2495 O O . PRO A 1 321 ? -8.318 -10.478 -11.335 1.00 93.00 321 PRO A O 1
ATOM 2498 N N . PHE A 1 322 ? -8.917 -12.271 -12.537 1.00 94.56 322 PHE A N 1
ATOM 2499 C CA . PHE A 1 322 ? -10.040 -11.646 -13.240 1.00 94.56 322 PHE A CA 1
ATOM 2500 C C . PHE A 1 322 ? -11.416 -12.082 -12.717 1.00 94.56 322 PHE A C 1
ATOM 2502 O O . PHE A 1 322 ? -12.421 -11.682 -13.300 1.00 94.56 322 PHE A O 1
ATOM 2509 N N . ALA A 1 323 ? -11.483 -12.824 -11.604 1.00 92.06 323 ALA A N 1
ATOM 2510 C CA . ALA A 1 323 ? -12.742 -13.301 -11.021 1.00 92.06 323 ALA A CA 1
ATOM 2511 C C . ALA A 1 323 ? -13.728 -12.177 -10.652 1.00 92.06 323 ALA A C 1
ATOM 2513 O O . ALA A 1 323 ? -14.917 -12.423 -10.519 1.00 92.06 323 ALA A O 1
ATOM 2514 N N . GLY A 1 324 ? -13.235 -10.950 -10.497 1.00 92.56 324 GLY A N 1
ATOM 2515 C CA . GLY A 1 324 ? -13.995 -9.796 -10.042 1.00 92.56 324 GLY A CA 1
ATOM 2516 C C . GLY A 1 324 ? -13.155 -8.988 -9.064 1.00 92.56 324 GLY A C 1
ATOM 2517 O O . GLY A 1 324 ? -12.306 -9.534 -8.349 1.00 92.56 324 GLY A O 1
ATOM 2518 N N . GLY A 1 325 ? -13.343 -7.672 -9.040 1.00 93.81 325 GLY A N 1
ATOM 2519 C CA . GLY A 1 325 ? -12.598 -6.821 -8.122 1.00 93.81 325 GLY A CA 1
ATOM 2520 C C . GLY A 1 325 ? -12.469 -5.365 -8.530 1.00 93.81 325 GLY A C 1
ATOM 2521 O O . GLY A 1 325 ? -12.802 -4.961 -9.651 1.00 93.81 325 GLY A O 1
ATOM 2522 N N . ILE A 1 326 ? -11.969 -4.595 -7.570 1.00 95.94 326 ILE A N 1
ATOM 2523 C CA . ILE A 1 326 ? -11.748 -3.157 -7.638 1.00 95.94 326 ILE A CA 1
ATOM 2524 C C . ILE A 1 326 ? -10.493 -2.786 -6.845 1.00 95.94 326 ILE A C 1
ATOM 2526 O O . ILE A 1 326 ? -10.271 -3.278 -5.742 1.00 95.94 326 ILE A O 1
ATOM 2530 N N . SER A 1 327 ? -9.684 -1.891 -7.397 1.00 96.50 327 SER A N 1
ATOM 2531 C CA . SER A 1 327 ? -8.559 -1.231 -6.742 1.00 96.50 327 SER A CA 1
ATOM 2532 C C . SER A 1 327 ? -8.869 0.252 -6.653 1.00 96.50 327 SER A C 1
ATOM 2534 O O . SER A 1 327 ? -9.332 0.842 -7.628 1.00 96.50 327 SER A O 1
ATOM 2536 N N . ALA A 1 328 ? -8.624 0.855 -5.495 1.00 96.69 328 ALA A N 1
ATOM 2537 C CA . ALA A 1 328 ? -8.942 2.249 -5.229 1.00 96.69 328 ALA A CA 1
ATOM 2538 C C . ALA A 1 328 ? -7.767 2.968 -4.557 1.00 96.69 328 ALA A C 1
ATOM 2540 O O . ALA A 1 328 ? -7.226 2.496 -3.556 1.00 96.69 328 ALA A O 1
ATOM 2541 N N . PHE A 1 329 ? -7.431 4.148 -5.080 1.00 97.00 329 PHE A N 1
ATOM 2542 C CA . PHE A 1 329 ? -6.297 4.970 -4.660 1.00 97.00 329 PHE A CA 1
ATOM 2543 C C . PHE A 1 329 ? -6.779 6.377 -4.300 1.00 97.00 329 PHE A C 1
ATOM 2545 O O . PHE A 1 329 ? -7.120 7.172 -5.175 1.00 97.00 329 PHE A O 1
ATOM 2552 N N . GLY A 1 330 ? -6.866 6.684 -3.005 1.00 97.25 330 GLY A N 1
ATOM 2553 C CA . GLY A 1 330 ? -7.376 7.963 -2.501 1.00 97.25 330 GLY A CA 1
ATOM 2554 C C . GLY A 1 330 ? -6.271 8.998 -2.321 1.00 97.25 330 GLY A C 1
ATOM 2555 O O . GLY A 1 330 ? -5.375 8.780 -1.512 1.00 97.25 330 GLY A O 1
ATOM 2556 N N . ALA A 1 331 ? -6.351 10.132 -3.017 1.00 97.50 331 ALA A N 1
ATOM 2557 C CA . ALA A 1 331 ? -5.331 11.178 -2.959 1.00 97.50 331 ALA A CA 1
ATOM 2558 C C . ALA A 1 331 ? -5.332 11.911 -1.606 1.00 97.50 331 ALA A C 1
ATOM 2560 O O . ALA A 1 331 ? -6.319 12.549 -1.238 1.00 97.50 331 ALA A O 1
ATOM 2561 N N . ILE A 1 332 ? -4.214 11.855 -0.876 1.00 97.44 332 ILE A N 1
ATOM 2562 C CA . ILE A 1 332 ? -3.987 12.652 0.344 1.00 97.44 332 ILE A CA 1
ATOM 2563 C C . ILE A 1 332 ? -3.439 14.031 -0.054 1.00 97.44 332 ILE A C 1
ATOM 2565 O O . ILE A 1 332 ? -3.893 15.079 0.423 1.00 97.44 332 ILE A O 1
ATOM 2569 N N . THR A 1 333 ? -2.473 14.033 -0.971 1.00 96.81 333 THR A N 1
ATOM 2570 C CA . THR A 1 333 ? -1.854 15.226 -1.559 1.00 96.81 333 THR A CA 1
ATOM 2571 C C . THR A 1 333 ? -2.075 15.268 -3.066 1.00 96.81 333 THR A C 1
ATOM 2573 O O . THR A 1 333 ? -2.447 14.263 -3.672 1.00 96.81 333 THR A O 1
ATOM 2576 N N . ASP A 1 334 ? -1.857 16.439 -3.665 1.00 96.50 334 ASP A N 1
ATOM 2577 C CA . ASP A 1 334 ? -1.923 16.619 -5.117 1.00 96.50 334 ASP A CA 1
ATOM 2578 C C . ASP A 1 334 ? -0.976 15.641 -5.822 1.00 96.50 334 ASP A C 1
ATOM 2580 O O . ASP A 1 334 ? 0.142 15.406 -5.359 1.00 96.50 334 ASP A O 1
ATOM 2584 N N . ASN A 1 335 ? -1.410 15.048 -6.931 1.00 93.12 335 ASN A N 1
ATOM 2585 C CA . ASN A 1 335 ? -0.639 14.025 -7.627 1.00 93.12 335 ASN A CA 1
ATOM 2586 C C . ASN A 1 335 ? 0.191 14.620 -8.775 1.00 93.12 335 ASN A C 1
ATOM 2588 O O . ASN A 1 335 ? -0.314 15.383 -9.590 1.00 93.12 335 ASN A O 1
ATOM 2592 N N . TYR A 1 336 ? 1.468 14.245 -8.861 1.00 89.50 336 TYR A N 1
ATOM 2593 C CA . TYR A 1 336 ? 2.351 14.684 -9.947 1.00 89.50 336 TYR A CA 1
ATOM 2594 C C . TYR A 1 336 ? 2.098 13.939 -11.267 1.00 89.50 336 TYR A C 1
ATOM 2596 O O . TYR A 1 336 ? 2.191 14.535 -12.335 1.00 89.50 336 TYR A O 1
ATOM 2604 N N . TYR A 1 337 ? 1.774 12.643 -11.202 1.00 89.31 337 TYR A N 1
ATOM 2605 C CA . TYR A 1 337 ? 1.541 11.809 -12.386 1.00 89.31 337 TYR A CA 1
ATOM 2606 C C . TYR A 1 337 ? 0.182 12.101 -13.021 1.00 89.31 337 TYR A C 1
ATOM 2608 O O . TYR A 1 337 ? 0.055 12.116 -14.239 1.00 89.31 337 TYR A O 1
ATOM 2616 N N . LEU A 1 338 ? -0.829 12.366 -12.192 1.00 91.69 338 LEU A N 1
ATOM 2617 C CA . LEU A 1 338 ? -2.179 12.722 -12.620 1.00 91.69 338 LEU A CA 1
ATOM 2618 C C . LEU A 1 338 ? -2.564 14.083 -12.013 1.00 91.69 338 LEU A C 1
ATOM 2620 O O . LEU A 1 338 ? -3.256 14.107 -10.998 1.00 91.69 338 LEU A O 1
ATOM 2624 N N . PRO A 1 339 ? -2.150 15.223 -12.604 1.00 91.50 339 PRO A N 1
ATOM 2625 C CA . PRO A 1 339 ? -2.323 16.554 -12.000 1.00 91.50 339 PRO A CA 1
ATOM 2626 C C . PRO A 1 339 ? -3.766 16.962 -11.681 1.00 91.50 339 PRO A C 1
ATOM 2628 O O . PRO A 1 339 ? -3.993 17.830 -10.843 1.00 91.50 339 PRO A O 1
ATOM 2631 N N . PHE A 1 340 ? -4.755 16.346 -12.333 1.00 91.50 340 PHE A N 1
ATOM 2632 C CA . PHE A 1 340 ? -6.171 16.564 -12.025 1.00 91.50 340 PHE A CA 1
ATOM 2633 C C . PHE A 1 340 ? -6.604 15.916 -10.699 1.00 91.50 340 PHE A C 1
ATOM 2635 O O . PHE A 1 340 ? -7.619 16.310 -10.128 1.00 91.50 340 PHE A O 1
ATOM 2642 N N . MET A 1 341 ? -5.846 14.942 -10.186 1.00 94.75 341 MET A N 1
ATOM 2643 C CA . MET A 1 341 ? -6.066 14.346 -8.872 1.00 94.75 341 MET A CA 1
ATOM 2644 C C . MET A 1 341 ? -5.459 15.231 -7.786 1.00 94.75 341 MET A C 1
ATOM 2646 O O . MET A 1 341 ? -4.351 14.993 -7.298 1.00 94.75 341 MET A O 1
ATOM 2650 N N . THR A 1 342 ? -6.207 16.254 -7.389 1.00 96.56 342 THR A N 1
ATOM 2651 C CA . THR A 1 342 ? -5.863 17.067 -6.223 1.00 96.56 342 THR A CA 1
ATOM 2652 C C . THR A 1 342 ? -6.064 16.282 -4.924 1.00 96.56 342 THR A C 1
ATOM 2654 O O . THR A 1 342 ? -6.909 15.381 -4.838 1.00 96.56 342 THR A O 1
ATOM 2657 N N . GLY A 1 343 ? -5.287 16.625 -3.899 1.00 96.75 343 GLY A N 1
ATOM 2658 C CA . GLY A 1 343 ? -5.439 16.091 -2.553 1.00 96.75 343 GLY A CA 1
ATOM 2659 C C . GLY A 1 343 ? -6.732 16.566 -1.893 1.00 96.75 343 GLY A C 1
ATOM 2660 O O . GLY A 1 343 ? -7.439 17.438 -2.396 1.00 96.75 343 GLY A O 1
ATOM 2661 N N . VAL A 1 344 ? -7.038 16.017 -0.718 1.00 97.75 344 VAL A N 1
ATOM 2662 C CA . VAL A 1 344 ? -8.289 16.327 -0.009 1.00 97.75 344 VAL A CA 1
ATOM 2663 C C . VAL A 1 344 ? -8.437 17.824 0.265 1.00 97.75 344 VAL A C 1
ATOM 2665 O O . VAL A 1 344 ? -7.535 18.466 0.821 1.00 97.75 344 VAL A O 1
ATOM 2668 N N . VAL A 1 345 ? -9.614 18.364 -0.047 1.00 96.94 345 VAL A N 1
ATOM 2669 C CA . VAL A 1 345 ? -9.990 19.750 0.255 1.00 96.94 345 VAL A CA 1
ATOM 2670 C C . VAL A 1 345 ? -11.144 19.744 1.245 1.00 96.94 345 VAL A C 1
ATOM 2672 O O . VAL A 1 345 ? -12.195 19.167 0.974 1.00 96.94 345 VAL A O 1
ATOM 2675 N N . ALA A 1 346 ? -10.961 20.412 2.384 1.00 96.56 346 ALA A N 1
ATOM 2676 C CA . ALA A 1 346 ? -11.992 20.598 3.397 1.00 96.56 346 ALA A CA 1
ATOM 2677 C C . ALA A 1 346 ? -12.350 22.081 3.515 1.00 96.56 346 ALA A C 1
ATOM 2679 O O . ALA A 1 346 ? -11.481 22.926 3.721 1.00 96.56 346 ALA A O 1
ATOM 2680 N N . ASN A 1 347 ? -13.637 22.395 3.405 1.00 96.44 347 ASN A N 1
ATOM 2681 C CA . ASN A 1 347 ? -14.166 23.741 3.551 1.00 96.44 347 ASN A CA 1
ATOM 2682 C C . ASN A 1 347 ? -14.880 23.852 4.907 1.00 96.44 347 ASN A C 1
ATOM 2684 O O . ASN A 1 347 ? -15.960 23.293 5.109 1.00 96.44 347 ASN A O 1
ATOM 2688 N N . ALA A 1 348 ? -14.258 24.575 5.841 1.00 94.25 348 ALA A N 1
ATOM 2689 C CA . ALA A 1 348 ? -14.754 24.719 7.209 1.00 94.25 348 ALA A CA 1
ATOM 2690 C C . ALA A 1 348 ? -16.096 25.468 7.298 1.00 94.25 348 ALA A C 1
ATOM 2692 O O . ALA A 1 348 ? -16.900 25.149 8.169 1.00 94.25 348 ALA A O 1
ATOM 2693 N N . GLU A 1 349 ? -16.352 26.417 6.393 1.00 95.31 349 GLU A N 1
ATOM 2694 C CA . GLU A 1 349 ? -17.573 27.236 6.384 1.00 95.31 349 GLU A CA 1
ATOM 2695 C C . GLU A 1 349 ? -18.800 26.431 5.947 1.00 95.31 349 GLU A C 1
ATOM 2697 O O . GLU A 1 349 ? -19.870 26.523 6.539 1.00 95.31 349 GLU A O 1
ATOM 2702 N N . THR A 1 350 ? -18.638 25.610 4.910 1.00 96.25 350 THR A N 1
ATOM 2703 C CA . THR A 1 350 ? -19.724 24.797 4.341 1.00 96.25 350 THR A CA 1
ATOM 2704 C C . THR A 1 350 ? -19.829 23.410 4.972 1.00 96.25 350 THR A C 1
ATOM 2706 O O . THR A 1 350 ? -20.824 22.714 4.767 1.00 96.25 350 THR A O 1
ATOM 2709 N N . GLY A 1 351 ? -18.797 22.977 5.704 1.00 96.44 351 GLY A N 1
ATOM 2710 C CA . GLY A 1 351 ? -18.687 21.613 6.216 1.00 96.44 351 GLY A CA 1
ATOM 2711 C C . GLY A 1 351 ? -18.478 20.561 5.122 1.00 96.44 351 GLY A C 1
ATOM 2712 O O . GLY A 1 351 ? -18.699 19.378 5.381 1.00 96.44 351 GLY A O 1
ATOM 2713 N N . LYS A 1 352 ? -18.103 20.961 3.900 1.00 97.88 352 LYS A N 1
ATOM 2714 C CA . LYS A 1 352 ? -17.875 20.043 2.777 1.00 97.88 352 LYS A CA 1
ATOM 2715 C C . LYS A 1 352 ? -16.432 19.560 2.727 1.00 97.88 352 LYS A C 1
ATOM 2717 O O . LYS A 1 352 ? -15.506 20.338 2.953 1.00 97.88 352 LYS A O 1
ATOM 2722 N N . ILE A 1 353 ? -16.244 18.291 2.385 1.00 98.25 353 ILE A N 1
ATOM 2723 C CA . ILE A 1 353 ? -14.936 17.672 2.173 1.00 98.25 353 ILE A CA 1
ATOM 2724 C C . ILE A 1 353 ? -14.959 16.941 0.838 1.00 98.25 353 ILE A C 1
ATOM 2726 O O . ILE A 1 353 ? -15.899 16.205 0.558 1.00 98.25 353 ILE A O 1
ATOM 2730 N N . THR A 1 354 ? -13.924 17.130 0.027 1.00 98.06 354 THR A N 1
ATOM 2731 C CA . THR A 1 354 ? -13.769 16.446 -1.260 1.00 98.06 354 THR A CA 1
ATOM 2732 C C . THR A 1 354 ? -12.491 15.623 -1.294 1.00 98.06 354 THR A C 1
ATOM 2734 O O . THR A 1 354 ? -11.488 16.013 -0.694 1.00 98.06 354 THR A O 1
ATOM 2737 N N . ALA A 1 355 ? -12.530 14.477 -1.972 1.00 97.88 355 ALA A N 1
ATOM 2738 C CA . ALA A 1 355 ? -11.383 13.593 -2.152 1.00 97.88 355 ALA A CA 1
ATOM 2739 C C . ALA A 1 355 ? -11.409 12.949 -3.543 1.00 97.88 355 ALA A C 1
ATOM 2741 O O . ALA A 1 355 ? -12.417 12.350 -3.919 1.00 97.88 355 ALA A O 1
ATOM 2742 N N . ASN A 1 356 ? -10.296 13.026 -4.276 1.00 98.25 356 ASN A N 1
ATOM 2743 C CA . ASN A 1 356 ? -10.126 12.285 -5.524 1.00 98.25 356 ASN A CA 1
ATOM 2744 C C . ASN A 1 356 ? -9.748 10.829 -5.240 1.00 98.25 356 ASN A C 1
ATOM 2746 O O . ASN A 1 356 ? -8.916 10.547 -4.371 1.00 98.25 356 ASN A O 1
ATOM 2750 N N . VAL A 1 357 ? -10.348 9.906 -5.987 1.00 97.75 357 VAL A N 1
ATOM 2751 C CA . VAL A 1 357 ? -10.049 8.475 -5.926 1.00 97.75 357 VAL A CA 1
ATOM 2752 C C . VAL A 1 357 ? -9.850 7.946 -7.338 1.00 97.75 357 VAL A C 1
ATOM 2754 O O . VAL A 1 357 ? -10.787 7.966 -8.129 1.00 97.75 357 VAL A O 1
ATOM 2757 N N . LEU A 1 358 ? -8.652 7.452 -7.646 1.00 97.56 358 LEU A N 1
ATOM 2758 C CA . LEU A 1 358 ? -8.431 6.668 -8.860 1.00 97.56 358 LEU A CA 1
ATOM 2759 C C . LEU A 1 358 ? -8.935 5.252 -8.609 1.00 97.56 358 LEU A C 1
ATOM 2761 O O . LEU A 1 358 ? -8.584 4.640 -7.600 1.00 97.56 358 LEU A O 1
ATOM 2765 N N . VAL A 1 359 ? -9.742 4.740 -9.522 1.00 97.56 359 VAL A N 1
ATOM 2766 C CA . VAL A 1 359 ? -10.340 3.416 -9.449 1.00 97.56 359 VAL A CA 1
ATOM 2767 C C . VAL A 1 359 ? -9.950 2.632 -10.687 1.00 97.56 359 VAL A C 1
ATOM 2769 O O . VAL A 1 359 ? -10.040 3.143 -11.801 1.00 97.56 359 VAL A O 1
ATOM 2772 N N . VAL A 1 360 ? -9.533 1.385 -10.483 1.00 97.50 360 VAL A N 1
ATOM 2773 C CA . VAL A 1 360 ? -9.332 0.407 -11.552 1.00 97.50 360 VAL A CA 1
ATOM 2774 C C . VAL A 1 360 ? -10.128 -0.842 -11.207 1.00 97.50 360 VAL A C 1
ATOM 2776 O O . VAL A 1 360 ? -9.959 -1.376 -10.114 1.00 97.50 360 VAL A O 1
ATOM 2779 N N . ASN A 1 361 ? -10.999 -1.311 -12.095 1.00 96.88 361 ASN A N 1
ATOM 2780 C CA . ASN A 1 361 ? -11.745 -2.554 -11.872 1.00 96.88 361 ASN A CA 1
ATOM 2781 C C . ASN A 1 361 ? -11.156 -3.731 -12.661 1.00 96.88 361 ASN A C 1
ATOM 2783 O O . ASN A 1 361 ? -10.320 -3.550 -13.545 1.00 96.88 361 ASN A O 1
ATOM 2787 N N . SER A 1 362 ? -11.637 -4.937 -12.362 1.00 95.94 362 SER A N 1
ATOM 2788 C CA . SER A 1 362 ? -11.245 -6.189 -13.036 1.00 95.94 362 SER A CA 1
ATOM 2789 C C . SER A 1 362 ? -11.464 -6.235 -14.553 1.00 95.94 362 SER A C 1
ATOM 2791 O O . SER A 1 362 ? -10.869 -7.072 -15.226 1.00 95.94 362 SER A O 1
ATOM 2793 N N . LEU A 1 363 ? -12.251 -5.310 -15.111 1.00 95.62 363 LEU A N 1
ATOM 2794 C CA . LEU A 1 363 ? -12.454 -5.154 -16.555 1.00 95.62 363 LEU A CA 1
ATOM 2795 C C . LEU A 1 363 ? -11.435 -4.199 -17.199 1.00 95.62 363 LEU A C 1
ATOM 2797 O O . LEU A 1 363 ? -11.520 -3.925 -18.395 1.00 95.62 363 LEU A O 1
ATOM 2801 N N . GLY A 1 364 ? -10.502 -3.654 -16.415 1.00 93.81 364 GLY A N 1
ATOM 2802 C CA . GLY A 1 364 ? -9.512 -2.685 -16.873 1.00 93.81 364 GLY A CA 1
ATOM 2803 C C . GLY A 1 364 ? -10.049 -1.266 -17.033 1.00 93.81 364 GLY A C 1
ATOM 2804 O O . GLY A 1 364 ? -9.335 -0.415 -17.564 1.00 93.81 364 GLY A O 1
ATOM 2805 N N . MET A 1 365 ? -11.277 -0.983 -16.578 1.00 95.62 365 MET A N 1
ATOM 2806 C CA . MET A 1 365 ? -11.800 0.383 -16.579 1.00 95.62 365 MET A CA 1
ATOM 2807 C C . MET A 1 365 ? -11.041 1.218 -15.559 1.00 95.62 365 MET A C 1
ATOM 2809 O O . MET A 1 365 ? -10.865 0.787 -14.420 1.00 95.62 365 MET A O 1
ATOM 2813 N N . VAL A 1 366 ? -10.637 2.416 -15.974 1.00 95.62 366 VAL A N 1
ATOM 2814 C CA . VAL A 1 366 ? -9.948 3.392 -15.134 1.00 95.62 366 VAL A CA 1
ATOM 2815 C C . VAL A 1 366 ? -10.821 4.627 -15.019 1.00 95.62 366 VAL A C 1
ATOM 2817 O O . VAL A 1 366 ? -11.160 5.243 -16.027 1.00 95.62 366 VAL A O 1
ATOM 2820 N N . GLU A 1 367 ? -11.161 5.006 -13.796 1.00 95.50 367 GLU A N 1
ATOM 2821 C CA . GLU A 1 367 ? -11.965 6.193 -13.521 1.00 95.50 367 GLU A CA 1
ATOM 2822 C C . GLU A 1 367 ? -11.346 7.003 -12.386 1.00 95.50 367 GLU A C 1
ATOM 2824 O O . GLU A 1 367 ? -10.736 6.456 -11.471 1.00 95.50 367 GLU A O 1
ATOM 2829 N N . CYS A 1 368 ? -11.520 8.321 -12.426 1.00 96.19 368 CYS A N 1
ATOM 2830 C CA . CYS A 1 368 ? -11.209 9.186 -11.296 1.00 96.19 368 CYS A CA 1
ATOM 2831 C C . CYS A 1 368 ? -12.512 9.731 -10.721 1.00 96.19 368 CYS A C 1
ATOM 2833 O O . CYS A 1 368 ? -13.216 10.501 -11.374 1.00 96.19 368 CYS A O 1
ATOM 2835 N N . TRP A 1 369 ? -12.835 9.334 -9.496 1.00 97.50 369 TRP A N 1
ATOM 2836 C CA . TRP A 1 369 ? -14.030 9.781 -8.795 1.00 97.50 369 TRP A CA 1
ATOM 2837 C C . TRP A 1 369 ? -13.700 10.968 -7.897 1.00 97.50 369 TRP A C 1
ATOM 2839 O O . TRP A 1 369 ? -12.837 10.874 -7.022 1.00 97.50 369 TRP A O 1
ATOM 2849 N N . LEU A 1 370 ? -14.427 12.071 -8.076 1.00 97.69 370 LEU A N 1
ATOM 2850 C CA . LEU A 1 370 ? -14.445 13.171 -7.118 1.00 97.69 370 LEU A CA 1
ATOM 2851 C C . LEU A 1 370 ? -15.536 12.896 -6.082 1.00 97.69 370 LEU A C 1
ATOM 2853 O O . LEU A 1 370 ? -16.720 13.122 -6.327 1.00 97.69 370 LEU A O 1
ATOM 2857 N N . MET A 1 371 ? -15.132 12.398 -4.920 1.00 97.31 371 MET A N 1
ATOM 2858 C CA . MET A 1 371 ? -16.051 12.092 -3.830 1.00 97.31 371 MET A CA 1
ATOM 2859 C C . MET A 1 371 ? -16.325 13.362 -3.021 1.00 97.31 371 MET A C 1
ATOM 2861 O O . MET A 1 371 ? -15.382 13.960 -2.506 1.00 97.31 371 MET A O 1
ATOM 2865 N N . GLU A 1 372 ? -17.593 13.756 -2.873 1.00 97.38 372 GLU A N 1
ATOM 2866 C CA . GLU A 1 372 ? -18.017 14.879 -2.026 1.00 97.38 372 GLU A CA 1
ATOM 2867 C C . GLU A 1 372 ? -18.760 14.370 -0.784 1.00 97.38 372 GLU A C 1
ATOM 2869 O O . GLU A 1 372 ? -19.707 13.591 -0.873 1.00 97.38 372 GLU A O 1
ATOM 2874 N N . TYR A 1 373 ? -18.343 14.851 0.384 1.00 96.94 373 TYR A N 1
ATOM 2875 C CA . TYR A 1 373 ? -18.926 14.522 1.678 1.00 96.94 373 TYR A CA 1
ATOM 2876 C C . TYR A 1 373 ? -19.370 15.793 2.393 1.00 96.94 373 TYR A C 1
ATOM 2878 O O . TYR A 1 373 ? -18.688 16.820 2.357 1.00 96.94 373 TYR A O 1
ATOM 2886 N N . LYS A 1 374 ? -20.489 15.706 3.112 1.00 97.38 374 LYS A N 1
ATOM 2887 C CA . LYS A 1 374 ? -20.948 16.748 4.029 1.00 97.38 374 LYS A CA 1
ATOM 2888 C C . LYS A 1 374 ? -20.778 16.263 5.463 1.00 97.38 374 LYS A C 1
ATOM 2890 O O . LYS A 1 374 ? -21.288 15.207 5.822 1.00 97.38 374 LYS A O 1
ATOM 2895 N N . CYS A 1 375 ? -20.077 17.041 6.279 1.00 96.25 375 CYS A N 1
ATOM 2896 C CA . CYS A 1 375 ? -19.953 16.765 7.705 1.00 96.25 375 CYS A CA 1
ATOM 2897 C C . CYS A 1 375 ? -21.331 16.854 8.372 1.00 96.25 375 CYS A C 1
ATOM 2899 O O . CYS A 1 375 ? -22.060 17.821 8.147 1.00 96.25 375 CYS A O 1
ATOM 2901 N N . ASN A 1 376 ? -21.654 15.898 9.246 1.00 95.56 376 ASN A N 1
ATOM 2902 C CA . ASN A 1 376 ? -22.898 15.932 10.026 1.00 95.56 376 ASN A CA 1
ATOM 2903 C C . ASN A 1 376 ? -22.967 17.160 10.947 1.00 95.56 376 ASN A C 1
ATOM 2905 O O . ASN A 1 376 ? -24.037 17.733 11.131 1.00 95.56 376 ASN A O 1
ATOM 2909 N N . THR A 1 377 ? -21.817 17.572 11.493 1.00 95.69 377 THR A N 1
ATOM 2910 C CA . THR A 1 377 ? -21.709 18.734 12.386 1.00 95.69 377 THR A CA 1
ATOM 2911 C C . THR A 1 377 ? -20.848 19.826 11.759 1.00 95.69 377 THR A C 1
ATOM 2913 O O . THR A 1 377 ? -21.355 20.835 11.286 1.00 95.69 377 THR A O 1
ATOM 2916 N N . ASN A 1 378 ? -19.528 19.642 11.755 1.00 95.56 378 ASN A N 1
ATOM 2917 C CA . ASN A 1 378 ? -18.561 20.539 11.128 1.00 95.56 378 ASN A CA 1
ATOM 2918 C C . ASN A 1 378 ? -17.245 19.779 10.887 1.00 95.56 378 ASN A C 1
ATOM 2920 O O . ASN A 1 378 ? -17.087 18.635 11.334 1.00 95.56 378 ASN A O 1
ATOM 2924 N N . VAL A 1 379 ? -16.301 20.418 10.190 1.00 95.62 379 VAL A N 1
ATOM 2925 C CA . VAL A 1 379 ? -15.004 19.806 9.867 1.00 95.62 379 VAL A CA 1
ATOM 2926 C C . VAL A 1 379 ? -14.214 19.473 11.134 1.00 95.62 379 VAL A C 1
ATOM 2928 O O . VAL A 1 379 ? -13.742 18.354 11.248 1.00 95.62 379 VAL A O 1
ATOM 2931 N N . ALA A 1 380 ? -14.135 20.369 12.123 1.00 94.38 380 ALA A N 1
ATOM 2932 C CA . ALA A 1 380 ? -13.332 20.151 13.332 1.00 94.38 380 ALA A CA 1
ATOM 2933 C C . ALA A 1 380 ? -13.812 18.953 14.176 1.00 94.38 380 ALA A C 1
ATOM 2935 O O . ALA A 1 380 ? -13.004 18.155 14.653 1.00 94.38 380 ALA A O 1
ATOM 2936 N N . THR A 1 381 ? -15.128 18.791 14.338 1.00 94.62 381 THR A N 1
ATOM 2937 C CA . THR A 1 381 ? -15.717 17.620 15.000 1.00 94.62 381 THR A CA 1
ATOM 2938 C C . THR A 1 381 ? -15.433 16.346 14.207 1.00 94.62 381 THR A C 1
ATOM 2940 O O . THR A 1 381 ? -15.042 15.345 14.799 1.00 94.62 381 THR A O 1
ATOM 2943 N N . THR A 1 382 ? -15.571 16.390 12.878 1.00 94.25 382 THR A N 1
ATOM 2944 C CA . THR A 1 382 ? -15.278 15.246 11.996 1.00 94.25 382 THR A CA 1
ATOM 2945 C C . THR A 1 382 ? -13.812 14.842 12.084 1.00 94.25 382 THR A C 1
ATOM 2947 O O . THR A 1 382 ? -13.521 13.663 12.253 1.00 94.25 382 THR A O 1
ATOM 2950 N N . THR A 1 383 ? -12.900 15.818 12.064 1.00 92.75 383 THR A N 1
ATOM 2951 C CA . THR A 1 383 ? -11.476 15.614 12.323 1.00 92.75 383 THR A CA 1
ATOM 2952 C C . THR A 1 383 ? -11.319 14.862 13.638 1.00 92.75 383 THR A C 1
ATOM 2954 O O . THR A 1 383 ? -10.878 13.724 13.618 1.00 92.75 383 THR A O 1
ATOM 2957 N N . LYS A 1 384 ? -11.796 15.385 14.774 1.00 90.56 384 LYS A N 1
ATOM 2958 C CA . LYS A 1 384 ? -11.660 14.689 16.068 1.00 90.56 384 LYS A CA 1
ATOM 2959 C C . LYS A 1 384 ? -12.160 13.233 16.043 1.00 90.56 384 LYS A C 1
ATOM 2961 O O . LYS A 1 384 ? -11.500 12.371 16.611 1.00 90.56 384 LYS A O 1
ATOM 2966 N N . LEU A 1 385 ? -13.284 12.956 15.381 1.00 90.00 385 LEU A N 1
ATOM 2967 C CA . LEU A 1 385 ? -13.846 11.603 15.281 1.00 90.00 385 LEU A CA 1
ATOM 2968 C C . LEU A 1 385 ? -13.004 10.651 14.418 1.00 90.00 385 LEU A C 1
ATOM 2970 O O . LEU A 1 385 ? -13.012 9.455 14.675 1.00 90.00 385 LEU A O 1
ATOM 2974 N N . MET A 1 386 ? -12.257 11.163 13.438 1.00 90.62 386 MET A N 1
ATOM 2975 C CA . MET A 1 386 ? -11.354 10.366 12.598 1.00 90.62 386 MET A CA 1
ATOM 2976 C C . MET A 1 386 ? -9.984 10.090 13.243 1.00 90.62 386 MET A C 1
ATOM 2978 O O . MET A 1 386 ? -9.202 9.335 12.675 1.00 90.62 386 MET A O 1
ATOM 2982 N N . ALA A 1 387 ? -9.667 10.693 14.397 1.00 87.19 387 ALA A N 1
ATOM 2983 C CA . ALA A 1 387 ? -8.388 10.475 15.087 1.00 87.19 387 ALA A CA 1
ATOM 2984 C C . ALA A 1 387 ? -8.311 9.062 15.673 1.00 87.19 387 ALA A C 1
ATOM 2986 O O . ALA A 1 387 ? -9.300 8.599 16.239 1.00 87.19 387 ALA A O 1
ATOM 2987 N N . SER A 1 388 ? -7.156 8.396 15.611 1.00 86.50 388 SER A N 1
ATOM 2988 C CA . SER A 1 388 ? -6.992 7.055 16.196 1.00 86.50 388 SER A CA 1
ATOM 2989 C C . SER A 1 388 ? -7.308 7.042 17.705 1.00 86.50 388 SER A C 1
ATOM 2991 O O . SER A 1 388 ? -6.905 7.974 18.409 1.00 86.50 388 SER A O 1
ATOM 2993 N N . PRO A 1 389 ? -7.955 5.985 18.249 1.00 90.56 389 PRO A N 1
ATOM 2994 C CA . PRO A 1 389 ? -8.151 5.836 19.694 1.00 90.56 389 PRO A CA 1
ATOM 2995 C C . PRO A 1 389 ? -6.858 5.964 20.514 1.00 90.56 389 PRO A C 1
ATOM 2997 O O . PRO A 1 389 ? -6.891 6.486 21.628 1.00 90.56 389 PRO A O 1
ATOM 3000 N N . LYS A 1 390 ? -5.703 5.574 19.952 1.00 88.81 390 LYS A N 1
ATOM 3001 C CA . LYS A 1 390 ? -4.394 5.720 20.612 1.00 88.81 390 LYS A CA 1
ATOM 3002 C C . LYS A 1 390 ? -4.098 7.157 21.028 1.00 88.81 390 LYS A C 1
ATOM 3004 O O . LYS A 1 390 ? -3.643 7.384 22.142 1.00 88.81 390 LYS A O 1
ATOM 3009 N N . GLU A 1 391 ? -4.416 8.133 20.180 1.00 85.88 391 GLU A N 1
ATOM 3010 C CA . GLU A 1 391 ? -4.163 9.544 20.480 1.00 85.88 391 GLU A CA 1
ATOM 3011 C C . GLU A 1 391 ? -4.988 10.073 21.655 1.00 85.88 391 GLU A C 1
ATOM 3013 O O . GLU A 1 391 ? -4.618 11.077 22.269 1.00 85.88 391 GLU A O 1
ATOM 3018 N N . GLU A 1 392 ? -6.155 9.483 21.911 1.00 88.12 392 GLU A N 1
ATOM 3019 C CA . GLU A 1 392 ? -6.959 9.804 23.086 1.00 88.12 392 GLU A CA 1
ATOM 3020 C C . GLU A 1 392 ? -6.344 9.153 24.323 1.00 88.12 392 GLU A C 1
ATOM 3022 O O . GLU A 1 392 ? -6.129 9.835 25.321 1.00 88.12 392 GLU A O 1
ATOM 3027 N N . LEU A 1 393 ? -5.983 7.872 24.228 1.00 91.62 393 LEU A N 1
ATOM 3028 C CA . LEU A 1 393 ? -5.458 7.081 25.342 1.00 91.62 393 LEU A CA 1
ATOM 3029 C C . LEU A 1 393 ? -4.077 7.554 25.818 1.00 91.62 393 LEU A C 1
ATOM 3031 O O . LEU A 1 393 ? -3.841 7.600 27.021 1.00 91.62 393 LEU A O 1
ATOM 3035 N N . GLU A 1 394 ? -3.200 7.996 24.914 1.00 88.56 394 GLU A N 1
ATOM 3036 C CA . GLU A 1 394 ? -1.877 8.543 25.262 1.00 88.56 394 GLU A CA 1
ATOM 3037 C C . GLU A 1 394 ? -1.948 9.866 26.049 1.00 88.56 394 GLU A C 1
ATOM 3039 O O . GLU A 1 394 ? -0.971 10.268 26.680 1.00 88.56 394 GLU A O 1
ATOM 3044 N N . LYS A 1 395 ? -3.096 10.558 26.030 1.00 87.94 395 LYS A N 1
ATOM 3045 C CA . LYS A 1 395 ? -3.313 11.816 26.769 1.00 87.94 395 LYS A CA 1
ATOM 3046 C C . LYS A 1 395 ? -3.897 11.594 28.166 1.00 87.94 395 LYS A C 1
ATOM 3048 O O . LYS A 1 395 ? -4.025 12.556 28.924 1.00 87.94 395 LYS A O 1
ATOM 3053 N N . VAL A 1 396 ? -4.290 10.365 28.494 1.00 90.75 396 VAL A N 1
ATOM 3054 C CA . VAL A 1 396 ? -4.958 10.020 29.752 1.00 90.75 396 VAL A CA 1
ATOM 3055 C C . VAL A 1 396 ? -3.920 9.602 30.793 1.00 90.75 396 VAL A C 1
ATOM 3057 O O . VAL A 1 396 ? -2.909 8.980 30.476 1.00 90.75 396 VAL A O 1
ATOM 3060 N N . SER A 1 397 ? -4.157 9.959 32.056 1.00 89.00 397 SER A N 1
ATOM 3061 C CA . SER A 1 397 ? -3.297 9.525 33.158 1.00 89.00 397 SER A CA 1
ATOM 3062 C C . SER A 1 397 ? -3.435 8.020 33.420 1.00 89.00 397 SER A C 1
ATOM 3064 O O . SER A 1 397 ? -4.503 7.440 33.223 1.00 89.00 397 SER A O 1
ATOM 3066 N N . ASP A 1 398 ? -2.387 7.382 33.948 1.00 83.88 398 ASP A N 1
ATOM 3067 C CA . ASP A 1 398 ? -2.411 5.946 34.278 1.00 83.88 398 ASP A CA 1
ATOM 3068 C C . ASP A 1 398 ? -3.607 5.552 35.167 1.00 83.88 398 ASP A C 1
ATOM 3070 O O . ASP A 1 398 ? -4.196 4.489 34.988 1.00 83.88 398 ASP A O 1
ATOM 3074 N N . ALA A 1 399 ? -3.990 6.423 36.108 1.00 83.62 399 ALA A N 1
ATOM 3075 C CA . ALA A 1 399 ? -5.095 6.189 37.038 1.00 83.62 399 ALA A CA 1
ATOM 3076 C C . ALA A 1 399 ? -6.481 6.250 36.371 1.00 83.62 399 ALA A C 1
ATOM 3078 O O . ALA A 1 399 ? -7.451 5.708 36.899 1.00 83.62 399 ALA A O 1
ATOM 3079 N N . GLU A 1 400 ? -6.592 6.922 35.225 1.00 92.94 400 GLU A N 1
ATOM 3080 C CA . GLU A 1 400 ? -7.851 7.121 34.506 1.00 92.94 400 GLU A CA 1
ATOM 3081 C C . GLU A 1 400 ? -7.988 6.216 33.279 1.00 92.94 400 GLU A C 1
ATOM 3083 O O . GLU A 1 400 ? -9.096 6.072 32.758 1.00 92.94 400 GLU A O 1
ATOM 3088 N N . LEU A 1 401 ? -6.900 5.575 32.840 1.00 93.75 401 LEU A N 1
ATOM 3089 C CA . LEU A 1 401 ? -6.859 4.775 31.618 1.00 93.75 401 LEU A CA 1
ATOM 3090 C C . LEU A 1 401 ? -7.917 3.662 31.612 1.00 93.75 401 LEU A C 1
ATOM 3092 O O . LEU A 1 401 ? -8.693 3.557 30.664 1.00 93.75 401 LEU A O 1
ATOM 3096 N N . GLU A 1 402 ? -8.019 2.883 32.695 1.00 94.31 402 GLU A N 1
ATOM 3097 C CA . GLU A 1 402 ? -9.036 1.826 32.812 1.00 94.31 402 GLU A CA 1
ATOM 3098 C C . GLU A 1 402 ? -10.461 2.376 32.744 1.00 94.31 402 GLU A C 1
ATOM 3100 O O . GLU A 1 402 ? -11.338 1.764 32.142 1.00 94.31 402 GLU A O 1
ATOM 3105 N N . LYS A 1 403 ? -10.702 3.551 33.334 1.00 95.50 403 LYS A N 1
ATOM 3106 C CA . LYS A 1 403 ? -12.020 4.191 33.320 1.00 95.50 403 LYS A CA 1
ATOM 3107 C C . LYS A 1 403 ? -12.396 4.653 31.914 1.00 95.50 403 LYS A C 1
ATOM 3109 O O . LYS A 1 403 ? -13.565 4.566 31.546 1.00 95.50 403 LYS A O 1
ATOM 3114 N N . VAL A 1 404 ? -11.438 5.169 31.144 1.00 95.88 404 VAL A N 1
ATOM 3115 C CA . VAL A 1 404 ? -11.665 5.590 29.754 1.00 95.88 404 VAL A CA 1
ATOM 3116 C C . VAL A 1 404 ? -11.904 4.377 28.859 1.00 95.88 404 VAL A C 1
ATOM 3118 O O . VAL A 1 404 ? -12.900 4.364 28.140 1.00 95.88 404 VAL A O 1
ATOM 3121 N N . ILE A 1 405 ? -11.077 3.333 28.967 1.00 96.69 405 ILE A N 1
ATOM 3122 C CA . ILE A 1 405 ? -11.270 2.082 28.216 1.00 96.69 405 ILE A CA 1
ATOM 3123 C C . ILE A 1 405 ? -12.610 1.433 28.586 1.00 96.69 405 ILE A C 1
ATOM 3125 O O . ILE A 1 405 ? -13.361 1.053 27.697 1.00 96.69 405 ILE A O 1
ATOM 3129 N N . GLY A 1 406 ? -12.964 1.377 29.874 1.00 96.38 406 GLY A N 1
ATOM 3130 C CA . GLY A 1 406 ? -14.259 0.860 30.325 1.00 96.38 406 GLY A CA 1
ATOM 3131 C C . GLY A 1 406 ? -15.433 1.592 29.674 1.00 96.38 406 GLY A C 1
ATOM 3132 O O . GLY A 1 406 ? -16.308 0.956 29.103 1.00 96.38 406 GLY A O 1
ATOM 3133 N N . LYS A 1 407 ? -15.394 2.931 29.635 1.00 96.12 407 LYS A N 1
ATOM 3134 C CA . LYS A 1 407 ? -16.412 3.729 28.933 1.00 96.12 407 LYS A CA 1
ATOM 3135 C C . LYS A 1 407 ? -16.470 3.458 27.430 1.00 96.12 407 LYS A C 1
ATOM 3137 O O . LYS A 1 407 ? -17.559 3.493 26.869 1.00 96.12 407 LYS A O 1
ATOM 3142 N N . MET A 1 408 ? -15.326 3.237 26.776 1.00 95.81 408 MET A N 1
ATOM 3143 C CA . MET A 1 408 ? -15.299 2.859 25.359 1.00 95.81 408 MET A CA 1
ATOM 3144 C C . MET A 1 408 ? -15.933 1.483 25.146 1.00 95.81 408 MET A C 1
ATOM 3146 O O . MET A 1 408 ? -16.636 1.294 24.165 1.00 95.81 408 MET A O 1
ATOM 3150 N N . LEU A 1 409 ? -15.711 0.536 26.059 1.00 96.50 409 LEU A N 1
ATOM 3151 C CA . LEU A 1 409 ? -16.273 -0.814 25.980 1.00 96.50 409 LEU A CA 1
ATOM 3152 C C . LEU A 1 409 ? -17.778 -0.863 26.293 1.00 96.50 409 LEU A C 1
ATOM 3154 O O . LEU A 1 409 ? -18.465 -1.724 25.745 1.00 96.50 409 LEU A O 1
ATOM 3158 N N . ASP A 1 410 ? -18.278 0.047 27.136 1.00 96.62 410 ASP A N 1
ATOM 3159 C CA . ASP A 1 410 ? -19.698 0.156 27.507 1.00 96.62 410 ASP A CA 1
ATOM 3160 C C . ASP A 1 410 ? -20.580 0.733 26.378 1.00 96.62 410 ASP A C 1
ATOM 3162 O O . ASP A 1 410 ? -21.790 0.497 26.358 1.00 96.62 410 ASP A O 1
ATOM 3166 N N . ASP A 1 411 ? -20.001 1.490 25.439 1.00 96.12 411 ASP A N 1
ATOM 3167 C CA . ASP A 1 411 ? -20.692 2.006 24.251 1.00 96.12 411 ASP A CA 1
ATOM 3168 C C . ASP A 1 411 ? -20.472 1.073 23.052 1.00 96.12 411 ASP A C 1
ATOM 3170 O O . ASP A 1 411 ? -19.339 0.781 22.678 1.00 96.12 411 ASP A O 1
ATOM 3174 N N . GLU A 1 412 ? -21.549 0.605 22.416 1.00 91.50 412 GLU A N 1
ATOM 3175 C CA . GLU A 1 412 ? -21.463 -0.404 21.349 1.00 91.50 412 GLU A CA 1
ATOM 3176 C C . GLU A 1 412 ? -20.576 0.052 20.176 1.00 91.50 412 GLU A C 1
ATOM 3178 O O . GLU A 1 412 ? -19.755 -0.716 19.665 1.00 91.50 412 GLU A O 1
ATOM 3183 N N . HIS A 1 413 ? -20.710 1.312 19.754 1.00 90.44 413 HIS A N 1
ATOM 3184 C CA . HIS A 1 413 ? -19.973 1.840 18.612 1.00 90.44 413 HIS A CA 1
ATOM 3185 C C . HIS A 1 413 ? -18.496 2.071 18.955 1.00 90.44 413 HIS A C 1
ATOM 3187 O O . HIS A 1 413 ? -17.609 1.663 18.199 1.00 90.44 413 HIS A O 1
ATOM 3193 N N . ALA A 1 414 ? -18.220 2.667 20.116 1.00 93.44 414 ALA A N 1
ATOM 3194 C CA . ALA A 1 414 ? -16.864 2.871 20.608 1.00 93.44 414 ALA A CA 1
ATOM 3195 C C . ALA A 1 414 ? -16.152 1.541 20.891 1.00 93.44 414 ALA A C 1
ATOM 3197 O O . ALA A 1 414 ? -14.962 1.432 20.608 1.00 93.44 414 ALA A O 1
ATOM 3198 N N . SER A 1 415 ? -16.867 0.514 21.354 1.00 94.56 415 SER A N 1
ATOM 3199 C CA . SER A 1 415 ? -16.321 -0.815 21.635 1.00 94.56 415 SER A CA 1
ATOM 3200 C C . SER A 1 415 ? -15.871 -1.516 20.353 1.00 94.56 415 SER A C 1
ATOM 3202 O O . SER A 1 415 ? -14.732 -1.983 20.266 1.00 94.56 415 SER A O 1
ATOM 3204 N N . LYS A 1 416 ? -16.707 -1.500 19.300 1.00 91.25 416 LYS A N 1
ATOM 3205 C CA . LYS A 1 416 ? -16.337 -2.008 17.963 1.00 91.25 416 LYS A CA 1
ATOM 3206 C C . LYS A 1 416 ? -15.110 -1.284 17.409 1.00 91.25 416 LYS A C 1
ATOM 3208 O O . LYS A 1 416 ? -14.152 -1.915 16.962 1.00 91.25 416 LYS A O 1
ATOM 3213 N N . ARG A 1 417 ? -15.118 0.046 17.488 1.00 93.12 417 ARG A N 1
ATOM 3214 C CA . ARG A 1 417 ? -14.014 0.901 17.049 1.00 93.12 417 ARG A CA 1
ATOM 3215 C C . ARG A 1 417 ? -12.715 0.620 17.806 1.00 93.12 417 ARG A C 1
ATOM 3217 O O . ARG A 1 417 ? -11.657 0.494 17.188 1.00 93.12 417 ARG A O 1
ATOM 3224 N N . PHE A 1 418 ? -12.797 0.493 19.128 1.00 95.06 418 PHE A N 1
ATOM 3225 C CA . PHE A 1 418 ? -11.665 0.190 19.997 1.00 95.06 418 PHE A CA 1
ATOM 3226 C C . PHE A 1 418 ? -11.102 -1.207 19.721 1.00 95.06 418 PHE A C 1
ATOM 3228 O O . PHE A 1 418 ? -9.887 -1.375 19.693 1.00 95.06 418 PHE A O 1
ATOM 3235 N N . ARG A 1 419 ? -11.959 -2.189 19.419 1.00 92.50 419 ARG A N 1
ATOM 3236 C CA . ARG A 1 419 ? -11.534 -3.533 19.009 1.00 92.50 419 ARG A CA 1
ATOM 3237 C C . ARG A 1 419 ? -10.738 -3.526 17.706 1.00 92.50 419 ARG A C 1
ATOM 3239 O O . ARG A 1 419 ? -9.704 -4.182 17.625 1.00 92.50 419 ARG A O 1
ATOM 3246 N N . ILE A 1 420 ? -11.202 -2.779 16.701 1.00 90.81 420 ILE A N 1
ATOM 3247 C CA . ILE A 1 420 ? -10.485 -2.600 15.428 1.00 90.81 420 ILE A CA 1
ATOM 3248 C C . ILE A 1 420 ? -9.109 -1.973 15.679 1.00 90.81 420 ILE A C 1
ATOM 3250 O O . ILE A 1 420 ? -8.104 -2.491 15.195 1.00 90.81 420 ILE A O 1
ATOM 3254 N N . PHE A 1 421 ? -9.063 -0.914 16.492 1.00 91.94 421 PHE A N 1
ATOM 3255 C CA . PHE A 1 421 ? -7.812 -0.277 16.897 1.00 91.94 421 PHE A CA 1
ATOM 3256 C C . PHE A 1 421 ? -6.864 -1.272 17.565 1.00 91.94 421 PHE A C 1
ATOM 3258 O O . PHE A 1 421 ? -5.708 -1.379 17.163 1.00 91.94 421 PHE A O 1
ATOM 3265 N N . PHE A 1 422 ? -7.360 -2.023 18.548 1.00 91.50 422 PHE A N 1
ATOM 3266 C CA . PHE A 1 422 ? -6.562 -2.982 19.299 1.00 91.50 422 PHE A CA 1
ATOM 3267 C C . PHE A 1 422 ? -5.958 -4.049 18.379 1.00 91.50 422 PHE A C 1
ATOM 3269 O O . PHE A 1 422 ? -4.766 -4.336 18.460 1.00 91.50 422 PHE A O 1
ATOM 3276 N N . ASN A 1 423 ? -6.766 -4.592 17.464 1.00 87.12 423 ASN A N 1
ATOM 3277 C CA . ASN A 1 423 ? -6.317 -5.583 16.491 1.00 87.12 423 ASN A CA 1
ATOM 3278 C C . ASN A 1 423 ? -5.238 -5.029 15.557 1.00 87.12 423 ASN A C 1
ATOM 3280 O O . ASN A 1 423 ? -4.236 -5.703 15.341 1.00 87.12 423 ASN A O 1
ATOM 3284 N N . ASN A 1 424 ? -5.426 -3.825 15.014 1.00 84.62 424 ASN A N 1
ATOM 3285 C CA . ASN A 1 424 ? -4.485 -3.229 14.064 1.00 84.62 424 ASN A CA 1
ATOM 3286 C C . ASN A 1 424 ? -3.174 -2.796 14.744 1.00 84.62 424 ASN A C 1
ATOM 3288 O O . ASN A 1 424 ? -2.092 -3.100 1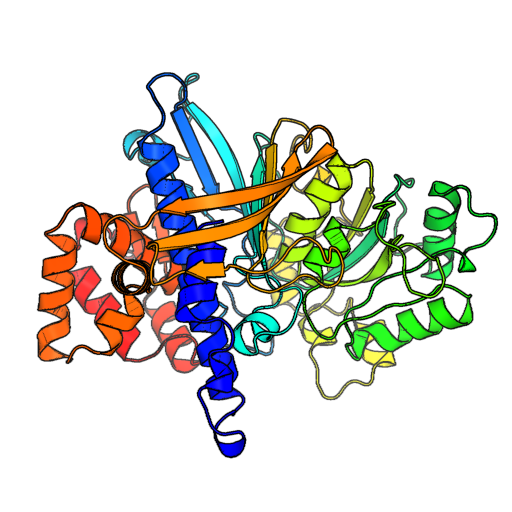4.246 1.00 84.62 424 ASN A O 1
ATOM 3292 N N . GLU A 1 425 ? -3.247 -2.129 15.902 1.00 85.75 425 GLU A N 1
ATOM 3293 C CA . GLU A 1 425 ? -2.060 -1.618 16.607 1.00 85.75 425 GLU A CA 1
ATOM 3294 C C . GLU A 1 425 ? -1.215 -2.755 17.196 1.00 85.75 425 GLU A C 1
ATOM 3296 O O . GLU A 1 425 ? 0.015 -2.705 17.155 1.00 85.75 425 GLU A O 1
ATOM 3301 N N . TYR A 1 426 ? -1.863 -3.799 17.725 1.00 86.12 426 TYR A N 1
ATOM 3302 C CA . TYR A 1 426 ? -1.185 -4.894 18.421 1.00 86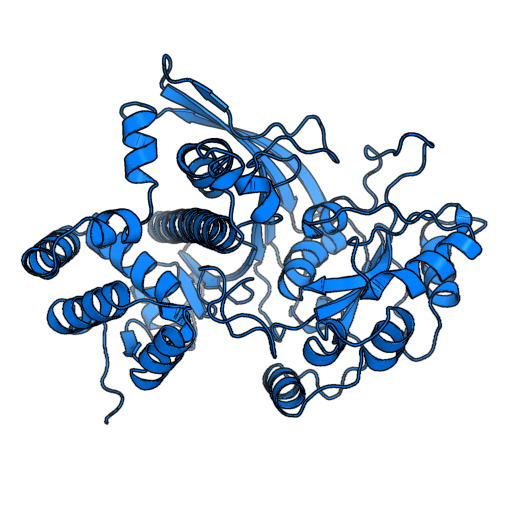.12 426 TYR A CA 1
ATOM 3303 C C . TYR A 1 426 ? -1.098 -6.186 17.607 1.00 86.12 426 TYR A C 1
ATOM 3305 O O . TYR A 1 426 ? -0.627 -7.194 18.135 1.00 86.12 426 TYR A O 1
ATOM 3313 N N . TYR A 1 427 ? -1.428 -6.148 16.309 1.00 81.44 427 TYR A N 1
ATOM 3314 C CA . TYR A 1 427 ? -1.334 -7.284 15.383 1.00 81.44 427 TYR A CA 1
ATOM 3315 C C . TYR A 1 427 ? -0.051 -8.134 15.500 1.00 81.44 427 TYR A C 1
ATOM 3317 O O . TYR A 1 427 ? -0.156 -9.361 15.517 1.00 81.44 427 TYR A O 1
ATOM 3325 N N . PRO A 1 428 ? 1.176 -7.573 15.608 1.00 77.06 428 PRO A N 1
ATOM 3326 C CA . PRO A 1 428 ? 2.370 -8.414 15.669 1.00 77.06 428 PRO A CA 1
ATOM 3327 C C . PRO A 1 428 ? 2.494 -9.207 16.980 1.00 77.06 428 PRO A C 1
ATOM 3329 O O . PRO A 1 428 ? 3.288 -10.144 17.043 1.00 77.06 428 PRO A O 1
ATOM 3332 N N . ALA A 1 429 ? 1.712 -8.854 18.001 1.00 83.56 429 ALA A N 1
ATOM 3333 C CA . ALA A 1 429 ? 1.640 -9.548 19.278 1.00 83.56 429 ALA A CA 1
ATOM 3334 C C . ALA A 1 429 ? 0.307 -10.277 19.499 1.00 83.56 429 ALA A C 1
ATOM 3336 O O . ALA A 1 429 ? 0.121 -10.844 20.572 1.00 83.56 429 ALA A O 1
ATOM 3337 N N . VAL A 1 430 ? -0.606 -10.299 18.524 1.00 82.88 430 VAL A N 1
ATOM 3338 C CA . VAL A 1 430 ? -1.854 -11.063 18.627 1.00 82.88 430 VAL A CA 1
ATOM 3339 C C . VAL A 1 430 ? -1.954 -12.118 17.536 1.00 82.88 430 VAL A C 1
ATOM 3341 O O . VAL A 1 430 ? -1.533 -11.920 16.398 1.00 82.88 430 VAL A O 1
ATOM 3344 N N . ILE A 1 431 ? -2.535 -13.258 17.890 1.00 80.38 431 ILE A N 1
ATOM 3345 C CA . ILE A 1 431 ? -2.939 -14.290 16.940 1.00 80.38 431 ILE A CA 1
ATOM 3346 C C . ILE A 1 431 ? -4.468 -14.303 16.922 1.00 80.38 431 ILE A C 1
ATOM 3348 O O . ILE A 1 431 ? -5.067 -14.612 17.958 1.00 80.38 431 ILE A O 1
ATOM 3352 N N . PRO A 1 432 ? -5.118 -13.965 15.797 1.00 75.69 432 PRO A N 1
ATOM 3353 C CA . PRO A 1 432 ? -6.564 -14.093 15.684 1.00 75.69 432 PRO A CA 1
ATOM 3354 C C . PRO A 1 432 ? -6.966 -15.575 15.735 1.00 75.69 432 PRO A C 1
ATOM 3356 O O . PRO A 1 432 ? -6.374 -16.417 15.063 1.00 75.69 432 PRO A O 1
ATOM 3359 N N . VAL A 1 433 ? -7.978 -15.895 16.544 1.00 76.75 433 VAL A N 1
ATOM 3360 C CA . VAL A 1 433 ? -8.559 -17.239 16.678 1.00 76.75 433 VAL A CA 1
ATOM 3361 C C . VAL A 1 433 ? -10.077 -17.097 16.648 1.00 76.75 433 VAL A C 1
ATOM 3363 O O . VAL A 1 433 ? -10.696 -16.799 17.670 1.00 76.75 433 VAL A O 1
ATOM 3366 N N . GLN A 1 434 ? -10.678 -17.298 15.470 1.00 73.31 434 GLN A N 1
ATOM 3367 C CA . GLN A 1 434 ? -12.101 -17.020 15.223 1.00 73.31 434 GLN A CA 1
ATOM 3368 C C . GLN A 1 434 ? -12.461 -15.583 15.655 1.00 73.31 434 GLN A C 1
ATOM 3370 O O . GLN A 1 434 ? -11.855 -14.620 15.190 1.00 73.31 434 GLN A O 1
ATOM 3375 N N . ASN A 1 435 ? -13.408 -15.428 16.583 1.00 75.06 435 ASN A N 1
ATOM 3376 C CA . ASN A 1 435 ? -13.815 -14.150 17.160 1.00 75.06 435 ASN A CA 1
ATOM 3377 C C . ASN A 1 435 ? -13.051 -13.768 18.435 1.00 75.06 435 ASN A C 1
ATOM 3379 O O . ASN A 1 435 ? -13.452 -12.828 19.125 1.00 75.06 435 ASN A O 1
ATOM 3383 N N . LYS A 1 436 ? -11.962 -14.462 18.756 1.00 85.56 436 LYS A N 1
ATOM 3384 C CA . LYS A 1 436 ? -11.068 -14.152 19.871 1.00 85.56 436 LYS A CA 1
ATOM 3385 C C . LYS A 1 436 ? -9.650 -13.913 19.375 1.00 85.56 436 LYS A C 1
ATOM 3387 O O . LYS A 1 436 ? -9.354 -14.000 18.186 1.00 85.56 436 LYS A O 1
ATOM 3392 N N . MET A 1 437 ? -8.761 -13.613 20.308 1.00 87.94 437 MET A N 1
ATOM 3393 C CA . MET A 1 437 ? -7.336 -13.489 20.056 1.00 87.94 437 MET A CA 1
ATOM 3394 C C . MET A 1 437 ? -6.518 -14.127 21.178 1.00 87.94 437 MET A C 1
ATOM 3396 O O . MET A 1 437 ? -6.938 -14.169 22.337 1.00 87.94 437 MET A O 1
ATOM 3400 N N . VAL A 1 438 ? -5.338 -14.622 20.821 1.00 89.88 438 VAL A N 1
ATOM 3401 C CA . VAL A 1 438 ? -4.279 -14.975 21.769 1.00 89.88 438 VAL A CA 1
ATOM 3402 C C . VAL A 1 438 ? -3.286 -13.826 21.789 1.00 89.88 438 VAL A C 1
ATOM 3404 O O . VAL A 1 438 ? -2.770 -13.451 20.737 1.00 89.88 438 VAL A O 1
ATOM 3407 N N . LEU A 1 439 ? -3.011 -13.276 22.969 1.00 90.44 439 LEU A N 1
ATOM 3408 C CA . LEU A 1 439 ? -1.977 -12.265 23.149 1.00 90.44 439 LEU A CA 1
ATOM 3409 C C . LEU A 1 439 ? -0.636 -12.938 23.468 1.00 90.44 439 LEU A C 1
ATOM 3411 O O . LEU A 1 439 ? -0.527 -13.768 24.366 1.00 90.44 439 LEU A O 1
ATOM 3415 N N . LEU A 1 440 ? 0.404 -12.556 22.737 1.00 90.06 440 LEU A N 1
ATOM 3416 C CA . LEU A 1 440 ? 1.767 -13.042 22.903 1.00 90.06 440 LEU A CA 1
ATOM 3417 C C . LEU A 1 440 ? 2.558 -12.051 23.766 1.00 90.06 440 LEU A C 1
ATOM 3419 O O . LEU A 1 440 ? 3.235 -11.167 23.243 1.00 90.06 440 LEU A O 1
ATOM 3423 N N . HIS A 1 441 ? 2.507 -12.193 25.092 1.00 90.81 441 HIS A N 1
ATOM 3424 C CA . HIS A 1 441 ? 3.153 -11.243 26.013 1.00 90.81 441 HIS A CA 1
ATOM 3425 C C . HIS A 1 441 ? 4.654 -11.047 25.746 1.00 90.81 441 HIS A C 1
ATOM 3427 O O . HIS A 1 441 ? 5.124 -9.914 25.692 1.00 90.81 441 HIS A O 1
ATOM 3433 N N . HIS A 1 442 ? 5.395 -12.124 25.467 1.00 87.56 442 HIS A N 1
ATOM 3434 C CA . HIS A 1 442 ? 6.814 -12.019 25.106 1.00 87.56 442 HIS A CA 1
ATOM 3435 C C . HIS A 1 442 ? 7.050 -11.234 23.807 1.00 87.56 442 HIS A C 1
ATOM 3437 O O . HIS A 1 442 ? 8.075 -10.566 23.666 1.00 87.56 442 HIS A O 1
ATOM 3443 N N . ALA A 1 443 ? 6.110 -11.287 22.856 1.00 85.06 443 ALA A N 1
ATOM 3444 C CA . ALA A 1 443 ? 6.187 -10.468 21.653 1.00 85.06 443 ALA A CA 1
ATOM 3445 C C . ALA A 1 443 ? 5.951 -8.990 21.986 1.00 85.06 443 ALA A C 1
ATOM 3447 O O . ALA A 1 443 ? 6.683 -8.149 21.474 1.00 85.06 443 ALA A O 1
ATOM 3448 N N . VAL A 1 444 ? 5.002 -8.670 22.879 1.00 86.25 444 VAL A N 1
ATOM 3449 C CA . VAL A 1 444 ? 4.798 -7.298 23.386 1.00 86.25 444 VAL A CA 1
ATOM 3450 C C . VAL A 1 444 ? 6.082 -6.767 24.023 1.00 86.25 444 VAL A C 1
ATOM 3452 O O . VAL A 1 444 ? 6.536 -5.685 23.655 1.00 86.25 444 VAL A O 1
ATOM 3455 N N . ASP A 1 445 ? 6.702 -7.542 24.916 1.00 88.00 445 ASP A N 1
ATOM 3456 C CA . ASP A 1 445 ? 7.961 -7.165 25.569 1.00 88.00 445 ASP A CA 1
ATOM 3457 C C . ASP A 1 445 ? 9.063 -6.899 24.545 1.00 88.00 445 ASP A C 1
ATOM 3459 O O . ASP A 1 445 ? 9.677 -5.833 24.557 1.00 88.00 445 ASP A O 1
ATOM 3463 N N . SER A 1 446 ? 9.254 -7.816 23.593 1.00 83.19 446 SER A N 1
ATOM 3464 C CA . SER A 1 446 ? 10.268 -7.644 22.555 1.00 83.19 446 SER A CA 1
ATOM 3465 C C . SER A 1 446 ? 9.978 -6.444 21.648 1.00 83.19 446 SER A C 1
ATOM 3467 O O . SER A 1 446 ? 10.900 -5.755 21.220 1.00 83.19 446 SER A O 1
ATOM 3469 N N . LEU A 1 447 ? 8.710 -6.147 21.352 1.00 81.12 447 LEU A N 1
ATOM 3470 C CA . LEU A 1 447 ? 8.322 -4.964 20.584 1.00 81.12 447 LEU A CA 1
ATOM 3471 C C . LEU A 1 447 ? 8.610 -3.666 21.356 1.00 81.12 447 LEU A C 1
ATOM 3473 O O . LEU A 1 447 ? 9.060 -2.697 20.745 1.00 81.12 447 LEU A O 1
ATOM 3477 N N . ILE A 1 448 ? 8.413 -3.645 22.677 1.00 84.56 448 ILE A N 1
ATOM 3478 C CA . ILE A 1 448 ? 8.758 -2.497 23.531 1.00 84.56 448 ILE A CA 1
ATOM 3479 C C . ILE A 1 448 ? 10.275 -2.307 23.608 1.00 84.56 448 ILE A C 1
ATOM 3481 O O . ILE A 1 448 ? 10.759 -1.206 23.364 1.00 84.56 448 ILE A O 1
ATOM 3485 N N . GLU A 1 449 ? 11.037 -3.372 23.876 1.00 82.88 449 GLU A N 1
ATOM 3486 C CA . GLU A 1 449 ? 12.509 -3.336 23.932 1.00 82.88 449 GLU A CA 1
ATOM 3487 C C . GLU A 1 449 ? 13.124 -2.784 22.646 1.00 82.88 449 GLU A C 1
ATOM 3489 O O . GLU A 1 449 ? 14.149 -2.103 22.658 1.00 82.88 449 GLU A O 1
ATOM 3494 N N . ARG A 1 450 ? 12.477 -3.077 21.520 1.00 71.38 450 ARG A N 1
ATOM 3495 C CA . ARG A 1 450 ? 12.907 -2.626 20.206 1.00 71.38 450 ARG A CA 1
ATOM 3496 C C . ARG A 1 450 ? 12.399 -1.207 19.877 1.00 71.38 450 ARG A C 1
ATOM 3498 O O . ARG A 1 450 ? 12.915 -0.600 18.949 1.00 71.38 450 ARG A O 1
ATOM 3505 N N . GLY A 1 451 ? 11.443 -0.641 20.619 1.00 74.38 451 GLY A N 1
ATOM 3506 C CA . GLY A 1 451 ? 10.882 0.702 20.377 1.00 74.38 451 GLY A CA 1
ATOM 3507 C C . GLY A 1 451 ? 9.740 0.748 19.350 1.00 74.38 451 GLY A C 1
ATOM 3508 O O . GLY A 1 451 ? 9.399 1.809 18.816 1.00 74.38 451 GLY A O 1
ATOM 3509 N N . ALA A 1 452 ? 9.149 -0.409 19.050 1.00 73.44 452 ALA A N 1
ATOM 3510 C CA . ALA A 1 452 ? 7.944 -0.524 18.234 1.00 73.44 452 ALA A CA 1
ATOM 3511 C C . ALA A 1 452 ? 6.692 -0.079 18.995 1.00 73.44 452 ALA A C 1
ATOM 3513 O O . ALA A 1 452 ? 5.855 0.647 18.464 1.00 73.44 452 ALA A O 1
ATOM 3514 N N . LEU A 1 453 ? 6.610 -0.524 20.246 1.00 82.50 453 LEU A N 1
ATOM 3515 C CA . LEU A 1 453 ? 5.594 -0.167 21.224 1.00 82.50 453 LEU A CA 1
ATOM 3516 C C . LEU A 1 453 ? 6.265 0.579 22.381 1.00 82.50 453 LEU A C 1
ATOM 3518 O O . LEU A 1 453 ? 7.492 0.593 22.498 1.00 82.50 453 LEU A O 1
ATOM 3522 N N . ASN A 1 454 ? 5.468 1.205 23.239 1.00 86.31 454 ASN A N 1
ATOM 3523 C CA . ASN A 1 454 ? 5.959 1.907 24.421 1.00 86.31 454 ASN A CA 1
ATOM 3524 C C . ASN A 1 454 ? 5.270 1.422 25.713 1.00 86.31 454 ASN A C 1
ATOM 3526 O O . ASN A 1 454 ? 4.401 0.555 25.706 1.00 86.31 454 ASN A O 1
ATOM 3530 N N . GLU A 1 455 ? 5.656 1.984 26.857 1.00 90.50 455 GLU A N 1
ATOM 3531 C CA . GLU A 1 455 ? 5.056 1.611 28.147 1.00 90.50 455 GLU A CA 1
ATOM 3532 C C . GLU A 1 455 ? 3.574 2.000 28.279 1.00 90.50 455 GLU A C 1
ATOM 3534 O O . GLU A 1 455 ? 2.844 1.379 29.048 1.00 90.50 455 GLU A O 1
ATOM 3539 N N . CYS A 1 456 ? 3.088 2.993 27.527 1.00 90.75 456 CYS A N 1
ATOM 3540 C CA . CYS A 1 456 ? 1.653 3.274 27.459 1.00 90.75 456 CYS A CA 1
ATOM 3541 C C . CYS A 1 456 ? 0.912 2.112 26.779 1.00 90.75 456 CYS A C 1
ATOM 3543 O O . CYS A 1 456 ? -0.110 1.663 27.295 1.00 90.75 456 CYS A O 1
ATOM 3545 N N . ASP A 1 457 ? 1.473 1.542 25.707 1.00 91.38 457 ASP A N 1
ATOM 3546 C CA . ASP A 1 457 ? 0.908 0.366 25.033 1.00 91.38 457 ASP A CA 1
ATOM 3547 C C . ASP A 1 457 ? 0.774 -0.833 25.976 1.00 91.38 457 ASP A C 1
ATOM 3549 O O . ASP A 1 457 ? -0.285 -1.456 26.034 1.00 91.38 457 ASP A O 1
ATOM 3553 N N . ARG A 1 458 ? 1.801 -1.109 26.794 1.00 93.19 458 ARG A N 1
ATOM 3554 C CA . ARG A 1 458 ? 1.742 -2.161 27.826 1.00 93.19 458 ARG A CA 1
ATOM 3555 C C . ARG A 1 458 ? 0.537 -1.977 28.753 1.00 93.19 458 ARG A C 1
ATOM 3557 O O . ARG A 1 458 ? -0.147 -2.943 29.090 1.00 93.19 458 ARG A O 1
ATOM 3564 N N . LYS A 1 459 ? 0.269 -0.737 29.169 1.00 94.00 459 LYS A N 1
ATOM 3565 C CA . LYS A 1 459 ? -0.844 -0.405 30.071 1.00 94.00 459 LYS A CA 1
ATOM 3566 C C . LYS A 1 459 ? -2.198 -0.519 29.375 1.00 94.00 459 LYS A C 1
ATOM 3568 O O . LYS A 1 459 ? -3.123 -1.057 29.981 1.00 94.00 459 LYS A O 1
ATOM 3573 N N . ILE A 1 460 ? -2.306 -0.066 28.123 1.00 95.25 460 ILE A N 1
ATOM 3574 C CA . ILE A 1 460 ? -3.519 -0.214 27.301 1.00 95.25 460 ILE A CA 1
ATOM 3575 C C . ILE A 1 460 ? -3.861 -1.698 27.145 1.00 95.25 460 ILE A C 1
ATOM 3577 O O . ILE A 1 460 ? -5.001 -2.091 27.401 1.00 95.25 460 ILE A O 1
ATOM 3581 N N . ILE A 1 461 ? -2.873 -2.527 26.800 1.00 94.88 461 ILE A N 1
ATOM 3582 C CA . ILE A 1 461 ? -3.019 -3.980 26.670 1.00 94.88 461 ILE A CA 1
ATOM 3583 C C . ILE A 1 461 ? -3.513 -4.592 27.984 1.00 94.88 461 ILE A C 1
ATOM 3585 O O . ILE A 1 461 ? -4.578 -5.208 28.010 1.00 94.88 461 ILE A O 1
ATOM 3589 N N . ALA A 1 462 ? -2.814 -4.338 29.094 1.00 94.06 462 ALA A N 1
ATOM 3590 C CA . ALA A 1 462 ? -3.161 -4.918 30.390 1.00 94.06 462 ALA A CA 1
ATOM 3591 C C . ALA A 1 462 ? -4.556 -4.497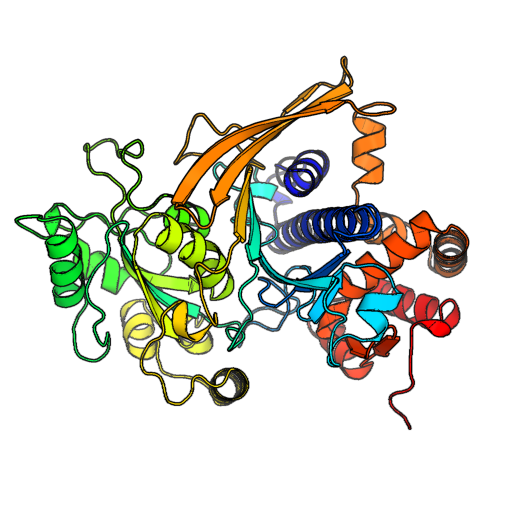 30.892 1.00 94.06 462 ALA A C 1
ATOM 3593 O O . ALA A 1 462 ? -5.277 -5.303 31.484 1.00 94.06 462 ALA A O 1
ATOM 3594 N N . ALA A 1 463 ? -4.952 -3.239 30.675 1.00 95.25 463 ALA A N 1
ATOM 3595 C CA . ALA A 1 463 ? -6.296 -2.763 31.000 1.00 95.25 463 ALA A CA 1
ATOM 3596 C C . ALA A 1 463 ? -7.360 -3.446 30.126 1.00 95.25 463 ALA A C 1
ATOM 3598 O O . ALA A 1 463 ? -8.394 -3.883 30.634 1.00 95.25 463 ALA A O 1
ATOM 3599 N N . THR A 1 464 ? -7.086 -3.595 28.829 1.00 95.75 464 THR A N 1
ATOM 3600 C CA . THR A 1 464 ? -8.003 -4.236 27.877 1.00 95.75 464 THR A CA 1
ATOM 3601 C C . THR A 1 464 ? -8.200 -5.716 28.195 1.00 95.75 464 THR A C 1
ATOM 3603 O O . THR A 1 464 ? -9.338 -6.168 28.241 1.00 95.75 464 THR A O 1
ATOM 3606 N N . GLU A 1 465 ? -7.143 -6.466 28.513 1.00 94.19 465 GLU A N 1
ATOM 3607 C CA . GLU A 1 465 ? -7.260 -7.872 28.932 1.00 94.19 465 GLU A CA 1
ATOM 3608 C C . GLU A 1 465 ? -8.125 -8.047 30.187 1.00 94.19 465 GLU A C 1
ATOM 3610 O O . GLU A 1 465 ? -8.908 -8.996 30.290 1.00 94.19 465 GLU A O 1
ATOM 3615 N N . ARG A 1 466 ? -8.026 -7.114 31.145 1.00 94.12 466 ARG A N 1
ATOM 3616 C CA . ARG A 1 466 ? -8.837 -7.145 32.370 1.00 94.12 466 ARG A CA 1
ATOM 3617 C C . ARG A 1 466 ? -10.312 -6.863 32.104 1.00 94.12 466 ARG A C 1
ATOM 3619 O O . ARG A 1 466 ? -11.152 -7.549 32.693 1.00 94.12 466 ARG A O 1
ATOM 3626 N N . LEU A 1 467 ? -10.603 -5.858 31.277 1.00 96.06 467 LEU A N 1
ATOM 3627 C CA . LEU A 1 467 ? -11.952 -5.333 31.043 1.00 96.06 467 LEU A CA 1
ATOM 3628 C C . LEU A 1 467 ? -12.706 -6.099 29.944 1.00 96.06 467 LEU A C 1
ATOM 3630 O O . LEU A 1 467 ? -13.897 -6.358 30.086 1.00 96.06 467 LEU A O 1
ATOM 3634 N N . ALA A 1 468 ? -12.015 -6.531 28.890 1.00 94.94 468 ALA A N 1
ATOM 3635 C CA . ALA A 1 468 ? -12.575 -7.213 27.724 1.00 94.94 468 ALA A CA 1
ATOM 3636 C C . ALA A 1 468 ? -12.191 -8.703 27.681 1.00 94.94 468 ALA A C 1
ATOM 3638 O O . ALA A 1 468 ? -11.834 -9.238 26.634 1.00 94.94 468 ALA A O 1
ATOM 3639 N N . ARG A 1 469 ? -12.295 -9.416 28.814 1.00 91.44 469 ARG A N 1
ATOM 3640 C CA . ARG A 1 469 ? -11.894 -10.840 28.936 1.00 91.44 469 ARG A CA 1
ATOM 3641 C C . ARG A 1 469 ? -12.482 -11.753 27.856 1.00 91.44 469 ARG A C 1
ATOM 3643 O O . ARG A 1 469 ? -11.865 -12.748 27.499 1.00 91.44 469 ARG A O 1
ATOM 3650 N N . GLY A 1 470 ? -13.672 -11.428 27.346 1.00 90.69 470 GLY A N 1
ATOM 3651 C CA . GLY A 1 470 ? -14.336 -12.188 26.284 1.00 90.69 470 GLY A CA 1
ATOM 3652 C C . GLY A 1 470 ? -13.596 -12.180 24.942 1.00 90.69 470 GLY A C 1
ATOM 3653 O O . GLY A 1 470 ? -13.791 -13.105 24.157 1.00 90.69 470 GLY A O 1
ATOM 3654 N N . TRP A 1 471 ? -12.736 -11.186 24.692 1.00 91.81 471 TRP A N 1
ATOM 3655 C CA . TRP A 1 471 ? -11.936 -11.084 23.468 1.00 91.81 471 TRP A CA 1
ATOM 3656 C C . TRP A 1 471 ? -10.761 -12.056 23.448 1.00 91.81 471 TRP A C 1
ATOM 3658 O O . TRP A 1 471 ? -10.270 -12.390 22.375 1.00 91.81 471 TRP A O 1
ATOM 3668 N N . PHE A 1 472 ? -10.314 -12.518 24.614 1.00 91.94 472 PHE A N 1
ATOM 3669 C CA . PHE A 1 472 ? -9.082 -13.281 24.742 1.00 91.94 472 PHE A CA 1
ATOM 3670 C C . PHE A 1 472 ? -9.360 -14.759 25.020 1.00 91.94 472 PHE A C 1
ATOM 3672 O O . PHE A 1 472 ? -10.343 -15.138 25.665 1.00 91.94 472 PHE A O 1
ATOM 3679 N N . THR A 1 473 ? -8.469 -15.614 24.532 1.00 88.69 473 THR A N 1
ATOM 3680 C CA . THR A 1 473 ? -8.365 -17.014 24.954 1.00 88.69 473 THR A CA 1
ATOM 3681 C C . THR A 1 473 ? -6.975 -17.251 25.535 1.00 88.69 473 THR A C 1
ATOM 3683 O O . THR A 1 473 ? -6.011 -16.639 25.080 1.00 88.69 473 THR A O 1
ATOM 3686 N N . SER A 1 474 ? -6.854 -18.095 26.567 1.00 74.44 474 SER A N 1
ATOM 3687 C CA . SER A 1 474 ? -5.545 -18.337 27.187 1.00 74.44 474 SER A CA 1
ATOM 3688 C C . SER A 1 474 ? -4.646 -19.127 26.241 1.00 74.44 474 SER A C 1
ATOM 3690 O O . SER A 1 474 ? -5.086 -20.141 25.700 1.00 74.44 474 SER A O 1
ATOM 3692 N N . SER A 1 475 ? -3.382 -18.722 26.123 1.00 59.06 475 SER A N 1
ATOM 3693 C CA . SER A 1 475 ? -2.316 -19.541 25.528 1.00 59.06 475 SER A CA 1
ATOM 3694 C C . SER A 1 475 ? -1.999 -20.797 26.346 1.00 59.06 475 SER A C 1
ATOM 3696 O O . SER A 1 475 ? -1.405 -21.731 25.823 1.00 59.06 475 SER A O 1
ATOM 3698 N N . ASP A 1 476 ? -2.393 -20.812 27.623 1.00 49.31 476 ASP A N 1
ATOM 3699 C CA . ASP A 1 476 ? -1.948 -21.792 28.623 1.00 49.31 476 ASP A CA 1
ATOM 3700 C C . ASP A 1 476 ? -2.861 -23.028 28.737 1.00 49.31 476 ASP A C 1
ATOM 3702 O O . ASP A 1 476 ? -2.903 -23.675 29.787 1.00 49.31 476 ASP A O 1
ATOM 3706 N N . LYS A 1 477 ? -3.633 -23.345 27.691 1.00 37.91 477 LYS A N 1
ATOM 3707 C CA . LYS A 1 477 ? -4.476 -24.549 27.641 1.00 37.91 477 LYS A CA 1
ATOM 3708 C C . LYS A 1 477 ? -4.069 -25.502 26.536 1.00 37.91 477 LYS A C 1
ATOM 3710 O O . LYS A 1 477 ? -3.973 -25.039 25.381 1.00 37.91 477 LYS A O 1
#

Secondary structure (DSSP, 8-state):
-HHHHHHHHHTTTGGGGS-GGG--HHHHHHHHHHHHHHHHHHHHHHHHHHHHHSPTT-EEEEEEEEESS-S--TTT-SSPPP-PPTT-EES-HHHHTTTTS---TTEEEEEEEEEEEETHHHHHHT-SS-EEEEEEESSPBS-PPPSSEEEEEEESS------TTSS-HHHHHHHHHHHTT-SSGGG-BB-EES-TTTHHHHHHHHHTT-B--EESS--HHHHHHTT-TT---TTS----EEEEEEEEHHHHHHHHHHHHHTT-EEEEEEE-HHHHH-SSS-HHHHHHTTT---HHHHHHHHHTT-TT-SSB-GGGTBS-TTSSEEEEEEESS--SSSTT-PPPEEETTTTEEEEEEEEEETT--EEEEEEEEE-SS-HHHHHHHHS-HHHHHTTS-HHHHHHHHHHHHHSHHHHHHHHHHHHHHHGGGEEEETTEEEE-HHHHHHHHHHTSS-HHHHHHHHHHHHH-GGGB--TT-

Nearest PDB structures (foldseek):
  3d1r-assembly1_A  TM=8.175E-01  e=1.714E-18  Escherichia coli K-12
  2r8t-assembly1_A  TM=8.263E-01  e=3.172E-18  unclassified
  3rpl-assembly1_A  TM=7.565E-01  e=2.999E-18  Synechocystis sp. PCC 6803
  7txb-assembly2_A  TM=8.297E-01  e=2.495E-16  Mycobacterium tuberculosis
  6ayv-assembly1_A  TM=7.887E-01  e=1.426E-16  Mycobacterium tuberculosis CDC1551

Sequence (477 aa):
ALAAIGVSLHGRGALNKFAKEQQTGDLSERLKRDNDRTAAQVMSEVLQATTETLPMGEEVLIESTITEGVRIKPGKEAGGNPTIAVGALFGKEKHCDIYGLDMPKNVTQLCMGNDVIDGTGKSIKGLHSSLTALFLTESNLKRHLPDIYVQRWMSGKYFPKFNPRETDLIGAAKVIAESYNFSDIGKLSAFFLDRPRHYPAMDALNNAGVSTPFDKDGDLMPAVVIGMDELRFPDERGLTSMIGEIGGSAEWAVGVLPLVWRGGQAIGMLTSQSSLSRKDLDPEKKWKQRFNFTEEEFMLIQDARFERKPYFTIWDILDDPFAGGISAFGAITDNYYLPFMTGVVANAETGKITANVLVVNSLGMVECWLMEYKCNTNVATTTKLMASPKEELEKVSDAELEKVIGKMLDDEHASKRFRIFFNNEYYPAVIPVQNKMVLLHHAVDSLIERGALNECDRKIIAATERLARGWFTSSDK

pLDDT: mean 89.44, std 10.54, range [35.97, 98.44]

Solvent-accessible surface area (backbone atoms only — not comparable to full-atom values): 24568 Å² total; per-residue (Å²): 80,68,24,16,42,34,23,38,68,70,31,47,26,47,56,71,80,47,58,78,91,64,66,39,70,68,53,51,54,51,50,32,37,54,28,25,33,16,12,20,46,43,42,51,51,49,46,33,52,50,33,56,65,46,56,95,78,58,37,39,36,38,34,28,56,39,44,39,40,78,59,68,47,63,89,77,49,51,52,44,40,34,22,58,34,69,70,38,72,27,33,42,68,80,55,44,61,43,62,95,53,90,70,58,93,63,46,46,65,30,36,28,32,31,35,50,45,42,21,42,76,26,32,25,63,56,34,61,49,9,28,22,36,37,34,41,23,55,26,54,71,72,35,50,79,47,93,39,30,24,34,28,40,37,28,31,42,50,50,84,90,76,62,74,90,81,44,57,72,66,56,51,40,46,54,53,22,52,46,70,70,44,96,48,44,46,75,39,24,29,46,34,64,66,47,60,58,39,47,59,56,46,51,57,38,44,77,60,45,21,41,63,55,68,40,81,63,48,65,37,65,58,46,51,51,33,48,41,85,86,36,59,46,99,84,70,42,45,48,36,29,26,68,69,29,74,46,53,36,38,47,47,57,61,15,45,54,48,23,41,30,54,48,14,33,54,40,37,25,82,31,20,43,52,38,54,66,46,86,88,54,55,34,64,54,21,51,74,35,27,70,53,59,52,72,69,54,49,50,43,36,48,77,34,69,45,78,89,51,89,54,47,42,68,71,64,29,23,71,40,81,66,67,35,40,42,30,45,37,7,22,33,23,39,24,77,80,49,68,87,37,40,28,43,48,73,41,69,91,79,16,35,35,36,28,26,24,44,35,30,31,41,83,32,52,75,49,75,44,80,45,78,45,72,44,94,80,30,44,70,61,50,44,62,71,44,51,46,69,63,71,57,56,75,72,48,53,85,90,45,41,55,60,53,52,49,55,31,59,74,34,73,67,47,26,56,53,49,50,52,43,49,47,26,71,42,31,92,27,42,45,82,50,72,81,29,28,33,75,39,65,70,45,48,53,52,33,35,79,55,58,44,42,50,76,67,52,56,50,53,51,56,43,43,56,70,74,45,50,83,44,52,51,75,85,88,114

Mean predicted aligned error: 5.52 Å

Radius of gyration: 22.32 Å; Cα contacts (8 Å, |Δi|>4): 1008; chains: 1; bounding box: 58×52×70 Å

Foldseek 3Di:
DQLLVLLLLPQFQQLVVDDPVPSDPVVLVVSLLQSQLLLQLRVLLCLQVVQAPDDQLAHEKEFEAAEAWDDDLPPDAQATRQHQFHRDIRHDLVQLLQPVHDGPPSYQYKYKAWYSWFPSSCRNNQHADIWTKMKIGSWDWPFGDFFFKKFKKKFLADFDDDQPVVDDLLVSLVRLCVRVVHPASLLAEAEAAPALQCVVVCVVCVVRNHHYHYDPTGCLVLLQCAPPCPFADPVRRHHTIHGRYMDTPSSCLRSQLLSVLLNMWMKIAGFASNLLVDPPDGNVSSNVCRRVHDPVRVVSCVVRVNNPPSMDTVVNTTVDSLNWMKMKIKASAQHPRDNVQHHWDADQVQQKIWIWMWMGISNSDTDIDTDIDHDPPGSVVVNVVSRQPVVVLVPDDLVCNLVVVLVLCVDPSSVVSVVSSCCRLQVQQWDDDRQAIEGNVVSVVVSCVSVNDHPSNVSNVVSCCVNVVVRYDYPPD